Protein AF-A0A177YCL5-F1 (afdb_monomer_lite)

Organism: NCBI:txid398843

pLDDT: mean 88.02, std 11.3, range [42.16, 98.44]

InterPro domains:
  IPR027787 Alpha/beta-hydrolase, catalytic domain [PF10081] (215-358)
  IPR027787 Alpha/beta-hydrolase, catalytic domain [PF10081] (367-432)
  IPR027788 Alpha/beta-hydrolase, N-terminal domain [PF15420] (27-209)

Structure (mmCIF, N/CA/C/O backbone):
data_AF-A0A177YCL5-F1
#
_entry.id   AF-A0A177YCL5-F1
#
loop_
_atom_site.group_PDB
_atom_site.id
_atom_site.type_symbol
_atom_site.label_atom_id
_atom_site.label_alt_id
_atom_site.label_comp_id
_atom_site.label_asym_id
_atom_site.label_entity_id
_atom_site.label_seq_id
_atom_site.pdbx_PDB_ins_code
_atom_site.Cartn_x
_atom_site.Cartn_y
_atom_site.Cartn_z
_atom_site.occupancy
_atom_site.B_iso_or_equiv
_atom_site.auth_seq_id
_atom_site.auth_comp_id
_atom_site.auth_asym_id
_atom_site.auth_atom_id
_atom_site.pdbx_PDB_model_num
ATOM 1 N N . MET A 1 1 ? 39.072 10.936 -55.675 1.00 42.16 1 MET A N 1
ATOM 2 C CA . MET A 1 1 ? 38.029 11.399 -54.737 1.00 42.16 1 MET A CA 1
ATOM 3 C C . MET A 1 1 ? 37.423 10.169 -54.086 1.00 42.16 1 MET A C 1
ATOM 5 O O . MET A 1 1 ? 36.559 9.544 -54.683 1.00 42.16 1 MET A O 1
ATOM 9 N N . ASP A 1 2 ? 37.926 9.776 -52.916 1.00 45.34 2 ASP A N 1
ATOM 10 C CA . ASP A 1 2 ? 37.334 8.686 -52.137 1.00 45.34 2 ASP A CA 1
ATOM 11 C C . ASP A 1 2 ? 36.120 9.227 -51.382 1.00 45.34 2 ASP A C 1
ATOM 13 O O . ASP A 1 2 ? 36.246 10.020 -50.449 1.00 45.34 2 ASP A O 1
ATOM 17 N N . THR A 1 3 ? 34.920 8.828 -51.799 1.00 46.00 3 THR A N 1
ATOM 18 C CA . THR A 1 3 ? 33.701 9.062 -51.021 1.00 46.00 3 THR A CA 1
ATOM 19 C C . THR A 1 3 ? 33.828 8.345 -49.673 1.00 46.00 3 THR A C 1
ATOM 21 O O . THR A 1 3 ? 34.010 7.122 -49.670 1.00 46.00 3 THR A O 1
ATOM 24 N N . PRO A 1 4 ? 33.703 9.033 -48.522 1.00 52.59 4 PRO A N 1
ATOM 25 C CA . PRO A 1 4 ? 33.739 8.366 -47.229 1.00 52.59 4 PRO A CA 1
ATOM 26 C C . PRO A 1 4 ? 32.560 7.391 -47.146 1.00 52.59 4 PRO A C 1
ATOM 28 O O . PRO A 1 4 ? 31.396 7.795 -47.173 1.00 52.59 4 PRO A O 1
ATOM 31 N N . ARG A 1 5 ? 32.859 6.086 -47.073 1.00 53.47 5 ARG A N 1
ATOM 32 C CA . ARG A 1 5 ? 31.855 5.032 -46.864 1.00 53.47 5 ARG A CA 1
ATOM 33 C C . ARG A 1 5 ? 31.055 5.382 -45.609 1.00 53.47 5 ARG A C 1
ATOM 35 O O . ARG A 1 5 ? 31.609 5.379 -44.509 1.00 53.47 5 ARG A O 1
ATOM 42 N N . ARG A 1 6 ? 29.760 5.693 -45.773 1.00 57.22 6 ARG A N 1
ATOM 43 C CA . ARG A 1 6 ? 28.836 5.904 -44.648 1.00 57.22 6 ARG A CA 1
ATOM 44 C C . ARG A 1 6 ? 28.968 4.703 -43.703 1.00 57.22 6 ARG A C 1
ATOM 46 O O . ARG A 1 6 ? 28.882 3.567 -44.180 1.00 57.22 6 ARG A O 1
ATOM 53 N N . PRO A 1 7 ? 29.215 4.911 -42.398 1.00 55.09 7 PRO A N 1
ATOM 54 C CA . PRO A 1 7 ? 29.315 3.796 -41.472 1.00 55.09 7 PRO A CA 1
ATOM 55 C C . PRO A 1 7 ? 28.015 2.977 -41.533 1.00 55.09 7 PRO A C 1
ATOM 57 O O . PRO A 1 7 ? 26.939 3.559 -41.691 1.00 55.09 7 PRO A O 1
ATOM 60 N N . PRO A 1 8 ? 28.090 1.637 -41.451 1.00 52.69 8 PRO A N 1
ATOM 61 C CA . PRO A 1 8 ? 26.919 0.781 -41.590 1.00 52.69 8 PRO A CA 1
ATOM 62 C C . PRO A 1 8 ? 25.838 1.168 -40.573 1.00 52.69 8 PRO A C 1
ATOM 64 O O . PRO A 1 8 ? 26.146 1.364 -39.396 1.00 52.69 8 PRO A O 1
ATOM 67 N N . ALA A 1 9 ? 24.583 1.224 -41.031 1.00 72.31 9 ALA A N 1
ATOM 68 C CA . ALA A 1 9 ? 23.386 1.655 -40.295 1.00 72.31 9 ALA A CA 1
ATOM 69 C C . ALA A 1 9 ? 22.957 0.729 -39.131 1.00 72.31 9 ALA A C 1
ATOM 71 O O . ALA A 1 9 ? 21.813 0.769 -38.695 1.00 72.31 9 ALA A O 1
ATOM 72 N N . VAL A 1 10 ? 23.855 -0.128 -38.634 1.00 82.25 10 VAL A N 1
ATOM 73 C CA . VAL A 1 10 ? 23.561 -1.133 -37.603 1.00 82.25 10 VAL A CA 1
ATOM 74 C C . VAL A 1 10 ? 24.193 -0.705 -36.272 1.00 82.25 10 VAL A C 1
ATOM 76 O O . VAL A 1 10 ? 25.383 -0.345 -36.265 1.00 82.25 10 VAL A O 1
ATOM 79 N N . PRO A 1 11 ? 23.448 -0.766 -35.147 1.00 86.50 11 PRO A N 1
ATOM 80 C CA . PRO A 1 11 ? 23.967 -0.419 -33.829 1.00 86.50 11 PRO A CA 1
ATOM 81 C C . PRO A 1 11 ? 25.224 -1.212 -33.459 1.00 86.50 11 PRO A C 1
ATOM 83 O O . PRO A 1 11 ? 25.534 -2.269 -34.014 1.00 86.50 11 PRO A O 1
ATOM 86 N N . ARG A 1 12 ? 25.987 -0.703 -32.490 1.00 89.44 12 ARG A N 1
ATOM 87 C CA . ARG A 1 12 ? 27.138 -1.439 -31.951 1.00 89.44 12 ARG A CA 1
ATOM 88 C C . ARG A 1 12 ? 26.652 -2.700 -31.233 1.00 89.44 12 ARG A C 1
ATOM 90 O O . ARG A 1 12 ? 25.532 -2.732 -30.727 1.00 89.44 12 ARG A O 1
ATOM 97 N N . VAL A 1 13 ? 27.523 -3.707 -31.142 1.00 90.38 13 VAL A N 1
ATOM 98 C CA . VAL A 1 13 ? 27.234 -4.951 -30.406 1.00 90.38 13 VAL A CA 1
ATOM 99 C C . VAL A 1 13 ? 26.842 -4.633 -28.964 1.00 90.38 13 VAL A C 1
ATOM 101 O O . VAL A 1 13 ? 25.775 -5.038 -28.528 1.00 90.38 13 VAL A O 1
ATOM 104 N N . THR A 1 14 ? 27.639 -3.817 -28.266 1.00 91.38 14 THR A N 1
ATOM 105 C CA . THR A 1 14 ? 27.361 -3.402 -26.881 1.00 91.38 14 THR A CA 1
ATOM 106 C C . THR A 1 14 ? 26.016 -2.699 -26.731 1.00 91.38 14 THR A C 1
ATOM 108 O O . THR A 1 14 ? 25.287 -2.988 -25.793 1.00 91.38 14 THR A O 1
ATOM 111 N N . THR A 1 15 ? 25.658 -1.819 -27.671 1.00 93.38 15 THR A N 1
ATOM 112 C CA . THR A 1 15 ? 24.357 -1.136 -27.673 1.00 93.38 15 THR A CA 1
ATOM 113 C C . THR A 1 15 ? 23.213 -2.125 -27.855 1.00 93.38 15 THR A C 1
ATOM 115 O O . THR A 1 15 ? 22.248 -2.066 -27.107 1.00 93.38 15 THR A O 1
ATOM 118 N N . SER A 1 16 ? 23.338 -3.049 -28.812 1.00 95.19 16 SER A N 1
ATOM 119 C CA . SER A 1 16 ? 22.300 -4.050 -29.093 1.00 95.19 16 SER A CA 1
ATOM 120 C C . SER A 1 16 ? 22.089 -4.976 -27.896 1.00 95.19 16 SER A C 1
ATOM 122 O O . SER A 1 16 ? 20.954 -5.207 -27.498 1.00 95.19 16 SER A O 1
ATOM 124 N N . VAL A 1 17 ? 23.180 -5.454 -27.288 1.00 95.81 17 VAL A N 1
ATOM 125 C CA . VAL A 1 17 ? 23.144 -6.349 -26.123 1.00 95.81 17 VAL A CA 1
ATOM 126 C C . VAL A 1 17 ? 22.557 -5.646 -24.902 1.00 95.81 17 VAL A C 1
ATOM 128 O O . VAL A 1 17 ? 21.611 -6.156 -24.322 1.00 95.81 17 VAL A O 1
ATOM 131 N N . LEU A 1 18 ? 23.067 -4.466 -24.528 1.00 96.25 18 LEU A N 1
ATOM 132 C CA . LEU A 1 18 ? 22.583 -3.759 -23.338 1.00 96.25 18 LEU A CA 1
ATOM 133 C C . LEU A 1 18 ? 21.122 -3.331 -23.480 1.00 96.25 18 LEU A C 1
ATOM 135 O O . LEU A 1 18 ? 20.354 -3.496 -22.539 1.00 96.25 18 LEU A O 1
ATOM 139 N N . LEU A 1 19 ? 20.736 -2.797 -24.645 1.00 97.19 19 LEU A N 1
ATOM 140 C CA . LEU A 1 19 ? 19.363 -2.359 -24.877 1.00 97.19 19 LEU A CA 1
ATOM 141 C C . LEU A 1 19 ? 18.396 -3.543 -24.844 1.00 97.19 19 LEU A C 1
ATOM 143 O O . LEU A 1 19 ? 17.419 -3.491 -24.111 1.00 97.19 19 LEU A O 1
ATOM 147 N N . SER A 1 20 ? 18.687 -4.619 -25.585 1.00 97.69 20 SER A N 1
ATOM 148 C CA . SER A 1 20 ? 17.815 -5.800 -25.585 1.00 97.69 20 SER A CA 1
ATOM 149 C C . SER A 1 20 ? 17.732 -6.450 -24.205 1.00 97.69 20 SER A C 1
ATOM 151 O O . SER A 1 20 ? 16.629 -6.733 -23.758 1.00 97.69 20 SER A O 1
ATOM 153 N N . ALA A 1 21 ? 18.849 -6.608 -23.486 1.00 97.44 21 ALA A N 1
ATOM 154 C CA . ALA A 1 21 ? 18.841 -7.163 -22.133 1.00 97.44 21 ALA A CA 1
ATOM 155 C C . ALA A 1 21 ? 18.021 -6.306 -21.154 1.00 97.44 21 ALA A C 1
ATOM 157 O O . ALA A 1 21 ? 17.228 -6.846 -20.389 1.00 97.44 21 ALA A O 1
ATOM 158 N N . ALA A 1 22 ? 18.161 -4.979 -21.203 1.00 96.81 22 ALA A N 1
ATOM 159 C CA . ALA A 1 22 ? 17.397 -4.079 -20.344 1.00 96.81 22 ALA A CA 1
ATOM 160 C C . ALA A 1 22 ? 15.899 -4.072 -20.690 1.00 96.81 22 ALA A C 1
ATOM 162 O O . ALA A 1 22 ? 15.072 -4.092 -19.786 1.00 96.81 22 ALA A O 1
ATOM 163 N N . THR A 1 23 ? 15.538 -4.102 -21.976 1.00 97.81 23 THR A N 1
ATOM 164 C CA . THR A 1 23 ? 14.137 -4.228 -22.410 1.00 97.81 23 THR A CA 1
ATOM 165 C C . THR A 1 23 ? 13.537 -5.583 -22.026 1.00 97.81 23 THR A C 1
ATOM 167 O O . THR A 1 23 ? 12.386 -5.654 -21.613 1.00 97.81 23 THR A O 1
ATOM 170 N N . VAL A 1 24 ? 14.301 -6.674 -22.115 1.00 98.19 24 VAL A N 1
ATOM 171 C CA . VAL A 1 24 ? 13.853 -7.991 -21.634 1.00 98.19 24 VAL A CA 1
ATOM 172 C C . VAL A 1 24 ? 13.644 -7.959 -20.118 1.00 98.19 24 VAL A C 1
ATOM 174 O O . VAL A 1 24 ? 12.618 -8.427 -19.638 1.00 98.19 24 VAL A O 1
ATOM 177 N N . ALA A 1 25 ? 14.564 -7.350 -19.364 1.00 97.25 25 ALA A N 1
ATOM 178 C CA . ALA A 1 25 ? 14.437 -7.204 -17.916 1.00 97.25 25 ALA A CA 1
ATOM 179 C C . ALA A 1 25 ? 13.240 -6.328 -17.507 1.00 97.25 25 ALA A C 1
ATOM 181 O O . ALA A 1 25 ? 12.589 -6.627 -16.509 1.00 97.25 25 ALA A O 1
ATOM 182 N N . SER A 1 26 ? 12.904 -5.286 -18.278 1.00 97.19 26 SER A N 1
ATOM 183 C CA . SER A 1 26 ? 11.723 -4.454 -18.010 1.00 97.19 26 SER A CA 1
ATOM 184 C C . SER A 1 26 ? 10.405 -5.191 -18.257 1.00 97.19 26 SER A C 1
ATOM 186 O O . SER A 1 26 ? 9.395 -4.828 -17.662 1.00 97.19 26 SER A O 1
ATOM 188 N N . LEU A 1 27 ? 10.419 -6.215 -19.116 1.00 97.75 27 LEU A N 1
ATOM 189 C CA . LEU A 1 27 ? 9.290 -7.098 -19.437 1.00 97.75 27 LEU A CA 1
ATOM 190 C C . LEU A 1 27 ? 9.228 -8.347 -18.542 1.00 97.75 27 LEU A C 1
ATOM 192 O O . LEU A 1 27 ? 8.429 -9.248 -18.802 1.00 97.75 27 LEU A O 1
ATOM 196 N N . ALA A 1 28 ? 10.078 -8.427 -17.515 1.00 97.06 28 ALA A N 1
ATOM 197 C CA . ALA A 1 28 ? 10.031 -9.517 -16.554 1.00 97.06 28 ALA A CA 1
ATOM 198 C C . ALA A 1 28 ? 8.660 -9.576 -15.841 1.00 97.06 28 ALA A C 1
ATOM 200 O O . ALA A 1 28 ? 8.002 -8.541 -15.702 1.00 97.06 28 ALA A O 1
ATOM 201 N N . PRO A 1 29 ? 8.233 -10.770 -15.389 1.00 96.62 29 PRO A N 1
ATOM 202 C CA . PRO A 1 29 ? 6.997 -10.966 -14.633 1.00 96.62 29 PRO A CA 1
ATOM 203 C C . PRO A 1 29 ? 6.786 -9.938 -13.505 1.00 96.62 29 PRO A C 1
ATOM 205 O O . PRO A 1 29 ? 7.661 -9.769 -12.657 1.00 96.62 29 PRO A O 1
ATOM 208 N N . SER A 1 30 ? 5.629 -9.270 -13.503 1.00 95.25 30 SER A N 1
ATOM 209 C CA . SER A 1 30 ? 5.174 -8.353 -12.44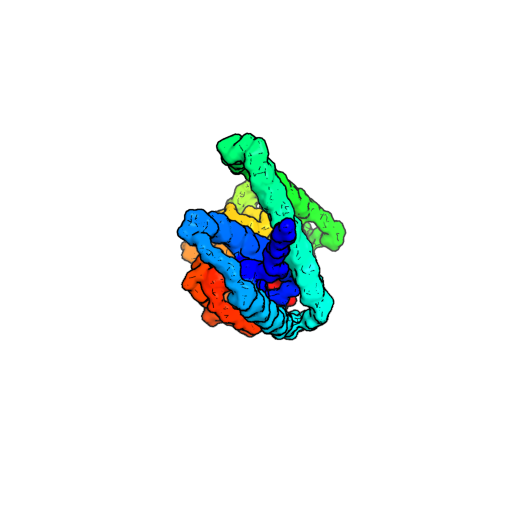3 1.00 95.25 30 SER A CA 1
ATOM 210 C C . SER A 1 30 ? 4.254 -9.065 -11.446 1.00 95.25 30 SER A C 1
ATOM 212 O O . SER A 1 30 ? 3.754 -10.151 -11.742 1.00 95.25 30 SER A O 1
ATOM 214 N N . LEU A 1 31 ? 4.000 -8.454 -10.289 1.00 96.25 31 LEU A N 1
ATOM 215 C CA . LEU A 1 31 ? 3.039 -8.955 -9.297 1.00 96.25 31 LEU A CA 1
ATOM 216 C C . LEU A 1 31 ? 1.598 -8.580 -9.649 1.00 96.25 31 LEU A C 1
ATOM 218 O O . LEU A 1 31 ? 0.673 -9.344 -9.390 1.00 96.25 31 LEU A O 1
ATOM 222 N N . LEU A 1 32 ? 1.418 -7.425 -10.294 1.00 94.75 32 LEU A N 1
ATOM 223 C CA . LEU A 1 32 ? 0.108 -6.883 -10.652 1.00 94.75 32 LEU A CA 1
ATOM 224 C C . LEU A 1 32 ? -0.026 -6.655 -12.167 1.00 94.75 32 LEU A C 1
ATOM 226 O O . LEU A 1 32 ? 0.982 -6.430 -12.857 1.00 94.75 32 LEU A O 1
ATOM 230 N N . PRO A 1 33 ? -1.258 -6.707 -12.716 1.00 94.81 33 PRO A N 1
ATOM 231 C CA . PRO A 1 33 ? -1.539 -6.243 -14.064 1.00 94.81 33 PRO A CA 1
ATOM 232 C C . PRO A 1 33 ? -1.116 -4.787 -14.229 1.00 94.81 33 PRO A C 1
ATOM 234 O O . PRO A 1 33 ? -1.498 -3.922 -13.443 1.00 94.81 33 PRO A O 1
ATOM 237 N N . ARG A 1 34 ? -0.359 -4.495 -15.284 1.00 91.38 34 ARG A N 1
ATOM 238 C CA . ARG A 1 34 ? 0.094 -3.134 -15.565 1.00 91.38 34 ARG A CA 1
ATOM 239 C C . ARG A 1 34 ? -0.755 -2.481 -16.633 1.00 91.38 34 ARG A C 1
ATOM 241 O O . ARG A 1 34 ? -1.191 -3.112 -17.600 1.00 91.38 34 ARG A O 1
ATOM 248 N N . ALA A 1 35 ? -0.962 -1.184 -16.453 1.00 90.62 35 ALA A N 1
ATOM 249 C CA . ALA A 1 35 ? -1.457 -0.313 -17.500 1.00 90.62 35 ALA A CA 1
ATOM 250 C C . ALA A 1 35 ? -0.341 -0.071 -18.543 1.00 90.62 35 ALA A C 1
ATOM 252 O O . ALA A 1 35 ? 0.849 -0.114 -18.192 1.00 90.62 35 ALA A O 1
ATOM 253 N N . PRO A 1 36 ? -0.689 0.149 -19.823 1.00 94.12 36 PRO A N 1
ATOM 254 C CA . PRO A 1 36 ? 0.299 0.322 -20.887 1.00 94.12 36 PRO A CA 1
ATOM 255 C C . PRO A 1 36 ? 1.229 1.518 -20.637 1.00 94.12 36 PRO A C 1
ATOM 257 O O . PRO A 1 36 ? 2.417 1.453 -20.953 1.00 94.12 36 PRO A O 1
ATOM 260 N N . GLU A 1 37 ? 0.740 2.577 -19.994 1.00 90.19 37 GLU A N 1
ATOM 261 C CA . GLU A 1 37 ? 1.506 3.778 -19.656 1.00 90.19 37 GLU A CA 1
ATOM 262 C C . GLU A 1 37 ? 2.596 3.473 -18.625 1.00 90.19 37 GLU A C 1
ATOM 264 O O . GLU A 1 37 ? 3.746 3.886 -18.786 1.00 90.19 37 GLU A O 1
ATOM 269 N N . VAL A 1 38 ? 2.259 2.696 -17.590 1.00 88.75 38 VAL A N 1
ATOM 270 C CA . VAL A 1 38 ? 3.212 2.284 -16.549 1.00 88.75 38 VAL A CA 1
ATOM 271 C C . VAL A 1 38 ? 4.317 1.437 -17.175 1.00 88.75 38 VAL A C 1
ATOM 273 O O . VAL A 1 38 ? 5.502 1.733 -17.014 1.00 88.75 38 VAL A O 1
ATOM 276 N N . GLN A 1 39 ? 3.949 0.426 -17.966 1.00 95.19 39 GLN A N 1
ATOM 277 C CA . GLN A 1 39 ? 4.928 -0.438 -18.624 1.00 95.19 39 GLN A CA 1
ATOM 278 C C . GLN A 1 39 ? 5.788 0.326 -19.650 1.00 95.19 39 GLN A C 1
ATOM 280 O O . GLN A 1 39 ? 6.985 0.041 -19.780 1.00 95.19 39 GLN A O 1
ATOM 285 N N . ALA A 1 40 ? 5.223 1.321 -20.346 1.00 94.38 40 ALA A N 1
ATOM 286 C CA . ALA A 1 40 ? 5.959 2.203 -21.249 1.00 94.38 40 ALA A CA 1
ATOM 287 C C . ALA A 1 40 ? 7.044 3.001 -20.513 1.00 94.38 40 ALA A C 1
ATOM 289 O O . ALA A 1 40 ? 8.190 3.038 -20.969 1.00 94.38 40 ALA A O 1
ATOM 290 N N . VAL A 1 41 ? 6.709 3.596 -19.362 1.00 89.12 41 VAL A N 1
ATOM 291 C CA . VAL A 1 41 ? 7.656 4.348 -18.523 1.00 89.12 41 VAL A CA 1
ATOM 292 C C . VAL A 1 41 ? 8.785 3.442 -18.034 1.00 89.12 41 VAL A C 1
ATOM 294 O O . VAL A 1 41 ? 9.956 3.779 -18.212 1.00 89.12 41 VAL A O 1
ATOM 297 N N . VAL A 1 42 ? 8.462 2.269 -17.483 1.00 91.81 42 VAL A N 1
ATOM 298 C CA . VAL A 1 42 ? 9.469 1.313 -16.986 1.00 91.81 42 VAL A CA 1
ATOM 299 C C . VAL A 1 42 ? 10.414 0.889 -18.106 1.00 91.81 42 VAL A C 1
ATOM 301 O O . VAL A 1 42 ? 11.635 0.993 -17.972 1.00 91.81 42 VAL A O 1
ATOM 304 N N . THR A 1 43 ? 9.860 0.485 -19.250 1.00 97.12 43 THR A N 1
ATOM 305 C CA . THR A 1 43 ? 10.653 0.083 -20.419 1.00 97.12 43 THR A CA 1
ATOM 306 C C . THR A 1 43 ? 11.538 1.232 -20.908 1.00 97.12 43 THR A C 1
ATOM 308 O O . THR A 1 43 ? 12.708 1.016 -21.231 1.00 97.12 43 THR A O 1
ATOM 311 N N . ALA A 1 44 ? 11.028 2.469 -20.898 1.00 93.94 44 ALA A N 1
ATOM 312 C CA . ALA A 1 44 ? 11.790 3.644 -21.300 1.00 93.94 44 ALA A CA 1
ATOM 313 C C . ALA A 1 44 ? 12.963 3.960 -20.366 1.00 93.94 44 ALA A C 1
ATOM 315 O O . ALA A 1 44 ? 14.032 4.336 -20.854 1.00 93.94 44 ALA A O 1
ATOM 316 N N . LEU A 1 45 ? 12.784 3.812 -19.049 1.00 90.94 45 LEU A N 1
ATOM 317 C CA . LEU A 1 45 ? 13.831 4.039 -18.048 1.00 90.94 45 LEU A CA 1
ATOM 318 C C . LEU A 1 45 ? 14.959 3.008 -18.178 1.00 90.94 45 LEU A C 1
ATOM 320 O O . LEU A 1 45 ? 16.138 3.378 -18.196 1.00 90.94 45 LEU A O 1
ATOM 324 N N . PHE A 1 46 ? 14.610 1.730 -18.353 1.00 94.31 46 PHE A N 1
ATOM 325 C CA . PHE A 1 46 ? 15.575 0.659 -18.615 1.00 94.31 46 PHE A CA 1
ATOM 326 C C . PHE A 1 46 ? 16.337 0.905 -19.924 1.00 94.31 46 PHE A C 1
ATOM 328 O O . PHE A 1 46 ? 17.571 0.880 -19.944 1.00 94.31 46 PHE A O 1
ATOM 335 N N . ALA A 1 47 ? 15.622 1.222 -21.008 1.00 95.56 47 ALA A N 1
ATOM 336 C CA . ALA A 1 47 ? 16.220 1.511 -22.308 1.00 95.56 47 ALA A CA 1
ATOM 337 C C . ALA A 1 47 ? 17.140 2.744 -22.272 1.00 95.56 47 ALA A C 1
ATOM 339 O O . ALA A 1 47 ? 18.269 2.689 -22.765 1.00 95.56 47 ALA A O 1
ATOM 340 N N . ALA A 1 48 ? 16.709 3.846 -21.651 1.00 91.00 48 ALA A N 1
ATOM 341 C CA . ALA A 1 48 ? 17.511 5.062 -21.525 1.00 91.00 48 ALA A CA 1
ATOM 342 C C . ALA A 1 48 ? 18.796 4.812 -20.718 1.00 91.00 48 ALA A C 1
ATOM 344 O O . ALA A 1 48 ? 19.879 5.241 -21.129 1.00 91.00 48 ALA A O 1
ATOM 345 N N . THR A 1 49 ? 18.700 4.055 -19.622 1.00 89.75 49 THR A N 1
ATOM 346 C CA . THR A 1 49 ? 19.851 3.671 -18.791 1.00 89.75 49 THR A CA 1
ATOM 347 C C . THR A 1 49 ? 20.825 2.779 -19.562 1.00 89.75 49 THR A C 1
ATOM 349 O O . THR A 1 49 ? 22.033 3.026 -19.552 1.00 89.75 49 THR A O 1
ATOM 352 N N . ALA A 1 50 ? 20.320 1.797 -20.312 1.00 94.00 50 ALA A N 1
ATOM 353 C CA . ALA A 1 50 ? 21.137 0.931 -21.160 1.00 94.00 50 ALA A CA 1
ATOM 354 C C . ALA A 1 50 ? 21.865 1.705 -22.270 1.00 94.00 50 ALA A C 1
ATOM 356 O O . ALA A 1 50 ? 23.045 1.459 -22.543 1.00 94.00 50 ALA A O 1
ATOM 357 N N . LEU A 1 51 ? 21.192 2.673 -22.897 1.00 93.12 51 LEU A N 1
ATOM 358 C CA . LEU A 1 51 ? 21.781 3.531 -23.926 1.00 93.12 51 LEU A CA 1
ATOM 359 C C . LEU A 1 51 ? 22.842 4.470 -23.341 1.00 93.12 51 LEU A C 1
ATOM 361 O O . LEU A 1 51 ? 23.909 4.638 -23.943 1.00 93.12 51 LEU A O 1
ATOM 365 N N . LEU A 1 52 ? 22.601 5.023 -22.149 1.00 89.00 52 LEU A N 1
ATOM 366 C CA . LEU A 1 52 ? 23.585 5.814 -21.413 1.00 89.00 52 LEU A CA 1
ATOM 367 C C . LEU A 1 52 ? 24.825 4.977 -21.075 1.00 89.00 52 LEU A C 1
ATOM 369 O O . LEU A 1 52 ? 25.945 5.379 -21.405 1.00 89.00 52 LEU A O 1
ATOM 373 N N . LEU A 1 53 ? 24.635 3.792 -20.493 1.00 90.25 53 LEU A N 1
ATOM 374 C CA . LEU A 1 53 ? 25.715 2.867 -20.157 1.00 90.25 53 LEU A CA 1
ATOM 375 C C . LEU A 1 53 ? 26.504 2.460 -21.406 1.00 90.25 53 LEU A C 1
ATOM 377 O O . LEU A 1 53 ? 27.735 2.513 -21.415 1.00 90.25 53 LEU A O 1
ATOM 381 N N . SER A 1 54 ? 25.809 2.146 -22.504 1.00 92.06 54 SER A N 1
ATOM 382 C CA . SER A 1 54 ? 26.444 1.843 -23.786 1.00 92.06 54 SER A CA 1
ATOM 383 C C . SER A 1 54 ? 27.287 3.012 -24.302 1.00 92.06 54 SER A C 1
ATOM 385 O O . SER A 1 54 ? 28.353 2.776 -24.880 1.00 92.06 54 SER A O 1
ATOM 387 N N . ALA A 1 55 ? 26.831 4.255 -24.135 1.00 88.19 55 ALA A N 1
ATOM 388 C CA . ALA A 1 55 ? 27.569 5.440 -24.556 1.00 88.19 55 ALA A CA 1
ATOM 389 C C . ALA A 1 55 ? 28.819 5.676 -23.691 1.00 88.19 55 ALA A C 1
ATOM 391 O O . ALA A 1 55 ? 29.880 6.001 -24.232 1.00 88.19 55 ALA A O 1
ATOM 392 N N . VAL A 1 56 ? 28.716 5.484 -22.372 1.00 86.50 56 VAL A N 1
ATOM 393 C CA . VAL A 1 56 ? 29.839 5.595 -21.425 1.00 86.50 56 VAL A CA 1
ATOM 394 C C . VAL A 1 56 ? 30.887 4.519 -21.700 1.00 86.50 56 VAL A C 1
ATOM 396 O O . VAL A 1 56 ? 32.053 4.847 -21.928 1.00 86.50 56 VAL A O 1
ATOM 399 N N . LEU A 1 57 ? 30.473 3.252 -21.784 1.00 87.44 57 LEU A N 1
ATOM 400 C CA . LEU A 1 57 ? 31.370 2.130 -22.056 1.00 87.44 57 LEU A CA 1
ATOM 401 C C . LEU A 1 57 ? 32.068 2.285 -23.407 1.00 87.44 57 LEU A C 1
ATOM 403 O O . LEU A 1 57 ? 33.257 1.995 -23.543 1.00 87.44 57 LEU A O 1
ATOM 407 N N . HIS A 1 58 ? 31.359 2.805 -24.411 1.00 85.56 58 HIS A N 1
ATOM 408 C CA . HIS A 1 58 ? 31.983 3.108 -25.689 1.00 85.56 58 HIS A CA 1
ATOM 409 C C . HIS A 1 58 ? 33.096 4.153 -25.557 1.00 85.56 58 HIS A C 1
ATOM 411 O O . HIS A 1 58 ? 34.183 3.926 -26.074 1.00 85.56 58 HIS A O 1
ATOM 417 N N . ARG A 1 59 ? 32.864 5.264 -24.842 1.00 83.94 59 ARG A N 1
ATOM 418 C CA . ARG A 1 59 ? 33.898 6.296 -24.635 1.00 83.94 59 ARG A CA 1
ATOM 419 C C . ARG A 1 59 ? 35.139 5.736 -23.939 1.00 83.94 59 ARG A C 1
ATOM 421 O O . ARG A 1 59 ? 36.247 6.110 -24.310 1.00 83.94 59 ARG A O 1
ATOM 428 N N . ILE A 1 60 ? 34.957 4.854 -22.955 1.00 82.75 60 ILE A N 1
ATOM 429 C CA . ILE A 1 60 ? 36.059 4.203 -22.229 1.00 82.75 60 ILE A CA 1
ATOM 430 C C . ILE A 1 60 ? 36.824 3.264 -23.165 1.00 82.75 60 ILE A C 1
ATOM 432 O O . ILE A 1 60 ? 38.034 3.389 -23.326 1.00 82.75 60 ILE A O 1
ATOM 436 N N . THR A 1 61 ? 36.117 2.360 -23.843 1.00 82.50 61 THR A N 1
ATOM 437 C CA . THR A 1 61 ? 36.740 1.350 -24.711 1.00 82.50 61 THR A CA 1
ATOM 438 C C . THR A 1 61 ? 37.470 1.965 -25.902 1.00 82.50 61 THR A C 1
ATOM 440 O O . THR A 1 61 ? 38.564 1.509 -26.215 1.00 82.50 61 THR A O 1
ATOM 443 N N . THR A 1 62 ? 36.961 3.046 -26.506 1.00 79.12 62 THR A N 1
ATOM 444 C CA . THR A 1 62 ? 37.676 3.758 -27.585 1.00 79.12 62 THR A CA 1
ATOM 445 C C . THR A 1 62 ? 38.972 4.424 -27.142 1.00 79.12 62 THR A C 1
ATOM 447 O O . THR A 1 62 ? 39.821 4.689 -27.982 1.00 79.12 62 THR A O 1
ATOM 450 N N . ARG A 1 63 ? 39.138 4.708 -25.844 1.00 75.75 63 ARG A N 1
ATOM 451 C CA . ARG A 1 63 ? 40.397 5.244 -25.303 1.00 75.75 63 ARG A CA 1
ATOM 452 C C . ARG A 1 63 ? 41.443 4.156 -25.065 1.00 75.75 63 ARG A C 1
ATOM 454 O O . ARG A 1 63 ? 42.619 4.476 -24.990 1.00 75.75 63 ARG A O 1
ATOM 461 N N . LEU A 1 64 ? 41.011 2.901 -24.928 1.00 74.69 64 LEU A N 1
ATOM 462 C CA . LEU A 1 64 ? 41.862 1.774 -24.541 1.00 74.69 64 LEU A CA 1
ATOM 463 C C . LEU A 1 64 ? 42.169 0.826 -25.708 1.00 74.69 64 LEU A C 1
ATOM 465 O O . LEU A 1 64 ? 43.236 0.230 -25.741 1.00 74.69 64 LEU A O 1
ATOM 469 N N . HIS A 1 65 ? 41.242 0.658 -26.656 1.00 68.38 65 HIS A N 1
ATOM 470 C CA . HIS A 1 65 ? 41.367 -0.309 -27.745 1.00 68.38 65 HIS A CA 1
ATOM 471 C C . HIS A 1 65 ? 40.745 0.215 -29.047 1.00 68.38 65 HIS A C 1
ATOM 473 O O . HIS A 1 65 ? 39.540 0.463 -29.130 1.00 68.38 65 HIS A O 1
ATOM 479 N N . CYS A 1 66 ? 41.542 0.272 -30.115 1.00 56.22 66 CYS A N 1
ATOM 480 C CA . CYS A 1 66 ? 41.079 0.561 -31.474 1.00 56.22 66 CYS A CA 1
ATOM 481 C C . CYS A 1 66 ? 40.786 -0.743 -32.232 1.00 56.22 66 CYS A C 1
ATOM 483 O O . CYS A 1 66 ? 41.538 -1.136 -33.120 1.00 56.22 66 CYS A O 1
ATOM 485 N N . ARG A 1 67 ? 39.701 -1.452 -31.892 1.00 60.97 67 ARG A N 1
ATOM 486 C CA . ARG A 1 67 ? 39.218 -2.560 -32.740 1.00 60.97 67 ARG A CA 1
ATOM 487 C C . ARG A 1 67 ? 38.326 -2.017 -33.858 1.00 60.97 67 ARG A C 1
ATOM 489 O O . ARG A 1 67 ? 37.391 -1.258 -33.602 1.00 60.97 67 ARG A O 1
ATOM 496 N N . GLY A 1 68 ? 38.619 -2.417 -35.097 1.00 64.31 68 GLY A N 1
ATOM 497 C CA . GLY A 1 68 ? 37.838 -2.050 -36.279 1.00 64.31 68 GLY A CA 1
ATOM 498 C C . GLY A 1 68 ? 36.380 -2.543 -36.217 1.00 64.31 68 GLY A C 1
ATOM 499 O O . GLY A 1 68 ? 36.055 -3.459 -35.456 1.00 64.31 68 GLY A O 1
ATOM 500 N N . PRO A 1 69 ? 35.463 -1.938 -36.992 1.00 66.69 69 PRO A N 1
ATOM 501 C CA . PRO A 1 69 ? 34.058 -2.329 -36.999 1.00 66.69 69 PRO A CA 1
ATOM 502 C C . PRO A 1 69 ? 33.879 -3.762 -37.527 1.00 66.69 69 PRO A C 1
ATOM 504 O O . PRO A 1 69 ? 34.271 -4.062 -38.647 1.00 66.69 69 PRO A O 1
ATOM 507 N N . GLN A 1 70 ? 33.226 -4.627 -36.743 1.00 81.38 70 GLN A N 1
ATOM 508 C CA . GLN A 1 70 ? 32.822 -5.977 -37.158 1.00 81.38 70 GLN A CA 1
ATOM 509 C C . GLN A 1 70 ? 31.342 -5.975 -37.596 1.00 81.38 70 GLN A C 1
ATOM 511 O O . GLN A 1 70 ? 30.453 -6.044 -36.741 1.00 81.38 70 GLN A O 1
ATOM 516 N N . PRO A 1 71 ? 31.030 -5.847 -38.901 1.00 83.94 71 PRO A N 1
ATOM 517 C CA . PRO A 1 71 ? 29.654 -5.680 -39.378 1.00 83.94 71 PRO A CA 1
ATOM 518 C C . PRO A 1 71 ? 28.785 -6.917 -39.129 1.00 83.94 71 PRO A C 1
ATOM 520 O O . PRO A 1 71 ? 27.624 -6.774 -38.749 1.00 83.94 71 PRO A O 1
ATOM 523 N N . THR A 1 72 ? 29.349 -8.119 -39.276 1.00 88.38 72 THR A N 1
ATOM 524 C CA . THR A 1 72 ? 28.645 -9.384 -39.023 1.00 88.38 72 THR A CA 1
ATOM 525 C C . THR A 1 72 ? 28.228 -9.496 -37.560 1.00 88.38 72 THR A C 1
ATOM 527 O O . THR A 1 72 ? 27.051 -9.695 -37.282 1.00 88.38 72 THR A O 1
ATOM 530 N N . ALA A 1 73 ? 29.148 -9.253 -36.619 1.00 88.94 73 ALA A N 1
ATOM 531 C CA . ALA A 1 73 ? 28.858 -9.312 -35.185 1.00 88.94 73 ALA A CA 1
ATOM 532 C C . ALA A 1 73 ? 27.753 -8.325 -34.767 1.00 88.94 73 ALA A C 1
ATOM 534 O O . ALA A 1 73 ? 26.888 -8.665 -33.966 1.00 88.94 73 ALA A O 1
ATOM 535 N N . ARG A 1 74 ? 27.732 -7.115 -35.347 1.00 91.38 74 ARG A N 1
ATOM 536 C CA . ARG A 1 74 ? 26.671 -6.122 -35.098 1.00 91.38 74 ARG A CA 1
ATOM 537 C C . ARG A 1 74 ? 25.302 -6.594 -35.579 1.00 91.38 74 ARG A C 1
ATOM 539 O O . ARG A 1 74 ? 24.332 -6.455 -34.844 1.00 91.38 74 ARG A O 1
ATOM 546 N N . ARG A 1 75 ? 25.224 -7.156 -36.790 1.00 92.69 75 ARG A N 1
ATOM 547 C CA . ARG A 1 75 ? 23.968 -7.694 -37.341 1.00 92.69 75 ARG A CA 1
ATOM 548 C C . ARG A 1 75 ? 23.462 -8.877 -36.528 1.00 92.69 75 ARG A C 1
ATOM 550 O O . ARG A 1 75 ? 22.276 -8.918 -36.226 1.00 92.69 75 ARG A O 1
ATOM 557 N N . VAL A 1 76 ? 24.354 -9.790 -36.143 1.00 93.94 76 VAL A N 1
ATOM 558 C CA . VAL A 1 76 ? 24.010 -10.936 -35.292 1.00 93.94 76 VAL A CA 1
ATOM 559 C C . VAL A 1 76 ? 23.477 -10.451 -33.945 1.00 93.94 76 VAL A C 1
ATOM 561 O O . VAL A 1 76 ? 22.367 -10.817 -33.583 1.00 93.94 76 VAL A O 1
ATOM 564 N N . ALA A 1 77 ? 24.192 -9.560 -33.251 1.00 94.38 77 ALA A N 1
ATOM 565 C CA . ALA A 1 77 ? 23.751 -9.031 -31.958 1.00 94.38 77 ALA A CA 1
ATOM 566 C C . ALA A 1 77 ? 22.402 -8.297 -32.039 1.00 94.38 77 ALA A C 1
ATOM 568 O O . ALA A 1 77 ? 21.552 -8.486 -31.175 1.00 94.38 77 ALA A O 1
ATOM 569 N N . ALA A 1 78 ? 22.183 -7.491 -33.083 1.00 94.69 78 ALA A N 1
ATOM 570 C CA . ALA A 1 78 ? 20.903 -6.822 -33.303 1.00 94.69 78 ALA A CA 1
ATOM 571 C C . ALA A 1 78 ? 19.773 -7.824 -33.594 1.00 94.69 78 ALA A C 1
ATOM 573 O O . ALA A 1 78 ? 18.694 -7.698 -33.028 1.00 94.69 78 ALA A O 1
ATOM 574 N N . SER A 1 79 ? 20.026 -8.840 -34.425 1.00 96.00 79 SER A N 1
ATOM 575 C CA . SER A 1 79 ? 19.024 -9.857 -34.779 1.00 96.00 79 SER A CA 1
ATOM 576 C C . SER A 1 79 ? 18.644 -10.712 -33.571 1.00 96.00 79 SER A C 1
ATOM 578 O O . SER A 1 79 ? 17.463 -10.899 -33.302 1.00 96.00 79 SER A O 1
ATOM 580 N N . VAL A 1 80 ? 19.636 -11.163 -32.796 1.00 97.19 80 VAL A N 1
ATOM 581 C CA . VAL A 1 80 ? 19.416 -11.894 -31.539 1.00 97.19 80 VAL A CA 1
ATOM 582 C C . VAL A 1 80 ? 18.642 -11.029 -30.546 1.00 97.19 80 VAL A C 1
ATOM 584 O O . VAL A 1 80 ? 17.678 -11.504 -29.956 1.00 97.19 80 VAL A O 1
ATOM 587 N N . GLY A 1 81 ? 19.007 -9.750 -30.406 1.00 97.44 81 GLY A N 1
ATOM 588 C CA . GLY A 1 81 ? 18.296 -8.813 -29.538 1.00 97.44 81 GLY A CA 1
ATOM 589 C C . GLY A 1 81 ? 16.830 -8.615 -29.936 1.00 97.44 81 GLY A C 1
ATOM 590 O O . GLY A 1 81 ? 15.966 -8.625 -29.067 1.00 97.44 81 GLY A O 1
ATOM 591 N N . ILE A 1 82 ? 16.532 -8.494 -31.235 1.00 96.69 82 ILE A N 1
ATOM 592 C CA . ILE A 1 82 ? 15.154 -8.383 -31.746 1.00 96.69 82 ILE A CA 1
ATOM 593 C C . ILE A 1 82 ? 14.348 -9.640 -31.412 1.00 96.69 82 ILE A C 1
ATOM 595 O O . ILE A 1 82 ? 13.238 -9.528 -30.901 1.00 96.69 82 ILE A O 1
ATOM 599 N N . VAL A 1 83 ? 14.908 -10.828 -31.663 1.00 98.12 83 VAL A N 1
ATOM 600 C CA . VAL A 1 83 ? 14.239 -12.104 -31.358 1.00 98.12 83 VAL A CA 1
ATOM 601 C C . VAL A 1 83 ? 13.994 -12.246 -29.853 1.00 98.12 83 VAL A C 1
ATOM 603 O O . VAL A 1 83 ? 12.897 -12.625 -29.452 1.00 98.12 83 VAL A O 1
ATOM 606 N N . ALA A 1 84 ? 14.973 -11.887 -29.019 1.00 98.12 84 ALA A N 1
ATOM 607 C CA . ALA A 1 84 ? 14.842 -11.931 -27.565 1.00 98.12 84 ALA A CA 1
ATOM 608 C C . ALA A 1 84 ? 13.745 -10.984 -27.052 1.00 98.12 84 ALA A C 1
ATOM 610 O O . ALA A 1 84 ? 12.912 -11.394 -26.249 1.00 98.12 84 ALA A O 1
ATOM 611 N N . VAL A 1 85 ? 13.700 -9.742 -27.549 1.00 98.12 85 VAL A N 1
ATOM 612 C CA . VAL A 1 85 ? 12.658 -8.772 -27.174 1.00 98.12 85 VAL A CA 1
ATOM 613 C C . VAL A 1 85 ? 11.283 -9.229 -27.658 1.00 98.12 85 VAL A C 1
ATOM 615 O O . VAL A 1 85 ? 10.331 -9.166 -26.889 1.00 98.12 85 VAL A O 1
ATOM 618 N N . ALA A 1 86 ? 11.163 -9.743 -28.885 1.00 97.44 86 ALA A N 1
ATOM 619 C CA . ALA A 1 86 ? 9.898 -10.274 -29.391 1.00 97.44 86 ALA A CA 1
ATOM 620 C C . ALA A 1 86 ? 9.390 -11.443 -28.528 1.00 97.44 86 ALA A C 1
ATOM 622 O O . ALA A 1 86 ? 8.225 -11.459 -28.136 1.00 97.44 86 ALA A O 1
ATOM 623 N N . GLY A 1 87 ? 10.275 -12.379 -28.167 1.00 98.19 87 GLY A N 1
ATOM 624 C CA . GLY A 1 87 ? 9.954 -13.468 -27.244 1.00 98.19 87 GLY A CA 1
ATOM 625 C C . GLY A 1 87 ? 9.540 -12.967 -25.857 1.00 98.19 87 GLY A C 1
ATOM 626 O O . GLY A 1 87 ? 8.560 -13.456 -25.302 1.00 98.19 87 GLY A O 1
ATOM 627 N N . ALA A 1 88 ? 10.227 -11.953 -25.323 1.00 97.94 88 ALA A N 1
ATOM 628 C CA . ALA A 1 88 ? 9.889 -11.346 -24.037 1.00 97.94 88 ALA A CA 1
ATOM 629 C C . ALA A 1 88 ? 8.533 -10.628 -24.060 1.00 97.94 88 ALA A C 1
ATOM 631 O O . ALA A 1 88 ? 7.780 -10.755 -23.104 1.00 97.94 88 ALA A O 1
ATOM 632 N N . VAL A 1 89 ? 8.178 -9.935 -25.149 1.00 97.69 89 VAL A N 1
ATOM 633 C CA . VAL A 1 89 ? 6.847 -9.321 -25.310 1.00 97.69 89 VAL A CA 1
ATOM 634 C C . VAL A 1 89 ? 5.758 -10.391 -25.308 1.00 97.69 89 VAL A C 1
ATOM 636 O O . VAL A 1 89 ? 4.752 -10.238 -24.623 1.00 97.69 89 VAL A O 1
ATOM 639 N N . VAL A 1 90 ? 5.968 -11.505 -26.017 1.00 97.56 90 VAL A N 1
ATOM 640 C CA . VAL A 1 90 ? 5.022 -12.630 -26.005 1.00 97.56 90 VAL A CA 1
ATOM 641 C C . VAL A 1 90 ? 4.904 -13.220 -24.599 1.00 97.56 90 VAL A C 1
ATOM 643 O O . VAL A 1 90 ? 3.790 -13.407 -24.115 1.00 97.56 90 VAL A O 1
ATOM 646 N N . ALA A 1 91 ? 6.021 -13.478 -23.916 1.00 97.81 91 ALA A N 1
ATOM 647 C CA . ALA A 1 91 ? 6.015 -14.001 -22.550 1.00 97.81 91 ALA A CA 1
ATOM 648 C C . ALA A 1 91 ? 5.320 -13.043 -21.567 1.00 97.81 91 ALA A C 1
ATOM 650 O O . ALA A 1 91 ? 4.507 -13.481 -20.753 1.00 97.81 91 ALA A O 1
ATOM 651 N N . ALA A 1 92 ? 5.577 -11.741 -21.686 1.00 97.69 92 ALA A N 1
ATOM 652 C CA . ALA A 1 92 ? 4.950 -10.711 -20.871 1.00 97.69 92 ALA A CA 1
ATOM 653 C C . ALA A 1 92 ? 3.443 -10.601 -21.148 1.00 97.69 92 ALA A C 1
ATOM 655 O O . ALA A 1 92 ? 2.670 -10.492 -20.204 1.00 97.69 92 ALA A O 1
ATOM 656 N N . ALA A 1 93 ? 2.999 -10.719 -22.404 1.00 97.62 93 ALA A N 1
ATOM 657 C CA . ALA A 1 93 ? 1.577 -10.768 -22.754 1.00 97.62 93 ALA A CA 1
ATOM 658 C C . ALA A 1 93 ? 0.865 -11.965 -22.112 1.00 97.62 93 ALA A C 1
ATOM 660 O O . ALA A 1 93 ? -0.201 -11.808 -21.517 1.00 97.62 93 ALA A O 1
ATOM 661 N N . HIS A 1 94 ? 1.483 -13.148 -22.161 1.00 97.62 94 HIS A N 1
ATOM 662 C CA . HIS A 1 94 ? 0.952 -14.330 -21.482 1.00 97.62 94 HIS A CA 1
ATOM 663 C C . HIS A 1 94 ? 0.923 -14.137 -19.961 1.00 97.62 94 HIS A C 1
ATOM 665 O O . HIS A 1 94 ? -0.066 -14.482 -19.320 1.00 97.62 94 HIS A O 1
ATOM 671 N N . TRP A 1 95 ? 1.977 -13.560 -19.377 1.00 98.00 95 TRP A N 1
ATOM 672 C CA . TRP A 1 95 ? 2.037 -13.270 -17.945 1.00 98.00 95 TRP A CA 1
ATOM 673 C C . TRP A 1 95 ? 0.936 -12.297 -17.502 1.00 98.00 95 TRP A C 1
ATOM 675 O O . TRP A 1 95 ? 0.169 -12.613 -16.596 1.00 98.00 95 TRP A O 1
ATOM 685 N N . GLN A 1 96 ? 0.808 -11.160 -18.192 1.00 97.06 96 GLN A N 1
ATOM 686 C CA . GLN A 1 96 ? -0.213 -10.143 -17.932 1.00 97.06 96 GLN A CA 1
ATOM 687 C C . GLN A 1 96 ? -1.625 -10.723 -18.020 1.00 97.06 96 GLN A C 1
ATOM 689 O O . GLN A 1 96 ? -2.460 -10.427 -17.170 1.00 97.06 96 GLN A O 1
ATOM 694 N N . ASN A 1 97 ? -1.896 -11.580 -19.006 1.00 97.75 97 ASN A N 1
ATOM 695 C CA . ASN A 1 97 ? -3.213 -12.193 -19.149 1.00 97.75 97 ASN A CA 1
ATOM 696 C C . ASN A 1 97 ? -3.510 -13.221 -18.052 1.00 97.75 97 ASN A C 1
ATOM 698 O O . ASN A 1 97 ? -4.650 -13.280 -17.613 1.00 97.75 97 ASN A O 1
ATOM 702 N N . ARG A 1 98 ? -2.515 -13.966 -17.546 1.00 97.88 98 ARG A N 1
ATOM 703 C CA . ARG A 1 98 ? -2.726 -14.862 -16.393 1.00 97.88 98 ARG A CA 1
ATOM 704 C C . ARG A 1 98 ? -3.010 -14.105 -15.095 1.00 97.88 98 ARG A C 1
ATOM 706 O O . ARG A 1 98 ? -3.841 -14.550 -14.316 1.00 97.88 98 ARG A O 1
ATOM 713 N N . LEU A 1 99 ? -2.345 -12.969 -14.867 1.00 96.81 99 LEU A N 1
ATOM 714 C CA . LEU A 1 99 ? -2.666 -12.099 -13.729 1.00 96.81 99 LEU A CA 1
ATOM 715 C C . LEU A 1 99 ? -4.077 -11.519 -13.854 1.00 96.81 99 LEU A C 1
ATOM 717 O O . LEU A 1 99 ? -4.833 -11.513 -12.891 1.00 96.81 99 LEU A O 1
ATOM 721 N N . ARG A 1 100 ? -4.438 -11.043 -15.051 1.00 96.25 100 ARG A N 1
ATOM 722 C CA . ARG A 1 100 ? -5.765 -10.478 -15.322 1.00 96.25 100 ARG A CA 1
ATOM 723 C C . ARG A 1 100 ? -6.869 -11.512 -15.147 1.00 96.25 100 ARG A C 1
ATOM 725 O O . ARG A 1 100 ? -7.867 -11.185 -14.525 1.00 96.25 100 ARG A O 1
ATOM 732 N N . ASP A 1 101 ? -6.659 -12.736 -15.619 1.00 97.38 101 ASP A N 1
ATOM 733 C CA . ASP A 1 101 ? -7.586 -13.855 -15.429 1.00 97.38 101 ASP A CA 1
ATOM 734 C C . ASP A 1 101 ? -7.791 -14.173 -13.939 1.00 97.38 101 ASP A C 1
ATOM 736 O O . ASP A 1 101 ? -8.925 -14.199 -13.468 1.00 97.38 101 ASP A O 1
ATOM 740 N N . ALA A 1 102 ? -6.700 -14.278 -13.167 1.00 96.69 102 ALA A N 1
ATOM 741 C CA . ALA A 1 102 ? -6.766 -14.488 -11.717 1.00 96.69 102 ALA A CA 1
ATOM 742 C C . ALA A 1 102 ? -7.518 -13.365 -10.978 1.00 96.69 102 ALA A C 1
ATOM 744 O O . ALA A 1 102 ? -8.186 -13.626 -9.987 1.00 96.69 102 ALA A O 1
ATOM 745 N N . MET A 1 103 ? -7.439 -12.130 -11.482 1.00 95.81 103 MET A N 1
ATOM 746 C CA . MET A 1 103 ? -8.064 -10.943 -10.887 1.00 95.81 103 MET A CA 1
ATOM 747 C C . MET A 1 103 ? -9.384 -10.541 -11.568 1.00 95.81 103 MET A C 1
ATOM 749 O O . MET A 1 103 ? -9.839 -9.410 -11.396 1.00 95.81 103 MET A O 1
ATOM 753 N N . GLY A 1 104 ? -9.986 -11.401 -12.398 1.00 94.50 104 GLY A N 1
ATOM 754 C CA . GLY A 1 104 ? -11.262 -11.114 -13.070 1.00 94.50 104 GLY A CA 1
ATOM 755 C C . GLY A 1 104 ? -11.251 -9.876 -13.983 1.00 94.50 104 GLY A C 1
ATOM 756 O O . GLY A 1 104 ? -12.285 -9.243 -14.192 1.00 94.50 104 GLY A O 1
ATOM 757 N N . GLN A 1 105 ? -10.088 -9.495 -14.514 1.00 91.94 105 GLN A N 1
ATOM 758 C CA . GLN A 1 105 ? -9.912 -8.351 -15.408 1.00 91.94 105 GLN A CA 1
ATOM 759 C C . GLN A 1 105 ? -9.923 -8.773 -16.884 1.00 91.94 105 GLN A C 1
ATOM 761 O O . GLN A 1 105 ? -9.475 -9.870 -17.227 1.00 91.94 105 GLN A O 1
ATOM 766 N N . PRO A 1 106 ? -10.341 -7.884 -17.806 1.00 94.06 106 PRO A N 1
ATOM 767 C CA . PRO A 1 106 ? -10.269 -8.172 -19.232 1.00 94.06 106 PRO A CA 1
ATOM 768 C C . PRO A 1 106 ? -8.811 -8.382 -19.684 1.00 94.06 106 PRO A C 1
ATOM 770 O O . PRO A 1 106 ? -7.915 -7.674 -19.199 1.00 94.06 106 PRO A O 1
ATOM 773 N N . PRO A 1 107 ? -8.557 -9.314 -20.626 1.00 96.00 107 PRO A N 1
ATOM 774 C CA . PRO A 1 107 ? -7.220 -9.588 -21.138 1.00 96.00 107 PRO A CA 1
ATOM 775 C C . PRO A 1 107 ? -6.661 -8.406 -21.938 1.00 96.00 107 PRO A C 1
ATOM 777 O O . PRO A 1 107 ? -7.394 -7.589 -22.498 1.00 96.00 107 PRO A O 1
ATOM 780 N N . THR A 1 108 ? -5.335 -8.336 -22.035 1.00 94.06 108 THR A N 1
ATOM 781 C CA . THR A 1 108 ? -4.656 -7.346 -22.877 1.00 94.06 108 THR A CA 1
ATOM 782 C C . THR A 1 108 ? -4.876 -7.643 -24.361 1.00 94.06 108 THR A C 1
ATOM 784 O O . THR A 1 108 ? -4.667 -8.762 -24.831 1.00 94.06 108 THR A O 1
ATOM 787 N N . GLY A 1 109 ? -5.287 -6.619 -25.113 1.00 93.25 109 GLY A N 1
ATOM 788 C CA . GLY A 1 109 ? -5.356 -6.656 -26.575 1.00 93.25 109 GLY A CA 1
ATOM 789 C C . GLY A 1 109 ? -4.049 -6.209 -27.239 1.00 93.25 109 GLY A C 1
ATOM 790 O O . GLY A 1 109 ? -3.128 -5.728 -26.582 1.00 93.25 109 GLY A O 1
ATOM 791 N N . ALA A 1 110 ? -3.978 -6.295 -28.570 1.00 93.75 110 ALA A N 1
ATOM 792 C CA . ALA A 1 110 ? -2.800 -5.855 -29.330 1.00 93.75 110 ALA A CA 1
ATOM 793 C C . ALA A 1 110 ? -2.468 -4.364 -29.119 1.00 93.75 110 ALA A C 1
ATOM 795 O O . ALA A 1 110 ? -1.296 -3.998 -29.049 1.00 93.75 110 ALA A O 1
ATOM 796 N N . MET A 1 111 ? -3.494 -3.518 -28.964 1.00 95.56 111 MET A N 1
ATOM 797 C CA . MET A 1 111 ? -3.324 -2.076 -28.754 1.00 95.56 111 MET A CA 1
ATOM 798 C C . MET A 1 111 ? -2.529 -1.743 -27.492 1.00 95.56 111 MET A C 1
ATOM 800 O O . MET A 1 111 ? -1.693 -0.847 -27.539 1.00 95.56 111 MET A O 1
ATOM 804 N N . HIS A 1 112 ? -2.683 -2.529 -26.422 1.00 95.88 112 HIS A N 1
ATOM 805 C CA . HIS A 1 112 ? -1.895 -2.374 -25.199 1.00 95.88 112 HIS A CA 1
ATOM 806 C C . HIS A 1 112 ? -0.387 -2.393 -25.499 1.00 95.88 112 HIS A C 1
ATOM 808 O O . HIS A 1 112 ? 0.360 -1.514 -25.082 1.00 95.88 112 HIS A O 1
ATOM 814 N N . TRP A 1 113 ? 0.072 -3.365 -26.288 1.00 96.81 113 TRP A N 1
ATOM 815 C CA . TRP A 1 113 ? 1.492 -3.516 -26.618 1.00 96.81 113 TRP A CA 1
ATOM 816 C C . TRP A 1 113 ? 1.985 -2.484 -27.639 1.00 96.81 113 TRP A C 1
ATOM 818 O O . TRP A 1 113 ? 3.155 -2.099 -27.606 1.00 96.81 113 TRP A O 1
ATOM 828 N N . VAL A 1 114 ? 1.099 -1.994 -28.512 1.00 97.19 114 VAL A N 1
ATOM 829 C CA . VAL A 1 114 ? 1.389 -0.856 -29.399 1.00 97.19 114 VAL A CA 1
ATOM 830 C C . VAL A 1 114 ? 1.611 0.417 -28.581 1.00 97.19 114 VAL A C 1
ATOM 832 O O . VAL A 1 114 ? 2.578 1.136 -28.827 1.00 97.19 114 VAL A O 1
ATOM 835 N N . GLU A 1 115 ? 0.773 0.676 -27.580 1.00 96.31 115 GLU A N 1
ATOM 836 C CA . GLU A 1 115 ? 0.918 1.816 -26.670 1.00 96.31 115 GLU A CA 1
ATOM 837 C C . GLU A 1 115 ? 2.199 1.715 -25.838 1.00 96.31 115 GLU A C 1
ATOM 839 O O . GLU A 1 115 ? 2.947 2.690 -25.759 1.00 96.31 115 GLU A O 1
ATOM 844 N N . VAL A 1 116 ? 2.525 0.526 -25.312 1.00 97.12 116 VAL A N 1
ATOM 845 C CA . VAL A 1 116 ? 3.803 0.278 -24.621 1.00 97.12 116 VAL A CA 1
ATOM 846 C C . VAL A 1 116 ? 4.992 0.601 -25.528 1.00 97.12 116 VAL A C 1
ATOM 848 O O . VAL A 1 116 ? 5.927 1.290 -25.111 1.00 97.12 116 VAL A O 1
ATOM 851 N N . LEU A 1 117 ? 4.969 0.140 -26.782 1.00 97.00 117 LEU A N 1
ATOM 852 C CA . LEU A 1 117 ? 6.036 0.401 -27.749 1.00 97.00 117 LEU A CA 1
ATOM 853 C C . LEU A 1 117 ? 6.159 1.899 -28.067 1.00 97.00 117 LEU A C 1
ATOM 855 O O . LEU A 1 117 ? 7.239 2.473 -27.935 1.00 97.00 117 LEU A O 1
ATOM 859 N N . CYS A 1 118 ? 5.064 2.546 -28.466 1.00 97.56 118 CYS A N 1
ATOM 860 C CA . CYS A 1 118 ? 5.059 3.961 -28.839 1.00 97.56 118 CYS A CA 1
ATOM 861 C C . CYS A 1 118 ? 5.429 4.865 -27.656 1.00 97.56 118 CYS A C 1
ATOM 863 O O . CYS A 1 118 ? 6.252 5.775 -27.801 1.00 97.56 118 CYS A O 1
ATOM 865 N N . GLY A 1 119 ? 4.858 4.593 -26.481 1.00 94.62 119 GLY A N 1
ATOM 866 C CA . GLY A 1 119 ? 5.139 5.312 -25.246 1.00 94.62 119 GLY A CA 1
ATOM 867 C C . GLY A 1 119 ? 6.598 5.158 -24.827 1.00 94.62 119 GLY A C 1
ATOM 868 O O . GLY A 1 119 ? 7.274 6.159 -24.593 1.00 94.62 119 GLY A O 1
ATOM 869 N N . SER A 1 120 ? 7.125 3.928 -24.818 1.00 96.25 120 SER A N 1
ATOM 870 C CA . SER A 1 120 ? 8.515 3.687 -24.412 1.00 96.25 120 SER A CA 1
ATOM 871 C C . SER A 1 120 ? 9.521 4.358 -25.348 1.00 96.25 120 SER A C 1
ATOM 873 O O . SER A 1 120 ? 10.439 5.029 -24.878 1.00 96.25 120 SER A O 1
ATOM 875 N N . VAL A 1 121 ? 9.315 4.273 -26.668 1.00 96.19 121 VAL A N 1
ATOM 876 C CA . VAL A 1 121 ? 10.159 4.955 -27.664 1.00 96.19 121 VAL A CA 1
ATOM 877 C C . VAL A 1 121 ? 10.122 6.471 -27.476 1.00 96.19 121 VAL A C 1
ATOM 879 O O . VAL A 1 121 ? 11.177 7.111 -27.468 1.00 96.19 121 VAL A O 1
ATOM 882 N N . SER A 1 122 ? 8.932 7.046 -27.289 1.00 94.44 122 SER A N 1
ATOM 883 C CA . SER A 1 122 ? 8.754 8.494 -27.127 1.00 94.44 122 SER A CA 1
ATOM 884 C C . SER A 1 122 ? 9.444 9.005 -25.861 1.00 94.44 122 SER A C 1
ATOM 886 O O . SER A 1 122 ? 10.246 9.939 -25.923 1.00 94.44 122 SER A O 1
ATOM 888 N N . ILE A 1 123 ? 9.211 8.344 -24.724 1.00 91.12 123 ILE A N 1
ATOM 889 C CA . ILE A 1 123 ? 9.807 8.715 -23.436 1.00 91.12 123 ILE A CA 1
ATOM 890 C C . ILE A 1 123 ? 11.328 8.519 -23.473 1.00 91.12 123 ILE A C 1
ATOM 892 O O . ILE A 1 123 ? 12.070 9.415 -23.070 1.00 91.12 123 ILE A O 1
ATOM 896 N N . SER A 1 124 ? 11.830 7.403 -24.017 1.00 91.62 124 SER A N 1
ATOM 897 C CA . SER A 1 124 ? 13.275 7.199 -24.188 1.00 91.62 124 SER A CA 1
ATOM 898 C C . SER A 1 124 ? 13.906 8.288 -25.053 1.00 91.62 124 SER A C 1
ATOM 900 O O . SER A 1 124 ? 14.966 8.806 -24.698 1.00 91.62 124 SER A O 1
ATOM 902 N N . ALA A 1 125 ? 13.269 8.676 -26.162 1.00 91.81 125 ALA A N 1
ATOM 903 C CA . ALA A 1 125 ? 13.760 9.753 -27.015 1.00 91.81 125 ALA A CA 1
ATOM 904 C C . ALA A 1 125 ? 13.823 11.087 -26.256 1.00 91.81 125 ALA A C 1
ATOM 906 O O . ALA A 1 125 ? 14.850 11.766 -26.313 1.00 91.81 125 ALA A O 1
ATOM 907 N N . MET A 1 126 ? 12.783 11.428 -25.490 1.00 91.44 126 MET A N 1
ATOM 908 C CA . MET A 1 126 ? 12.760 12.629 -24.648 1.00 91.44 126 MET A CA 1
ATOM 909 C C . MET A 1 126 ? 13.889 12.623 -23.611 1.00 91.44 126 MET A C 1
ATOM 911 O O . MET A 1 126 ? 14.636 13.599 -23.519 1.00 91.44 126 MET A O 1
ATOM 915 N N . LEU A 1 127 ? 14.073 11.517 -22.881 1.00 87.75 127 LEU A N 1
ATOM 916 C CA . LEU A 1 127 ? 15.134 11.371 -21.877 1.00 87.75 127 LEU A CA 1
ATOM 917 C C . LEU A 1 127 ? 16.532 11.500 -22.496 1.00 87.75 127 LEU A C 1
ATOM 919 O O . LEU A 1 127 ? 17.411 12.153 -21.932 1.00 87.75 127 LEU A O 1
ATOM 923 N N . ILE A 1 128 ? 16.742 10.926 -23.683 1.00 88.25 128 ILE A N 1
ATOM 924 C CA . ILE A 1 128 ? 18.009 11.036 -24.413 1.00 88.25 128 ILE A CA 1
ATOM 925 C C . ILE A 1 128 ? 18.249 12.473 -24.876 1.00 88.25 128 ILE A C 1
ATOM 927 O O . ILE A 1 128 ? 19.351 12.992 -24.694 1.00 88.25 128 ILE A O 1
ATOM 931 N N . VAL A 1 129 ? 17.248 13.130 -25.469 1.00 88.75 129 VAL A N 1
ATOM 932 C CA . VAL A 1 129 ? 17.362 14.523 -25.926 1.00 88.75 129 VAL A CA 1
ATOM 933 C C . VAL A 1 129 ? 17.684 15.440 -24.749 1.00 88.75 129 VAL A C 1
ATOM 935 O O . VAL A 1 129 ? 18.632 16.223 -24.844 1.00 88.75 129 VAL A O 1
ATOM 938 N N . ALA A 1 130 ? 16.975 15.282 -23.629 1.00 81.56 130 ALA A N 1
ATOM 939 C CA . ALA A 1 130 ? 17.238 16.013 -22.397 1.00 81.56 130 ALA A CA 1
ATOM 940 C C . ALA A 1 130 ? 18.666 15.755 -21.893 1.00 81.56 130 ALA A C 1
ATOM 942 O O . ALA A 1 130 ? 19.439 16.698 -21.737 1.00 81.56 130 ALA A O 1
ATOM 943 N N . GLY A 1 131 ? 19.073 14.491 -21.743 1.00 82.56 131 GLY A N 1
ATOM 944 C CA . GLY A 1 131 ? 20.400 14.132 -21.235 1.00 82.56 131 GLY A CA 1
ATOM 945 C C . GLY A 1 131 ? 21.551 14.626 -22.118 1.00 82.56 131 GLY A C 1
ATOM 946 O O . GLY A 1 131 ? 22.567 15.120 -21.620 1.00 82.56 131 GLY A O 1
ATOM 947 N N . VAL A 1 132 ? 21.405 14.552 -23.445 1.00 84.50 132 VAL A N 1
ATOM 948 C CA . VAL A 1 132 ? 22.401 15.093 -24.379 1.00 84.50 132 VAL A CA 1
ATOM 949 C C . VAL A 1 132 ? 22.402 16.626 -24.346 1.00 84.50 132 VAL A C 1
ATOM 951 O O . VAL A 1 132 ? 23.480 17.224 -24.386 1.00 84.50 132 VAL A O 1
ATOM 954 N N . GLY A 1 133 ? 21.231 17.263 -24.257 1.00 81.38 133 GLY A N 1
ATOM 955 C CA . GLY A 1 133 ? 21.086 18.710 -24.089 1.00 81.38 133 GLY A CA 1
ATOM 956 C C . GLY A 1 133 ? 21.813 19.209 -22.841 1.00 81.38 133 GLY A C 1
ATOM 957 O O . GLY A 1 133 ? 22.692 20.066 -22.947 1.00 81.38 133 GLY A O 1
ATOM 958 N N . SER A 1 134 ? 21.554 18.583 -21.691 1.00 78.06 134 SER A N 1
ATOM 959 C CA . SER A 1 134 ? 22.245 18.859 -20.431 1.00 78.06 134 SER A CA 1
ATOM 960 C C . SER A 1 134 ? 23.754 18.677 -20.578 1.00 78.06 134 SER A C 1
ATOM 962 O O . SER A 1 134 ? 24.511 19.592 -20.268 1.00 78.06 134 SER A O 1
ATOM 964 N N . ALA A 1 135 ? 24.221 17.555 -21.138 1.00 79.31 135 ALA A N 1
ATOM 965 C CA . ALA A 1 135 ? 25.652 17.302 -21.320 1.00 79.31 135 ALA A CA 1
ATOM 966 C C . ALA A 1 135 ? 26.346 18.337 -22.225 1.00 79.31 135 ALA A C 1
ATOM 968 O O . ALA A 1 135 ? 27.515 18.663 -22.004 1.00 79.31 135 ALA A O 1
ATOM 969 N N . ARG A 1 136 ? 25.655 18.859 -23.248 1.00 82.56 136 ARG A N 1
ATOM 970 C CA . ARG A 1 136 ? 26.164 19.957 -24.086 1.00 82.56 136 ARG A CA 1
ATOM 971 C C . ARG A 1 136 ? 26.220 21.270 -23.311 1.00 82.56 136 ARG A C 1
ATOM 973 O O . ARG A 1 136 ? 27.249 21.938 -23.373 1.00 82.56 136 ARG A O 1
ATOM 980 N N . GLY A 1 137 ? 25.180 21.586 -22.539 1.00 76.69 137 GLY A N 1
ATOM 981 C CA . GLY A 1 137 ? 25.161 22.742 -21.641 1.00 76.69 137 GLY A CA 1
ATOM 982 C C . GLY A 1 137 ? 26.318 22.713 -20.640 1.00 76.69 137 GLY A C 1
ATOM 983 O O . GLY A 1 137 ? 27.055 23.690 -20.525 1.00 76.69 137 GLY A O 1
ATOM 984 N N . VAL A 1 138 ? 26.576 21.558 -20.011 1.00 81.19 138 VAL A N 1
ATOM 985 C CA . VAL A 1 138 ? 27.706 21.392 -19.080 1.00 81.19 138 VAL A CA 1
ATOM 986 C C . VAL A 1 138 ? 29.050 21.673 -19.743 1.00 81.19 138 VAL A C 1
ATOM 988 O O . VAL A 1 138 ? 29.905 22.327 -19.150 1.00 81.19 138 VAL A O 1
ATOM 991 N N . ARG A 1 139 ? 29.252 21.216 -20.983 1.00 79.69 139 ARG A N 1
ATOM 992 C CA . ARG A 1 139 ? 30.496 21.493 -21.718 1.00 79.69 139 ARG A CA 1
ATOM 993 C C . ARG A 1 139 ? 30.640 22.960 -22.109 1.00 79.69 139 ARG A C 1
ATOM 995 O O . ARG A 1 139 ? 31.763 23.445 -22.119 1.00 79.69 139 ARG A O 1
ATOM 1002 N N . ALA A 1 140 ? 29.540 23.642 -22.425 1.00 79.00 140 ALA A N 1
ATOM 1003 C CA . ALA A 1 140 ? 29.557 25.056 -22.790 1.00 79.00 140 ALA A CA 1
ATOM 1004 C C . ALA A 1 140 ? 29.869 25.964 -21.588 1.00 79.00 140 ALA A C 1
ATOM 1006 O O . ALA A 1 140 ? 30.604 26.935 -21.723 1.00 79.00 140 ALA A O 1
ATOM 1007 N N . VAL A 1 141 ? 29.337 25.631 -20.408 1.00 79.94 141 VAL A N 1
ATOM 1008 C CA . VAL A 1 141 ? 29.499 26.438 -19.185 1.00 79.94 141 VAL A CA 1
ATOM 1009 C C . VAL A 1 141 ? 30.771 26.068 -18.405 1.00 79.94 141 VAL A C 1
ATOM 1011 O O . VAL A 1 141 ? 31.357 26.921 -17.736 1.00 79.94 141 VAL A O 1
ATOM 1014 N N . GLY A 1 142 ? 31.226 24.816 -18.518 1.00 84.00 142 GLY A N 1
ATOM 1015 C CA . GLY A 1 142 ? 32.381 24.258 -17.814 1.00 84.00 142 GLY A CA 1
ATOM 1016 C C . GLY A 1 142 ? 31.972 23.377 -16.627 1.00 84.00 142 GLY A C 1
ATOM 1017 O O . GLY A 1 142 ? 31.114 23.748 -15.825 1.00 84.00 142 GLY A O 1
ATOM 1018 N N . THR A 1 143 ? 32.614 22.210 -16.490 1.00 74.56 143 THR A N 1
ATOM 1019 C CA . THR A 1 143 ? 32.259 21.184 -15.489 1.00 74.56 143 THR A CA 1
ATOM 1020 C C . THR A 1 143 ? 32.324 21.706 -14.061 1.00 74.56 143 THR A C 1
ATOM 1022 O O . THR A 1 143 ? 31.391 21.473 -13.311 1.00 74.56 143 THR A O 1
ATOM 1025 N N . ALA A 1 144 ? 33.357 22.471 -13.696 1.00 74.12 144 ALA A N 1
ATOM 1026 C CA . ALA A 1 144 ? 33.498 23.023 -12.348 1.00 74.12 144 ALA A CA 1
ATOM 1027 C C . ALA A 1 144 ? 32.322 23.936 -11.959 1.00 74.12 144 ALA A C 1
ATOM 1029 O O . ALA A 1 144 ? 31.787 23.820 -10.862 1.00 74.12 144 ALA A O 1
ATOM 1030 N N . ARG A 1 145 ? 31.869 24.799 -12.878 1.00 75.12 145 ARG A N 1
ATOM 1031 C CA . ARG A 1 145 ? 30.743 25.714 -12.634 1.00 75.12 145 ARG A CA 1
ATOM 1032 C C . ARG A 1 145 ? 29.424 24.967 -12.518 1.00 75.12 145 ARG A C 1
ATOM 1034 O O . ARG A 1 145 ? 28.615 25.312 -11.667 1.00 75.12 145 ARG A O 1
ATOM 1041 N N . VAL A 1 146 ? 29.228 23.924 -13.322 1.00 73.19 146 VAL A N 1
ATOM 1042 C CA . VAL A 1 146 ? 28.046 23.066 -13.201 1.00 73.19 146 VAL A CA 1
ATOM 1043 C C . VAL A 1 146 ? 28.079 22.231 -11.932 1.00 73.19 146 VAL A C 1
ATOM 1045 O O . VAL A 1 146 ? 27.051 22.127 -11.286 1.00 73.19 146 VAL A O 1
ATOM 1048 N N . THR A 1 147 ? 29.222 21.669 -11.540 1.00 74.69 147 THR A N 1
ATOM 1049 C CA . THR A 1 147 ? 29.329 20.907 -10.290 1.00 74.69 147 THR A CA 1
ATOM 1050 C C . THR A 1 147 ? 29.069 21.805 -9.087 1.00 74.69 147 THR A C 1
ATOM 1052 O O . THR A 1 147 ? 28.302 21.418 -8.216 1.00 74.69 147 THR A O 1
ATOM 1055 N N . VAL A 1 148 ? 29.632 23.019 -9.057 1.00 77.94 148 VAL A N 1
ATOM 1056 C CA . VAL A 1 148 ? 29.352 24.001 -7.997 1.00 77.94 148 VAL A CA 1
ATOM 1057 C C . VAL A 1 148 ? 27.881 24.408 -8.012 1.00 77.94 148 VAL A C 1
ATOM 1059 O O . VAL A 1 148 ? 27.248 24.377 -6.968 1.00 77.94 148 VAL A O 1
ATOM 1062 N N . ALA A 1 149 ? 27.302 24.720 -9.174 1.00 75.75 149 ALA A N 1
ATOM 1063 C CA . ALA A 1 149 ? 25.884 25.061 -9.272 1.00 75.75 149 ALA A CA 1
ATOM 1064 C C . ALA A 1 149 ? 24.973 23.894 -8.861 1.00 75.75 149 ALA A C 1
ATOM 1066 O O . ALA A 1 149 ? 24.001 24.110 -8.153 1.00 75.75 149 ALA A O 1
ATOM 1067 N N . ALA A 1 150 ? 25.297 22.660 -9.249 1.00 77.50 150 ALA A N 1
ATOM 1068 C CA . ALA A 1 150 ? 24.557 21.464 -8.864 1.00 77.50 150 ALA A CA 1
ATOM 1069 C C . ALA A 1 150 ? 24.673 21.205 -7.362 1.00 77.50 150 ALA A C 1
ATOM 1071 O O . ALA A 1 150 ? 23.673 20.907 -6.728 1.00 77.50 150 ALA A O 1
ATOM 1072 N N . LEU A 1 151 ? 25.862 21.370 -6.779 1.00 78.94 151 LEU A N 1
ATOM 1073 C CA . LEU A 1 151 ? 26.078 21.209 -5.344 1.00 78.94 151 LEU A CA 1
ATOM 1074 C C . LEU A 1 151 ? 25.367 22.311 -4.553 1.00 78.94 151 LEU A C 1
ATOM 1076 O O . LEU A 1 151 ? 24.724 22.013 -3.558 1.00 78.94 151 LEU A O 1
ATOM 1080 N N . VAL A 1 152 ? 25.384 23.556 -5.037 1.00 80.50 152 VAL A N 1
ATOM 1081 C CA . VAL A 1 152 ? 24.585 24.655 -4.479 1.00 80.50 152 VAL A CA 1
ATOM 1082 C C . VAL A 1 152 ? 23.096 24.349 -4.602 1.00 80.50 152 VAL A C 1
ATOM 1084 O O . VAL A 1 152 ? 22.389 24.499 -3.622 1.00 80.50 152 VAL A O 1
ATOM 1087 N N . VAL A 1 153 ? 22.605 23.861 -5.741 1.00 79.25 153 VAL A N 1
ATOM 1088 C CA . VAL A 1 153 ? 21.196 23.466 -5.904 1.00 79.25 153 VAL A CA 1
ATOM 1089 C C . VAL A 1 153 ? 20.838 22.284 -5.009 1.00 79.25 153 VAL A C 1
ATOM 1091 O O . VAL A 1 153 ? 19.741 22.266 -4.473 1.00 79.25 153 VAL A O 1
ATOM 1094 N N . VAL A 1 154 ? 21.735 21.321 -4.801 1.00 80.81 154 VAL A N 1
ATOM 1095 C CA . VAL A 1 154 ? 21.511 20.194 -3.886 1.00 80.81 154 VAL A CA 1
ATOM 1096 C C . VAL A 1 154 ? 21.492 20.669 -2.440 1.00 80.81 154 VAL A C 1
ATOM 1098 O O . VAL A 1 154 ? 20.608 20.259 -1.707 1.00 80.81 154 VAL A O 1
ATOM 1101 N N . VAL A 1 155 ? 22.413 21.544 -2.029 1.00 80.81 155 VAL A N 1
ATOM 1102 C CA . VAL A 1 155 ? 22.492 22.070 -0.655 1.00 80.81 155 VAL A CA 1
ATOM 1103 C C . VAL A 1 155 ? 21.353 23.049 -0.373 1.00 80.81 155 VAL A C 1
ATOM 1105 O O . VAL A 1 155 ? 20.634 22.903 0.606 1.00 80.81 155 VAL A O 1
ATOM 1108 N N . VAL A 1 156 ? 21.125 24.031 -1.244 1.00 78.00 156 VAL A N 1
ATOM 1109 C CA . VAL A 1 156 ? 19.982 24.952 -1.143 1.00 78.00 156 VAL A CA 1
ATOM 1110 C C . VAL A 1 156 ? 18.677 24.172 -1.282 1.00 78.00 156 VAL A C 1
ATOM 1112 O O . VAL A 1 156 ? 17.709 24.431 -0.576 1.00 78.00 156 VAL A O 1
ATOM 1115 N N . GLY A 1 157 ? 18.653 23.169 -2.153 1.00 69.56 157 GLY A N 1
ATOM 1116 C CA . GLY A 1 157 ? 17.531 22.261 -2.310 1.00 69.56 157 GLY A CA 1
ATOM 1117 C C . GLY A 1 157 ? 17.256 21.475 -1.036 1.00 69.56 157 GLY A C 1
ATOM 1118 O O . GLY A 1 157 ? 16.127 21.469 -0.577 1.00 69.56 157 GLY A O 1
ATOM 1119 N N . SER A 1 158 ? 18.262 20.865 -0.416 1.00 70.62 158 SER A N 1
ATOM 1120 C CA . SER A 1 158 ? 18.087 20.066 0.799 1.00 70.62 158 SER A CA 1
ATOM 1121 C C . SER A 1 158 ? 17.749 20.912 2.026 1.00 70.62 158 SER A C 1
ATOM 1123 O O . SER A 1 158 ? 16.983 20.455 2.868 1.00 70.62 158 SER A O 1
ATOM 1125 N N . VAL A 1 159 ? 18.272 22.138 2.118 1.00 81.12 159 VAL A N 1
ATOM 1126 C CA . VAL A 1 159 ? 18.030 23.047 3.252 1.00 81.12 159 VAL A CA 1
ATOM 1127 C C . VAL A 1 159 ? 16.724 23.825 3.102 1.00 81.12 159 VAL A C 1
ATOM 1129 O O . VAL A 1 159 ? 16.045 24.064 4.094 1.00 81.12 159 VAL A O 1
ATOM 1132 N N . PHE A 1 160 ? 16.345 24.215 1.884 1.00 74.81 160 PHE A N 1
ATOM 1133 C CA . PHE A 1 160 ? 15.183 25.076 1.653 1.00 74.81 160 PHE A CA 1
ATOM 1134 C C . PHE A 1 160 ? 14.100 24.385 0.834 1.00 74.81 160 PHE A C 1
ATOM 1136 O O . PHE A 1 160 ? 12.963 24.307 1.286 1.00 74.81 160 PHE A O 1
ATOM 1143 N N . ALA A 1 161 ? 14.423 23.857 -0.350 1.00 65.69 161 ALA A N 1
ATOM 1144 C CA . ALA A 1 161 ? 13.402 23.316 -1.250 1.00 65.69 161 ALA A CA 1
ATOM 1145 C C . ALA A 1 161 ? 12.757 22.025 -0.727 1.00 65.69 161 ALA A C 1
ATOM 1147 O O . ALA A 1 161 ? 11.567 21.838 -0.929 1.00 65.69 161 ALA A O 1
ATOM 1148 N N . VAL A 1 162 ? 13.501 21.150 -0.048 1.00 67.94 162 VAL A N 1
ATOM 1149 C CA . VAL A 1 162 ? 13.005 19.890 0.515 1.00 67.94 162 VAL A CA 1
ATOM 1150 C C . VAL A 1 162 ? 12.124 20.163 1.734 1.00 67.94 162 VAL A C 1
ATOM 1152 O O . VAL A 1 162 ? 10.998 19.673 1.728 1.00 67.94 162 VAL A O 1
ATOM 1155 N N . PRO A 1 163 ? 12.528 20.970 2.738 1.00 72.12 163 PRO A N 1
ATOM 1156 C CA . PRO A 1 163 ? 11.626 21.363 3.819 1.00 72.12 163 PRO A CA 1
ATOM 1157 C C . PRO A 1 163 ? 10.413 22.144 3.318 1.00 72.12 163 PRO A C 1
ATOM 1159 O O . PRO A 1 163 ? 9.300 21.860 3.748 1.00 72.12 163 PRO A O 1
ATOM 1162 N N . TRP A 1 164 ? 10.593 23.062 2.360 1.00 73.12 164 TRP A N 1
ATOM 1163 C CA . TRP A 1 164 ? 9.481 23.787 1.743 1.00 73.12 164 TRP A CA 1
ATOM 1164 C C . TRP A 1 164 ? 8.537 22.852 0.988 1.00 73.12 164 TRP A C 1
ATOM 1166 O O . TRP A 1 164 ? 7.330 22.950 1.163 1.00 73.12 164 TRP A O 1
ATOM 1176 N N . ALA A 1 165 ? 9.056 21.920 0.185 1.00 59.31 165 ALA A N 1
ATOM 1177 C CA . ALA A 1 165 ? 8.243 20.954 -0.543 1.00 59.31 165 ALA A CA 1
ATOM 1178 C C . ALA A 1 165 ? 7.517 20.030 0.432 1.00 59.31 165 ALA A C 1
ATOM 1180 O O . ALA A 1 165 ? 6.321 19.836 0.274 1.00 59.31 165 ALA A O 1
ATOM 1181 N N . ARG A 1 166 ? 8.195 19.522 1.470 1.00 65.56 166 ARG A N 1
ATOM 1182 C CA . ARG A 1 166 ? 7.572 18.740 2.548 1.00 65.56 166 ARG A CA 1
ATOM 1183 C C . ARG A 1 166 ? 6.439 19.517 3.209 1.00 65.56 166 ARG A C 1
ATOM 1185 O O . ARG A 1 166 ? 5.349 18.979 3.310 1.00 65.56 166 ARG A O 1
ATOM 1192 N N . HIS A 1 167 ? 6.664 20.779 3.570 1.00 69.94 167 HIS A N 1
ATOM 1193 C CA . HIS A 1 167 ? 5.643 21.643 4.162 1.00 69.94 167 HIS A CA 1
ATOM 1194 C C . HIS A 1 167 ? 4.487 21.950 3.193 1.00 69.94 167 HIS A C 1
ATOM 1196 O O . HIS A 1 167 ? 3.320 21.933 3.573 1.00 69.94 167 HIS A O 1
ATOM 1202 N N . ALA A 1 168 ? 4.784 22.201 1.918 1.00 62.09 168 ALA A N 1
ATOM 1203 C CA . ALA A 1 168 ? 3.780 22.452 0.890 1.00 62.09 168 ALA A CA 1
ATOM 1204 C C . ALA A 1 168 ? 2.948 21.195 0.586 1.00 62.09 168 ALA A C 1
ATOM 1206 O O . ALA A 1 168 ? 1.733 21.291 0.420 1.00 62.09 168 ALA A O 1
ATOM 1207 N N . PHE A 1 169 ? 3.577 20.018 0.536 1.00 62.19 169 PHE A N 1
ATOM 1208 C CA . PHE A 1 169 ? 2.894 18.734 0.399 1.00 62.19 169 PHE A CA 1
ATOM 1209 C C . PHE A 1 169 ? 2.064 18.423 1.641 1.00 62.19 169 PHE A C 1
ATOM 1211 O O . PHE A 1 169 ? 0.886 18.114 1.487 1.00 62.19 169 PHE A O 1
ATOM 1218 N N . SER A 1 170 ? 2.622 18.582 2.845 1.00 67.25 170 SER A N 1
ATOM 1219 C CA . SER A 1 170 ? 1.889 18.330 4.084 1.00 67.25 170 SER A CA 1
ATOM 1220 C C . SER A 1 170 ? 0.660 19.227 4.171 1.00 67.25 170 SER A C 1
ATOM 1222 O O . SER A 1 170 ? -0.433 18.719 4.366 1.00 67.25 170 SER A O 1
ATOM 1224 N N . THR A 1 171 ? 0.800 20.522 3.864 1.00 70.00 171 THR A N 1
ATOM 1225 C CA . THR A 1 171 ? -0.320 21.476 3.825 1.00 70.00 171 THR A CA 1
ATOM 1226 C C . THR A 1 171 ? -1.401 21.041 2.840 1.00 70.00 171 THR A C 1
ATOM 1228 O O . THR A 1 171 ? -2.583 21.141 3.149 1.00 70.00 171 THR A O 1
ATOM 1231 N N . ARG A 1 172 ? -1.036 20.530 1.655 1.00 63.97 172 ARG A N 1
ATOM 1232 C CA . ARG A 1 172 ? -2.024 20.016 0.693 1.00 63.97 172 ARG A CA 1
ATOM 1233 C C . ARG A 1 172 ? -2.776 18.807 1.235 1.00 63.97 172 ARG A C 1
ATOM 1235 O O . ARG A 1 172 ? -3.983 18.739 1.028 1.00 63.97 172 ARG A O 1
ATOM 1242 N N . TYR A 1 173 ? -2.093 17.882 1.904 1.00 69.94 173 TYR A N 1
ATOM 1243 C CA . TYR A 1 173 ? -2.740 16.721 2.511 1.00 69.94 173 TYR A CA 1
ATOM 1244 C C . TYR A 1 173 ? -3.637 17.119 3.680 1.00 69.94 173 TYR A C 1
ATOM 1246 O O . TYR A 1 173 ? -4.799 16.731 3.672 1.00 69.94 173 TYR A O 1
ATOM 1254 N N . THR A 1 174 ? -3.172 17.994 4.574 1.00 73.75 174 THR A N 1
ATOM 1255 C CA . THR A 1 174 ? -3.975 18.536 5.679 1.00 73.75 174 THR A CA 1
ATOM 1256 C C . THR A 1 174 ? -5.205 19.281 5.171 1.00 73.75 174 THR A C 1
ATOM 1258 O O . THR A 1 174 ? -6.306 19.092 5.680 1.00 73.75 174 THR A O 1
ATOM 1261 N N . LEU A 1 175 ? -5.055 20.104 4.126 1.00 74.31 175 LEU A N 1
ATOM 1262 C CA . LEU A 1 175 ? -6.187 20.788 3.501 1.00 74.31 175 LEU A CA 1
ATOM 1263 C C . LEU A 1 175 ? -7.160 19.790 2.889 1.00 74.31 175 LEU A C 1
ATOM 1265 O O . LEU A 1 175 ? -8.360 19.917 3.090 1.00 74.31 175 LEU A O 1
ATOM 1269 N N . ALA A 1 176 ? -6.652 18.798 2.160 1.00 64.62 176 ALA A N 1
ATOM 1270 C CA . ALA A 1 176 ? -7.486 17.774 1.562 1.00 64.62 176 ALA A CA 1
ATOM 1271 C C . ALA A 1 176 ? -8.223 16.964 2.647 1.00 64.62 176 ALA A C 1
ATOM 1273 O O . ALA A 1 176 ? -9.395 16.661 2.465 1.00 64.62 176 ALA A O 1
ATOM 1274 N N . ASP A 1 177 ? -7.567 16.629 3.757 1.00 77.19 177 ASP A N 1
ATOM 1275 C CA . ASP A 1 177 ? -8.165 15.928 4.896 1.00 77.19 177 ASP A CA 1
ATOM 1276 C C . ASP A 1 177 ? -9.221 16.784 5.622 1.00 77.19 177 ASP A C 1
ATOM 1278 O O . ASP A 1 177 ? -10.251 16.288 6.078 1.00 77.19 177 ASP A O 1
ATOM 1282 N N . ALA A 1 178 ? -9.037 18.104 5.650 1.00 73.56 178 ALA A N 1
ATOM 1283 C CA . ALA A 1 178 ? -10.031 19.037 6.166 1.00 73.56 178 ALA A CA 1
ATOM 1284 C C . ALA A 1 178 ? -11.254 19.211 5.245 1.00 73.56 178 ALA A C 1
ATOM 1286 O O . ALA A 1 178 ? -12.292 19.666 5.724 1.00 73.56 178 ALA A O 1
ATOM 1287 N N . VAL A 1 179 ? -11.174 18.848 3.955 1.00 78.81 179 VAL A N 1
ATOM 1288 C CA . VAL A 1 179 ? -12.326 18.935 3.040 1.00 78.81 179 VAL A CA 1
ATOM 1289 C C . VAL A 1 179 ? -13.428 17.987 3.508 1.00 78.81 179 VAL A C 1
ATOM 1291 O O . VAL A 1 179 ? -13.238 16.772 3.622 1.00 78.81 179 VAL A O 1
ATOM 1294 N N . VAL A 1 180 ? -14.600 18.560 3.768 1.00 73.50 180 VAL A N 1
ATOM 1295 C CA . VAL A 1 180 ? -15.819 17.820 4.092 1.00 73.50 180 VAL A CA 1
ATOM 1296 C C . VAL A 1 180 ? -16.500 17.420 2.789 1.00 73.50 180 VAL A C 1
ATOM 1298 O O . VAL A 1 180 ? -16.775 18.265 1.940 1.00 73.50 180 VAL A O 1
ATOM 1301 N N . ASP A 1 181 ? -16.743 16.124 2.635 1.00 75.56 181 ASP A N 1
ATOM 1302 C CA . ASP A 1 181 ? -17.557 15.581 1.554 1.00 75.56 181 ASP A CA 1
ATOM 1303 C C . ASP A 1 181 ? -19.035 15.821 1.889 1.00 75.56 181 ASP A C 1
ATOM 1305 O O . ASP A 1 181 ? -19.508 15.370 2.932 1.00 75.56 181 ASP A O 1
ATOM 1309 N N . THR A 1 182 ? -19.743 16.585 1.055 1.00 74.81 182 THR A N 1
ATOM 1310 C CA . THR A 1 182 ? -21.140 16.974 1.307 1.00 74.81 182 THR A CA 1
ATOM 1311 C C . THR A 1 182 ? -22.124 15.825 1.138 1.00 74.81 182 THR A C 1
ATOM 1313 O O . THR A 1 182 ? -23.252 15.938 1.609 1.00 74.81 182 THR A O 1
ATOM 1316 N N . ASP A 1 183 ? -21.704 14.737 0.490 1.00 80.56 183 ASP A N 1
ATOM 1317 C CA . ASP A 1 183 ? -22.528 13.541 0.329 1.00 80.56 183 ASP A CA 1
ATOM 1318 C C . ASP A 1 183 ? -22.516 12.675 1.605 1.00 80.56 183 ASP A C 1
ATOM 1320 O O . ASP A 1 183 ? -23.392 11.831 1.798 1.00 80.56 183 ASP A O 1
ATOM 1324 N N . LEU A 1 184 ? -21.562 12.909 2.519 1.00 80.75 184 LEU A N 1
ATOM 1325 C CA . LEU A 1 184 ? -21.527 12.261 3.828 1.00 80.75 184 LEU A CA 1
ATOM 1326 C C . LEU A 1 184 ? -22.433 12.998 4.814 1.00 80.75 184 LEU A C 1
ATOM 1328 O O . LEU A 1 184 ? -22.245 14.181 5.105 1.00 80.75 184 LEU A O 1
ATOM 1332 N N . THR A 1 185 ? -23.377 12.266 5.398 1.00 79.56 185 THR A N 1
ATOM 1333 C CA . THR A 1 185 ? -24.229 12.789 6.468 1.00 79.56 185 THR A CA 1
ATOM 1334 C C . THR A 1 185 ? -23.614 12.448 7.820 1.00 79.56 185 THR A C 1
ATOM 1336 O O . THR A 1 185 ? -23.278 11.295 8.083 1.00 79.56 185 THR A O 1
ATOM 1339 N N . ALA A 1 186 ? -23.463 13.453 8.685 1.00 79.44 186 ALA A N 1
ATOM 1340 C CA . ALA A 1 186 ? -23.006 13.225 10.049 1.00 79.44 186 ALA A CA 1
ATOM 1341 C C . ALA A 1 186 ? -24.031 12.356 10.806 1.00 79.44 186 ALA A C 1
ATOM 1343 O O . ALA A 1 186 ? -25.226 12.671 10.760 1.00 79.44 186 ALA A O 1
ATOM 1344 N N . PRO A 1 187 ? -23.599 11.309 11.533 1.00 79.50 187 PRO A N 1
ATOM 1345 C CA . PRO A 1 187 ? -24.501 10.534 12.374 1.00 79.50 187 PRO A CA 1
ATOM 1346 C C . PRO A 1 187 ? -25.209 11.454 13.372 1.00 79.50 187 PRO A C 1
ATOM 1348 O O . PRO A 1 187 ? -24.569 12.313 13.986 1.00 79.50 187 PRO A O 1
ATOM 1351 N N . ASN A 1 188 ? -26.518 11.276 13.567 1.00 67.31 188 ASN A N 1
ATOM 1352 C CA . ASN A 1 188 ? -27.308 12.083 14.504 1.00 67.31 188 ASN A CA 1
ATOM 1353 C C . ASN A 1 188 ? -27.033 11.667 15.961 1.00 67.31 188 ASN A C 1
ATOM 1355 O O . ASN A 1 188 ? -27.886 11.108 16.648 1.00 67.31 188 ASN A O 1
ATOM 1359 N N . THR A 1 189 ? -25.802 11.894 16.417 1.00 67.44 189 THR A N 1
ATOM 1360 C CA . THR A 1 189 ? -25.315 11.524 17.746 1.00 67.44 189 THR A CA 1
ATOM 1361 C C . THR A 1 189 ? -24.712 12.744 18.437 1.00 67.44 189 THR A C 1
ATOM 1363 O O . THR A 1 189 ? -24.065 13.581 17.810 1.00 67.44 189 THR A O 1
ATOM 1366 N N . ALA A 1 190 ? -24.917 12.862 19.750 1.00 77.00 190 ALA A N 1
ATOM 1367 C CA . ALA A 1 190 ? -24.311 13.913 20.565 1.00 77.00 190 ALA A CA 1
ATOM 1368 C C . ALA A 1 190 ? -22.827 13.597 20.850 1.00 77.00 190 ALA A C 1
ATOM 1370 O O . ALA A 1 190 ? -22.466 13.308 21.989 1.00 77.00 190 ALA A O 1
ATOM 1371 N N . SER A 1 191 ? -21.987 13.578 19.809 1.00 86.25 191 SER A N 1
ATOM 1372 C CA . SER A 1 191 ? -20.536 13.369 19.925 1.00 86.25 191 SER A CA 1
ATOM 1373 C C . SER A 1 191 ? -19.837 14.591 20.524 1.00 86.25 191 SER A C 1
ATOM 1375 O O . SER A 1 191 ? -20.215 15.732 20.248 1.00 86.25 191 SER A O 1
ATOM 1377 N N . GLN A 1 192 ? -18.799 14.356 21.333 1.00 84.81 192 GLN A N 1
ATOM 1378 C CA . GLN A 1 192 ? -17.909 15.430 21.796 1.00 84.81 192 GLN A CA 1
ATOM 1379 C C . GLN A 1 192 ? -16.930 15.871 20.701 1.00 84.81 192 GLN A C 1
ATOM 1381 O O . GLN A 1 192 ? -16.387 16.976 20.751 1.00 84.81 192 GLN A O 1
ATOM 1386 N N . ILE A 1 193 ? -16.714 15.016 19.700 1.00 90.94 193 ILE A N 1
ATOM 1387 C CA . ILE A 1 193 ? -15.812 15.274 18.590 1.00 90.94 193 ILE A CA 1
ATOM 1388 C C . ILE A 1 193 ? -16.601 15.966 17.489 1.00 90.94 193 ILE A C 1
ATOM 1390 O O . ILE A 1 193 ? -17.604 15.462 16.983 1.00 90.94 193 ILE A O 1
ATOM 1394 N N . ARG A 1 194 ? -16.143 17.154 17.098 1.00 90.94 194 ARG A N 1
ATOM 1395 C CA . ARG A 1 194 ? -16.774 17.895 16.008 1.00 90.94 194 ARG A CA 1
ATOM 1396 C C . ARG A 1 194 ? -16.572 17.142 14.698 1.00 90.94 194 ARG A C 1
ATOM 1398 O O . ARG A 1 194 ? -15.463 16.709 14.398 1.00 90.94 194 ARG A O 1
ATOM 1405 N N . TRP A 1 195 ? -17.616 17.093 13.873 1.00 90.38 195 TRP A N 1
ATOM 1406 C CA . TRP A 1 195 ? -17.586 16.485 12.535 1.00 90.38 195 TRP A CA 1
ATOM 1407 C C . TRP A 1 195 ? -16.393 16.945 11.681 1.00 90.38 195 TRP A C 1
ATOM 1409 O O . TRP A 1 195 ? -15.735 16.154 10.999 1.00 90.38 195 TRP A O 1
ATOM 1419 N N . ASP A 1 196 ? -16.071 18.235 11.766 1.00 88.75 196 ASP A N 1
ATOM 1420 C CA . ASP A 1 196 ? -14.960 18.820 11.027 1.00 88.75 196 ASP A CA 1
ATOM 1421 C C . ASP A 1 196 ? -13.603 18.299 11.508 1.00 88.75 196 ASP A C 1
ATOM 1423 O O . ASP A 1 196 ? -12.694 18.191 10.690 1.00 88.75 196 ASP A O 1
ATOM 1427 N N . ASP A 1 197 ? -13.453 17.956 12.790 1.00 91.06 197 ASP A N 1
ATOM 1428 C CA . ASP A 1 197 ? -12.177 17.572 13.411 1.00 91.06 197 ASP A CA 1
ATOM 1429 C C . ASP A 1 197 ? -11.799 16.104 13.186 1.00 91.06 197 ASP A C 1
ATOM 1431 O O . ASP A 1 197 ? -10.637 15.751 13.378 1.00 91.06 197 ASP A O 1
ATOM 1435 N N . LEU A 1 198 ? -12.735 15.276 12.709 1.00 90.81 198 LEU A N 1
ATOM 1436 C CA . LEU A 1 198 ? -12.514 13.860 12.380 1.00 90.81 198 LEU A CA 1
ATOM 1437 C C . LEU A 1 198 ? -11.570 13.629 11.189 1.00 90.81 198 LEU A C 1
ATOM 1439 O O . LEU A 1 198 ? -11.115 12.509 10.983 1.00 90.81 198 LEU A O 1
ATOM 1443 N N . GLY A 1 199 ? -11.306 14.659 10.382 1.00 90.50 199 GLY A N 1
ATOM 1444 C CA . GLY A 1 199 ? -10.622 14.482 9.100 1.00 90.50 199 GLY A CA 1
ATOM 1445 C C . GLY A 1 199 ? -11.492 13.748 8.074 1.00 90.50 199 GLY A C 1
ATOM 1446 O O . GLY A 1 199 ? -12.638 13.374 8.335 1.00 90.50 199 GLY A O 1
ATOM 1447 N N . ARG A 1 200 ? -10.983 13.582 6.856 1.00 90.19 200 ARG A N 1
ATOM 1448 C CA . ARG A 1 200 ? -11.760 13.027 5.740 1.00 90.19 200 ARG A CA 1
ATOM 1449 C C . ARG A 1 200 ? -12.034 11.546 5.942 1.00 90.19 200 ARG A C 1
ATOM 1451 O O . ARG A 1 200 ? -13.166 11.109 5.750 1.00 90.19 200 ARG A O 1
ATOM 1458 N N . GLU A 1 201 ? -11.008 10.793 6.317 1.00 90.75 201 GLU A N 1
ATOM 1459 C CA . GLU A 1 201 ? -11.135 9.347 6.497 1.00 90.75 201 GLU A CA 1
ATOM 1460 C C . GLU A 1 201 ? -11.922 9.007 7.766 1.00 90.75 201 GLU A C 1
ATOM 1462 O O . GLU A 1 201 ? -12.767 8.118 7.728 1.00 90.75 201 GLU A O 1
ATOM 1467 N N . GLY A 1 202 ? -11.767 9.786 8.843 1.00 92.12 202 GLY A N 1
ATOM 1468 C CA . GLY A 1 202 ? -12.586 9.627 10.044 1.00 92.12 202 GLY A CA 1
ATOM 1469 C C . GLY A 1 202 ? -14.073 9.858 9.786 1.00 92.12 202 GLY A C 1
ATOM 1470 O O . GLY A 1 202 ? -14.895 9.052 10.215 1.00 92.12 202 GLY A O 1
ATOM 1471 N N . ARG A 1 203 ? -14.434 10.899 9.015 1.00 92.75 203 ARG A N 1
ATOM 1472 C CA . ARG A 1 203 ? -15.829 11.141 8.595 1.00 92.75 203 ARG A CA 1
ATOM 1473 C C . ARG A 1 203 ? -16.407 9.978 7.792 1.00 92.75 203 ARG A C 1
ATOM 1475 O O . ARG A 1 203 ? -17.538 9.580 8.048 1.00 92.75 203 ARG A O 1
ATOM 1482 N N . ARG A 1 204 ? -15.644 9.429 6.840 1.00 90.50 204 ARG A N 1
ATOM 1483 C CA . ARG A 1 204 ? -16.067 8.259 6.048 1.00 90.50 204 ARG A CA 1
ATOM 1484 C C . ARG A 1 204 ? -16.299 7.040 6.933 1.00 90.50 204 ARG A C 1
ATOM 1486 O O . ARG A 1 204 ? -17.350 6.419 6.831 1.00 90.50 204 ARG A O 1
ATOM 1493 N N . PHE A 1 205 ? -15.353 6.761 7.825 1.00 92.88 205 PHE A N 1
ATOM 1494 C CA . PHE A 1 205 ? -15.397 5.620 8.733 1.00 92.88 205 PHE A CA 1
ATOM 1495 C C . PHE A 1 205 ? -16.637 5.636 9.638 1.00 92.88 205 PHE A C 1
ATOM 1497 O O . PHE A 1 205 ? -17.333 4.626 9.735 1.00 92.88 205 PHE A O 1
ATOM 1504 N N . VAL A 1 206 ? -16.948 6.777 10.267 1.00 92.31 206 VAL A N 1
ATOM 1505 C CA . VAL A 1 206 ? -18.114 6.873 11.165 1.00 92.31 206 VAL A CA 1
ATOM 1506 C C . VAL A 1 206 ? -19.444 6.985 10.410 1.00 92.31 206 VAL A C 1
ATOM 1508 O O . VAL A 1 206 ? -20.453 6.498 10.908 1.00 92.31 206 VAL A O 1
ATOM 1511 N N . ALA A 1 207 ? -19.470 7.602 9.220 1.00 89.25 207 ALA A N 1
ATOM 1512 C CA . ALA A 1 207 ? -20.687 7.692 8.407 1.00 89.25 207 ALA A CA 1
ATOM 1513 C C . ALA A 1 207 ? -21.129 6.320 7.888 1.00 89.25 207 ALA A C 1
ATOM 1515 O O . ALA A 1 207 ? -22.321 6.035 7.871 1.00 89.25 207 ALA A O 1
ATOM 1516 N N . ALA A 1 208 ? -20.177 5.471 7.490 1.00 85.19 208 ALA A N 1
ATOM 1517 C CA . ALA A 1 208 ? -20.469 4.146 6.948 1.00 85.19 208 ALA A CA 1
ATOM 1518 C C . ALA A 1 208 ? -21.148 3.204 7.963 1.00 85.19 208 ALA A C 1
ATOM 1520 O O . ALA A 1 208 ? -21.929 2.351 7.561 1.00 85.19 208 ALA A O 1
ATOM 1521 N N . GLY A 1 209 ? -20.907 3.388 9.267 1.00 77.06 209 GLY A N 1
ATOM 1522 C CA . GLY A 1 209 ? -21.522 2.584 10.334 1.00 77.06 209 GLY A CA 1
ATOM 1523 C C . GLY A 1 209 ? -22.793 3.179 10.952 1.00 77.06 209 GLY A C 1
ATOM 1524 O O . GLY A 1 209 ? -23.277 2.650 11.946 1.00 77.06 209 GLY A O 1
ATOM 1525 N N . ALA A 1 210 ? -23.326 4.289 10.427 1.00 75.00 210 ALA A N 1
ATOM 1526 C CA . ALA A 1 210 ? -24.386 5.052 11.099 1.00 75.00 210 ALA A CA 1
ATOM 1527 C C . ALA A 1 210 ? -25.743 4.325 11.198 1.00 75.00 210 ALA A C 1
ATOM 1529 O O . ALA A 1 210 ? -26.553 4.672 12.059 1.00 75.00 210 ALA A O 1
ATOM 1530 N N . ASP A 1 211 ? -25.980 3.334 10.336 1.00 73.44 211 ASP A N 1
ATOM 1531 C CA . ASP A 1 211 ? -27.249 2.602 10.242 1.00 73.44 211 ASP A CA 1
ATOM 1532 C C . ASP A 1 211 ? -27.240 1.257 11.003 1.00 73.44 211 ASP A C 1
ATOM 1534 O O . ASP A 1 211 ? -28.277 0.597 11.101 1.00 73.44 211 ASP A O 1
ATOM 1538 N N . GLY A 1 212 ? -26.083 0.838 11.534 1.00 77.62 212 GLY A N 1
ATOM 1539 C CA . GLY A 1 212 ? -25.879 -0.457 12.191 1.00 77.62 212 GLY A CA 1
ATOM 1540 C C . GLY A 1 212 ? -25.981 -0.413 13.717 1.00 77.62 212 GLY A C 1
ATOM 1541 O O . GLY A 1 212 ? -25.972 0.651 14.336 1.00 77.62 212 GLY A O 1
ATOM 1542 N N . SER A 1 213 ? -26.065 -1.593 14.346 1.00 88.69 213 SER A N 1
ATOM 1543 C CA . SER A 1 213 ? -25.981 -1.692 15.813 1.00 88.69 213 SER A CA 1
ATOM 1544 C C . SER A 1 213 ? -24.536 -1.772 16.321 1.00 88.69 213 SER A C 1
ATOM 1546 O O . SER A 1 213 ? -24.295 -1.567 17.516 1.00 88.69 213 SER A O 1
ATOM 1548 N N . ALA A 1 214 ? -23.583 -2.024 15.419 1.00 94.81 214 ALA A N 1
ATOM 1549 C CA . ALA A 1 214 ? -22.156 -1.931 15.673 1.00 94.81 214 ALA A CA 1
ATOM 1550 C C . ALA A 1 214 ? -21.740 -0.480 15.927 1.00 94.81 214 ALA A C 1
ATOM 1552 O O . ALA A 1 214 ? -22.310 0.466 15.384 1.00 94.81 214 ALA A O 1
ATOM 1553 N N . ILE A 1 215 ? -20.731 -0.296 16.774 1.00 95.44 215 ILE A N 1
ATOM 1554 C CA . ILE A 1 215 ? -20.258 1.038 17.145 1.00 95.44 215 ILE A CA 1
ATOM 1555 C C . ILE A 1 215 ? -18.953 1.325 16.412 1.00 95.44 215 ILE A C 1
ATOM 1557 O O . ILE A 1 215 ? -17.994 0.569 16.530 1.00 95.44 215 ILE A O 1
ATOM 1561 N N . ARG A 1 216 ? -18.887 2.460 15.713 1.00 95.19 216 ARG A N 1
ATOM 1562 C CA . ARG A 1 216 ? -17.658 2.982 15.106 1.00 95.19 216 ARG A CA 1
ATOM 1563 C C . ARG A 1 216 ? -17.319 4.337 15.718 1.00 95.19 216 ARG A C 1
ATOM 1565 O O . ARG A 1 216 ? -18.077 5.292 15.557 1.00 95.19 216 ARG A O 1
ATOM 1572 N N . THR A 1 217 ? -16.183 4.444 16.404 1.00 95.81 217 THR A N 1
ATOM 1573 C CA . THR A 1 217 ? -15.671 5.723 16.924 1.00 95.81 217 THR A CA 1
ATOM 1574 C C . THR A 1 217 ? -14.311 6.055 16.330 1.00 95.81 217 THR A C 1
ATOM 1576 O O . THR A 1 217 ? -13.482 5.183 16.069 1.00 95.81 217 THR A O 1
ATOM 1579 N N . TYR A 1 218 ? -14.080 7.342 16.085 1.00 96.50 218 TYR A N 1
ATOM 1580 C CA . TYR A 1 218 ? -12.859 7.821 15.452 1.00 96.50 218 TYR A CA 1
ATOM 1581 C C . TYR A 1 218 ? -12.409 9.126 16.095 1.00 96.50 218 TYR A C 1
ATOM 1583 O O . TYR A 1 218 ? -13.223 10.023 16.306 1.00 96.50 218 TYR A O 1
ATOM 1591 N N . VAL A 1 219 ? -11.112 9.253 16.363 1.00 96.94 219 VAL A N 1
ATOM 1592 C CA . VAL A 1 219 ? -10.505 10.505 16.828 1.00 96.94 219 VAL A CA 1
ATOM 1593 C C . VAL A 1 219 ? -9.524 11.013 15.787 1.00 96.94 219 VAL A C 1
ATOM 1595 O O . VAL A 1 219 ? -8.540 10.346 15.464 1.00 96.94 219 VAL A O 1
ATOM 1598 N N . GLY A 1 220 ? -9.799 12.206 15.263 1.00 94.44 220 GLY A N 1
ATOM 1599 C CA . GLY A 1 220 ? -8.955 12.856 14.270 1.00 94.44 220 GLY A CA 1
ATOM 1600 C C . GLY A 1 220 ? -7.790 13.619 14.899 1.00 94.44 220 GLY A C 1
ATOM 1601 O O . GLY A 1 220 ? -7.759 13.913 16.097 1.00 94.44 220 GLY A O 1
ATOM 1602 N N . LEU A 1 221 ? -6.828 14.006 14.063 1.00 91.50 221 LEU A N 1
ATOM 1603 C CA . LEU A 1 221 ? -5.630 14.737 14.498 1.00 91.50 221 LEU A CA 1
ATOM 1604 C C . LEU A 1 221 ? -5.925 16.056 15.221 1.00 91.50 221 LEU A C 1
ATOM 1606 O O . LEU A 1 221 ? -5.147 16.477 16.075 1.00 91.50 221 LEU A O 1
ATOM 1610 N N . ARG A 1 222 ? -7.032 16.718 14.869 1.00 90.88 222 ARG A N 1
ATOM 1611 C CA . ARG A 1 222 ? -7.412 18.038 15.396 1.00 90.88 222 ARG A CA 1
ATOM 1612 C C . ARG A 1 222 ? -8.275 17.980 16.651 1.00 90.88 222 ARG A C 1
ATOM 1614 O O . ARG A 1 222 ? -8.556 19.026 17.225 1.00 90.88 222 ARG A O 1
ATOM 1621 N N . SER A 1 223 ? -8.676 16.788 17.088 1.00 93.38 223 SER A N 1
ATOM 1622 C CA . SER A 1 223 ? -9.592 16.628 18.219 1.00 93.38 223 SER A CA 1
ATOM 1623 C C . SER A 1 223 ? -8.953 16.966 19.574 1.00 93.38 223 SER A C 1
ATOM 1625 O O . SER A 1 223 ? -9.661 17.378 20.485 1.00 93.38 223 SER A O 1
ATOM 1627 N N . ALA A 1 224 ? -7.627 16.832 19.707 1.00 94.50 224 ALA A N 1
ATOM 1628 C CA . ALA A 1 224 ? -6.855 17.309 20.859 1.00 94.50 224 ALA A CA 1
ATOM 1629 C C . ALA A 1 224 ? -5.376 17.522 20.485 1.00 94.50 224 ALA A C 1
ATOM 1631 O O . ALA A 1 224 ? -4.924 17.063 19.431 1.00 94.50 224 ALA A O 1
ATOM 1632 N N . ALA A 1 225 ? -4.617 18.226 21.333 1.00 92.31 225 ALA A N 1
ATOM 1633 C CA . ALA A 1 225 ? -3.264 18.673 21.004 1.00 92.31 225 ALA A CA 1
ATOM 1634 C C . ALA A 1 225 ? -2.245 17.527 21.065 1.00 92.31 225 ALA A C 1
ATOM 1636 O O . ALA A 1 225 ? -1.441 17.359 20.141 1.00 92.31 225 ALA A O 1
ATOM 1637 N N . THR A 1 226 ? -2.291 16.717 22.122 1.00 95.38 226 THR A N 1
ATOM 1638 C CA . THR A 1 226 ? -1.332 15.624 22.334 1.00 95.38 226 THR A CA 1
ATOM 1639 C C . THR A 1 226 ? -1.911 14.258 21.971 1.00 95.38 226 THR A C 1
ATOM 1641 O O . THR A 1 226 ? -3.123 14.072 21.884 1.00 95.38 226 THR A O 1
ATOM 1644 N N . VAL A 1 227 ? -1.026 13.287 21.729 1.00 95.62 227 VAL A N 1
ATOM 1645 C CA . VAL A 1 227 ? -1.419 11.897 21.452 1.00 95.62 227 VAL A CA 1
ATOM 1646 C C . VAL A 1 227 ? -2.178 11.300 22.642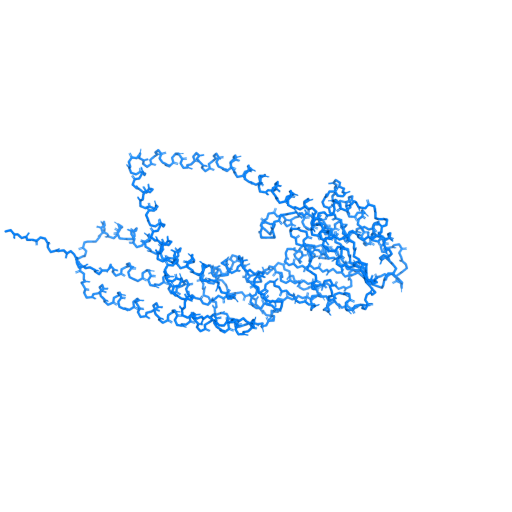 1.00 95.62 227 VAL A C 1
ATOM 1648 O O . VAL A 1 227 ? -3.227 10.698 22.436 1.00 95.62 227 VAL A O 1
ATOM 1651 N N . ASP A 1 228 ? -1.700 11.529 23.869 1.00 97.00 228 ASP A N 1
ATOM 1652 C CA . ASP A 1 228 ? -2.327 11.016 25.093 1.00 97.00 228 ASP A CA 1
ATOM 1653 C C . ASP A 1 228 ? -3.726 11.607 25.315 1.00 97.00 228 ASP A C 1
ATOM 1655 O O . ASP A 1 228 ? -4.670 10.877 25.610 1.00 97.00 228 ASP A O 1
ATOM 1659 N N . GLU A 1 229 ? -3.899 12.916 25.099 1.00 97.06 229 GLU A N 1
ATOM 1660 C CA . GLU A 1 229 ? -5.219 13.557 25.167 1.00 97.06 229 GLU A CA 1
ATOM 1661 C C . GLU A 1 229 ? -6.182 12.983 24.124 1.00 97.06 229 GLU A C 1
ATOM 1663 O O . GLU A 1 229 ? -7.348 12.739 24.430 1.00 97.06 229 GLU A O 1
ATOM 1668 N N . ARG A 1 230 ? -5.706 12.730 22.895 1.00 97.56 230 ARG A N 1
ATOM 1669 C CA . ARG A 1 230 ? -6.533 12.107 21.852 1.00 97.56 230 ARG A CA 1
ATOM 1670 C C . ARG A 1 230 ? -6.885 10.656 22.186 1.00 97.56 230 ARG A C 1
ATOM 1672 O O . ARG A 1 230 ? -8.004 10.238 21.906 1.00 97.56 230 ARG A O 1
ATOM 1679 N N . ALA A 1 231 ? -5.973 9.897 22.792 1.00 98.12 231 ALA A N 1
ATOM 1680 C CA . ALA A 1 231 ? -6.235 8.530 23.238 1.00 98.12 231 ALA A CA 1
ATOM 1681 C C . ALA A 1 231 ? -7.289 8.480 24.356 1.00 98.12 231 ALA A C 1
ATOM 1683 O O . ALA A 1 231 ? -8.209 7.666 24.294 1.00 98.12 231 ALA A O 1
ATOM 1684 N N . LEU A 1 232 ? -7.210 9.384 25.338 1.00 97.69 232 LEU A N 1
ATOM 1685 C CA . LEU A 1 232 ? -8.232 9.515 26.382 1.00 97.69 232 LEU A CA 1
ATOM 1686 C C . LEU A 1 232 ? -9.587 9.925 25.793 1.00 97.69 232 LEU A C 1
ATOM 1688 O O . LEU A 1 232 ? -10.600 9.299 26.097 1.00 97.69 232 LEU A O 1
ATOM 1692 N N . LEU A 1 233 ? -9.597 10.895 24.873 1.00 97.56 233 LEU A N 1
ATOM 1693 C CA . LEU A 1 233 ? -10.807 11.300 24.158 1.00 97.56 233 LEU A CA 1
ATOM 1694 C C . LEU A 1 233 ? -11.428 10.139 23.361 1.00 97.56 233 LEU A C 1
ATOM 1696 O O . LEU A 1 233 ? -12.649 10.028 23.299 1.00 97.56 233 LEU A O 1
ATOM 1700 N N . ALA A 1 234 ? -10.610 9.252 22.783 1.00 97.88 234 ALA A N 1
ATOM 1701 C CA . ALA A 1 234 ? -11.090 8.065 22.075 1.00 97.88 234 ALA A CA 1
ATOM 1702 C C . ALA A 1 234 ? -11.816 7.093 23.012 1.00 97.88 234 ALA A C 1
ATOM 1704 O O . ALA A 1 234 ? -12.869 6.566 22.658 1.00 97.88 234 ALA A O 1
ATOM 1705 N N . VAL A 1 235 ? -11.274 6.883 24.214 1.00 98.06 235 VAL A N 1
A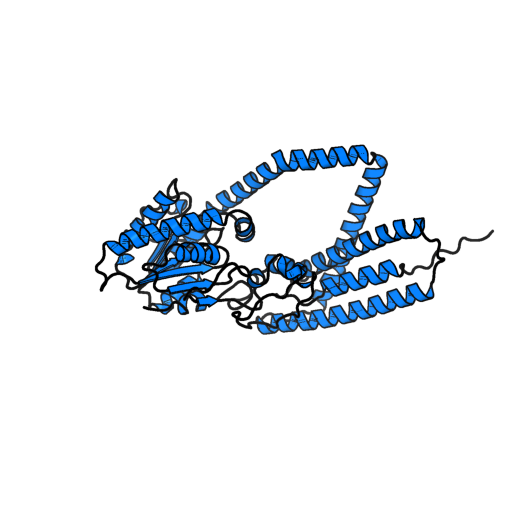TOM 1706 C CA . VAL A 1 235 ? -11.887 6.046 25.254 1.00 98.06 235 VAL A CA 1
ATOM 1707 C C . VAL A 1 235 ? -13.189 6.661 25.766 1.00 98.06 235 VAL A C 1
ATOM 1709 O O . VAL A 1 235 ? -14.179 5.943 25.925 1.00 98.06 235 VAL A O 1
ATOM 1712 N N . ASP A 1 236 ? -13.215 7.974 25.989 1.00 97.19 236 ASP A N 1
ATOM 1713 C CA . ASP A 1 236 ? -14.415 8.685 26.436 1.00 97.19 236 ASP A CA 1
ATOM 1714 C C . ASP A 1 236 ? -15.522 8.640 25.377 1.00 97.19 236 ASP A C 1
ATOM 1716 O O . ASP A 1 236 ? -16.675 8.343 25.695 1.00 97.19 236 ASP A O 1
ATOM 1720 N N . GLU A 1 237 ? -15.176 8.858 24.106 1.00 96.38 237 GLU A N 1
ATOM 1721 C CA . GLU A 1 237 ? -16.120 8.778 22.991 1.00 96.38 237 GLU A CA 1
ATOM 1722 C C . GLU A 1 237 ? -16.632 7.347 22.779 1.00 96.38 237 GLU A C 1
ATOM 1724 O O . GLU A 1 237 ? -17.832 7.145 22.580 1.00 96.38 237 GLU A O 1
ATOM 1729 N N . LEU A 1 238 ? -15.755 6.342 22.897 1.00 96.75 238 LEU A N 1
ATOM 1730 C CA . LEU A 1 238 ? -16.135 4.928 22.877 1.00 96.75 238 LEU A CA 1
ATOM 1731 C C . LEU A 1 238 ? -17.117 4.602 24.009 1.00 96.75 238 LEU A C 1
ATOM 1733 O O . LEU A 1 238 ? -18.138 3.956 23.778 1.00 96.75 238 LEU A O 1
ATOM 1737 N N . GLY A 1 239 ? -16.858 5.090 25.225 1.00 95.88 239 GLY A N 1
ATOM 1738 C CA . GLY A 1 239 ? -17.757 4.913 26.363 1.00 95.88 239 GLY A CA 1
ATOM 1739 C C . GLY A 1 239 ? -19.099 5.616 26.184 1.00 95.88 239 GLY A C 1
ATOM 1740 O O . GLY A 1 239 ? -20.139 5.015 26.450 1.00 95.88 239 GLY A O 1
ATOM 1741 N N . ARG A 1 240 ? -19.096 6.851 25.673 1.00 95.00 240 ARG A N 1
ATOM 1742 C CA . ARG A 1 240 ? -20.310 7.619 25.360 1.00 95.00 240 ARG A CA 1
ATOM 1743 C C . ARG A 1 240 ? -21.185 6.908 24.328 1.00 95.00 240 ARG A C 1
ATOM 1745 O O . ARG A 1 240 ? -22.407 6.925 24.455 1.00 95.00 240 ARG A O 1
ATOM 1752 N N . ALA A 1 241 ? -20.569 6.302 23.317 1.00 93.31 241 ALA A N 1
ATOM 1753 C CA . ALA A 1 241 ? -21.269 5.539 22.289 1.00 93.31 241 ALA A CA 1
ATOM 1754 C C . ALA A 1 241 ? -21.801 4.182 22.792 1.00 93.31 241 ALA A C 1
ATOM 1756 O O . ALA A 1 241 ? -22.564 3.539 22.081 1.00 93.31 241 ALA A O 1
ATOM 1757 N N . GLY A 1 242 ? -21.437 3.757 24.009 1.00 94.19 242 GLY A N 1
ATOM 1758 C CA . GLY A 1 242 ? -21.835 2.469 24.583 1.00 94.19 242 GLY A CA 1
ATOM 1759 C C . GLY A 1 242 ? -20.884 1.317 24.252 1.00 94.19 242 GLY A C 1
ATOM 1760 O O . GLY A 1 242 ? -21.240 0.163 24.462 1.00 94.19 242 GLY A O 1
ATOM 1761 N N . GLY A 1 243 ? -19.674 1.602 23.763 1.00 95.50 243 GLY A N 1
ATOM 1762 C CA . GLY A 1 243 ? -18.745 0.585 23.266 1.00 95.50 243 GLY A CA 1
ATOM 1763 C C . GLY A 1 243 ? -18.279 -0.421 24.316 1.00 95.50 243 GLY A C 1
ATOM 1764 O O . GLY A 1 243 ? -18.102 -1.587 24.000 1.00 95.50 243 GLY A O 1
ATOM 1765 N N . PHE A 1 244 ? -18.165 -0.015 25.584 1.00 96.88 244 PHE A N 1
ATOM 1766 C CA . PHE A 1 244 ? -17.839 -0.941 26.681 1.00 96.88 244 PHE A CA 1
ATOM 1767 C C . PHE A 1 244 ? -19.013 -1.830 27.124 1.00 96.88 244 PHE A C 1
ATOM 1769 O O . PHE A 1 244 ? -18.842 -2.639 28.029 1.00 96.88 244 PHE A O 1
ATOM 1776 N N . GLY A 1 245 ? -20.199 -1.652 26.534 1.00 95.56 245 GLY A N 1
ATOM 1777 C CA . GLY A 1 245 ? -21.338 -2.553 26.708 1.00 95.56 245 GLY A CA 1
ATOM 1778 C C . GLY A 1 245 ? -21.423 -3.654 25.648 1.00 95.56 245 GLY A C 1
ATOM 1779 O O . GLY A 1 245 ? -22.344 -4.459 25.727 1.00 95.56 245 GLY A O 1
ATOM 1780 N N . LYS A 1 246 ? -20.516 -3.659 24.662 1.00 96.69 246 LYS A N 1
ATOM 1781 C CA . LYS A 1 246 ? -20.389 -4.706 23.639 1.00 96.69 246 LYS A CA 1
ATOM 1782 C C . LYS A 1 246 ? -19.539 -5.861 24.155 1.00 96.69 246 LYS A C 1
ATOM 1784 O O . LYS A 1 246 ? -18.666 -5.631 24.990 1.00 96.69 246 LYS A O 1
ATOM 1789 N N . GLU A 1 247 ? -19.748 -7.067 23.638 1.00 97.00 247 GLU A N 1
ATOM 1790 C CA . GLU A 1 247 ? -18.896 -8.218 23.976 1.00 97.00 247 GLU A CA 1
ATOM 1791 C C . GLU A 1 247 ? -17.472 -8.053 23.416 1.00 97.00 247 GLU A C 1
ATOM 1793 O O . GLU A 1 247 ? -16.504 -8.433 24.074 1.00 97.00 247 GLU A O 1
ATOM 1798 N N . HIS A 1 248 ? -17.323 -7.371 22.274 1.00 98.06 248 HIS A N 1
ATOM 1799 C CA . HIS A 1 248 ? -16.031 -7.176 21.613 1.00 98.06 248 HIS A CA 1
ATOM 1800 C C . HIS A 1 248 ? -15.669 -5.698 21.411 1.00 98.06 248 HIS A C 1
ATOM 1802 O O . HIS A 1 248 ? -16.483 -4.869 20.997 1.00 98.06 248 HIS A O 1
ATOM 1808 N N . ILE A 1 249 ? -14.397 -5.364 21.633 1.00 98.38 249 ILE A N 1
ATOM 1809 C CA . ILE A 1 249 ? -13.792 -4.079 21.269 1.00 98.38 249 ILE A CA 1
ATOM 1810 C C . ILE A 1 249 ? -12.633 -4.334 20.312 1.00 98.38 249 ILE A C 1
ATOM 1812 O O . ILE A 1 249 ? -11.723 -5.104 20.616 1.00 98.38 249 ILE A O 1
ATOM 1816 N N . VAL A 1 250 ? -12.614 -3.629 19.183 1.00 98.44 250 VAL A N 1
ATOM 1817 C CA . VAL A 1 250 ? -11.504 -3.674 18.227 1.00 98.44 250 VAL A CA 1
ATOM 1818 C C . VAL A 1 250 ? -10.816 -2.319 18.153 1.00 98.44 250 VAL A C 1
ATOM 1820 O O . VAL A 1 250 ? -11.423 -1.315 17.786 1.00 98.44 250 VAL A O 1
ATOM 1823 N N . ILE A 1 251 ? -9.518 -2.289 18.452 1.00 98.38 251 ILE A N 1
ATOM 1824 C CA . ILE A 1 251 ? -8.666 -1.153 18.095 1.00 98.38 251 ILE A CA 1
ATOM 1825 C C . ILE A 1 251 ? -8.243 -1.338 16.638 1.00 98.38 251 ILE A C 1
ATOM 1827 O O . ILE A 1 251 ? -7.416 -2.199 16.333 1.00 98.38 251 ILE A O 1
ATOM 1831 N N . ALA A 1 252 ? -8.813 -0.533 15.742 1.00 98.00 252 ALA A N 1
ATOM 1832 C CA . ALA A 1 252 ? -8.432 -0.493 14.338 1.00 98.00 252 ALA A CA 1
ATOM 1833 C C . ALA A 1 252 ? -7.342 0.562 14.136 1.00 98.00 252 ALA A C 1
ATOM 1835 O O . ALA A 1 252 ? -7.590 1.767 14.216 1.00 98.00 252 ALA A O 1
ATOM 1836 N N . VAL A 1 253 ? -6.120 0.106 13.877 1.00 96.19 253 VAL A N 1
ATOM 1837 C CA . VAL A 1 253 ? -4.967 0.972 13.639 1.00 96.19 253 VAL A CA 1
ATOM 1838 C C . VAL A 1 253 ? -5.021 1.471 12.193 1.00 96.19 253 VAL A C 1
ATOM 1840 O O . VAL A 1 253 ? -4.858 0.667 11.267 1.00 96.19 253 VAL A O 1
ATOM 1843 N N . PRO A 1 254 ? -5.262 2.776 11.962 1.00 93.12 254 PRO A N 1
ATOM 1844 C CA . PRO A 1 254 ? -5.366 3.297 10.609 1.00 93.12 254 PRO A CA 1
ATOM 1845 C C . PRO A 1 254 ? -4.013 3.263 9.890 1.00 93.12 254 PRO A C 1
ATOM 1847 O O . PRO A 1 254 ? -2.950 3.155 10.495 1.00 93.12 254 PRO A O 1
ATOM 1850 N N . THR A 1 255 ? -4.049 3.404 8.569 1.00 86.94 255 THR A N 1
ATOM 1851 C CA . THR A 1 255 ? -2.854 3.698 7.764 1.00 86.94 255 THR A CA 1
ATOM 1852 C C . THR A 1 255 ? -2.446 5.172 7.897 1.00 86.94 255 THR A C 1
ATOM 1854 O O . THR A 1 255 ? -3.158 5.978 8.496 1.00 86.94 255 THR A O 1
ATOM 1857 N N . GLY A 1 256 ? -1.319 5.558 7.287 1.00 80.19 256 GLY A N 1
ATOM 1858 C CA . GLY A 1 256 ? -0.769 6.918 7.380 1.00 80.19 256 GLY A CA 1
ATOM 1859 C C . GLY A 1 256 ? -1.715 8.051 6.991 1.00 80.19 256 GLY A C 1
ATOM 1860 O O . GLY A 1 256 ? -1.576 9.151 7.508 1.00 80.19 256 GLY A O 1
ATOM 1861 N N . SER A 1 257 ? -2.701 7.800 6.128 1.00 79.25 257 SER A N 1
ATOM 1862 C CA . SER A 1 257 ? -3.691 8.813 5.746 1.00 79.25 257 SER A CA 1
ATOM 1863 C C . SER A 1 257 ? -4.852 8.934 6.736 1.00 79.25 257 SER A C 1
ATOM 1865 O O . SER A 1 257 ? -5.764 9.719 6.500 1.00 79.25 257 SER A O 1
ATOM 1867 N N . GLY A 1 258 ? -4.871 8.120 7.794 1.00 88.00 258 GLY A N 1
ATOM 1868 C CA . GLY A 1 258 ? -6.017 7.944 8.682 1.00 88.00 258 GLY A CA 1
ATOM 1869 C C . GLY A 1 258 ? -7.039 6.915 8.191 1.00 88.00 258 GLY A C 1
ATOM 1870 O O . GLY A 1 258 ? -8.071 6.742 8.834 1.00 88.00 258 GLY A O 1
ATOM 1871 N N . TRP A 1 259 ? -6.773 6.233 7.072 1.00 90.38 259 TRP A N 1
ATOM 1872 C CA . TRP A 1 259 ? -7.714 5.296 6.453 1.00 90.38 259 TRP A CA 1
ATOM 1873 C C . TRP A 1 259 ? -7.746 3.948 7.181 1.00 90.38 259 TRP A C 1
ATOM 1875 O O . TRP A 1 259 ? -6.690 3.364 7.443 1.00 90.38 259 TRP A O 1
ATOM 1885 N N . VAL A 1 260 ? -8.959 3.462 7.448 1.00 93.31 260 VAL A N 1
ATOM 1886 C CA . VAL A 1 260 ? -9.275 2.101 7.902 1.00 93.31 260 VAL A CA 1
ATOM 1887 C C . VAL A 1 260 ? -10.086 1.433 6.790 1.00 93.31 260 VAL A C 1
ATOM 1889 O O . VAL A 1 260 ? -11.014 2.044 6.261 1.00 93.31 260 VAL A O 1
ATOM 1892 N N . ASP A 1 261 ? -9.724 0.209 6.407 1.00 91.94 261 ASP A N 1
ATOM 1893 C CA . ASP A 1 261 ? -10.389 -0.502 5.310 1.00 91.94 261 ASP A CA 1
ATOM 1894 C C . ASP A 1 261 ? -11.828 -0.886 5.678 1.00 91.94 261 ASP A C 1
ATOM 1896 O O . ASP A 1 261 ? -12.060 -1.635 6.625 1.00 91.94 261 ASP A O 1
ATOM 1900 N N . GLU A 1 262 ? -12.791 -0.399 4.894 1.00 91.69 262 GLU A N 1
ATOM 1901 C CA . GLU A 1 262 ? -14.219 -0.672 5.072 1.00 91.69 262 GLU A CA 1
ATOM 1902 C C . GLU A 1 262 ? -14.537 -2.170 5.007 1.00 91.69 262 GLU A C 1
ATOM 1904 O O . GLU A 1 262 ? -15.403 -2.642 5.741 1.00 91.69 262 GLU A O 1
ATOM 1909 N N . ASN A 1 263 ? -13.814 -2.940 4.183 1.00 92.88 263 ASN A N 1
ATOM 1910 C CA . ASN A 1 263 ? -13.997 -4.388 4.131 1.00 92.88 263 ASN A CA 1
ATOM 1911 C C . ASN A 1 263 ? -13.594 -5.037 5.456 1.00 92.88 263 ASN A C 1
ATOM 1913 O O . ASN A 1 263 ? -14.259 -5.966 5.904 1.00 92.88 263 ASN A O 1
ATOM 1917 N N . ALA A 1 264 ? -12.529 -4.549 6.097 1.00 95.94 264 ALA A N 1
ATOM 1918 C CA . ALA A 1 264 ? -12.120 -5.066 7.393 1.00 95.94 264 ALA A CA 1
ATOM 1919 C C . ALA A 1 264 ? -13.181 -4.786 8.451 1.00 95.94 264 ALA A C 1
ATOM 1921 O O . ALA A 1 264 ? -13.582 -5.709 9.147 1.00 95.94 264 ALA A O 1
ATOM 1922 N N . VAL A 1 265 ? -13.688 -3.553 8.519 1.00 96.31 265 VAL A N 1
ATOM 1923 C CA . VAL A 1 265 ? -14.723 -3.179 9.493 1.00 96.31 265 VAL A CA 1
ATOM 1924 C C . VAL A 1 265 ? -16.018 -3.945 9.243 1.00 96.31 265 VAL A C 1
ATOM 1926 O O . VAL A 1 265 ? -16.543 -4.544 10.170 1.00 96.31 265 VAL A O 1
ATOM 1929 N N . SER A 1 266 ? -16.468 -4.035 7.989 1.00 94.88 266 SER A N 1
ATOM 1930 C CA . SER A 1 266 ? -17.643 -4.837 7.623 1.00 94.88 266 SER A CA 1
ATOM 1931 C C . SER A 1 266 ? -17.467 -6.309 8.014 1.00 94.88 266 SER A C 1
ATOM 1933 O O . SER A 1 266 ? -18.385 -6.929 8.536 1.00 94.88 266 SER A O 1
ATOM 1935 N N . GLY A 1 267 ? -16.270 -6.871 7.815 1.00 96.38 267 GLY A N 1
ATOM 1936 C CA . GLY A 1 267 ? -15.955 -8.232 8.246 1.00 96.38 267 GLY A CA 1
ATOM 1937 C C . GLY A 1 267 ? -15.914 -8.399 9.768 1.00 96.38 267 GLY A C 1
ATOM 1938 O O . GLY A 1 267 ? -16.246 -9.470 10.262 1.00 96.38 267 GLY A O 1
ATOM 1939 N N . ILE A 1 268 ? -15.508 -7.367 10.518 1.00 97.38 268 ILE A N 1
ATOM 1940 C CA . ILE A 1 268 ? -15.510 -7.356 11.992 1.00 97.38 268 ILE A CA 1
ATOM 1941 C C . ILE A 1 268 ? -16.956 -7.361 12.497 1.00 97.38 268 ILE A C 1
ATOM 1943 O O . ILE A 1 268 ? -17.306 -8.133 13.384 1.00 97.38 268 ILE A O 1
ATOM 1947 N N . GLU A 1 269 ? -17.798 -6.516 11.910 1.00 96.75 269 GLU A N 1
ATOM 1948 C CA . GLU A 1 269 ? -19.222 -6.413 12.233 1.00 96.75 269 GLU A CA 1
ATOM 1949 C C . GLU A 1 269 ? -19.955 -7.719 11.908 1.00 96.75 269 GLU A C 1
ATOM 1951 O O . GLU A 1 269 ? -20.672 -8.249 12.755 1.00 96.75 269 GLU A O 1
ATOM 1956 N N . GLU A 1 270 ? -19.677 -8.313 10.743 1.00 95.94 270 GLU A N 1
ATOM 1957 C CA . GLU A 1 270 ? -20.179 -9.637 10.364 1.00 95.94 270 GLU A CA 1
ATOM 1958 C C . GLU A 1 270 ? -19.726 -10.718 11.355 1.00 95.94 270 GLU A C 1
ATOM 1960 O O . GLU A 1 270 ? -20.538 -11.528 11.809 1.00 95.94 270 GLU A O 1
ATOM 1965 N N . ARG A 1 271 ? -18.438 -10.720 11.724 1.00 96.81 271 ARG A N 1
ATOM 1966 C CA . ARG A 1 271 ? -17.843 -11.724 12.615 1.00 96.81 271 ARG A CA 1
ATOM 1967 C C . ARG A 1 271 ? -18.533 -11.796 13.969 1.00 96.81 271 ARG A C 1
ATOM 1969 O O . ARG A 1 271 ? -18.653 -12.893 14.515 1.00 96.81 271 ARG A O 1
ATOM 1976 N N . PHE A 1 272 ? -18.946 -10.647 14.490 1.00 96.94 272 PHE A N 1
ATOM 1977 C CA . PHE A 1 272 ? -19.518 -10.507 15.826 1.00 96.94 272 PHE A CA 1
ATOM 1978 C C . PHE A 1 272 ? -21.015 -10.194 15.808 1.00 96.94 272 PHE A C 1
ATOM 1980 O O . PHE A 1 272 ? -21.570 -9.831 16.839 1.00 96.94 272 PHE A O 1
ATOM 1987 N N . ALA A 1 273 ? -21.680 -10.334 14.655 1.00 95.75 273 ALA A N 1
ATOM 1988 C CA . ALA A 1 273 ? -23.102 -10.033 14.486 1.00 95.75 273 ALA A CA 1
ATOM 1989 C C . ALA A 1 273 ? -23.492 -8.655 15.068 1.00 95.75 273 ALA A C 1
ATOM 1991 O O . ALA A 1 273 ? -24.475 -8.531 15.798 1.00 95.75 273 ALA A O 1
ATOM 1992 N N . ASP A 1 274 ? -22.684 -7.637 14.759 1.00 95.31 274 ASP A N 1
ATOM 1993 C CA . ASP A 1 274 ? -22.743 -6.265 15.280 1.00 95.31 274 ASP A CA 1
ATOM 1994 C C . ASP A 1 274 ? -22.530 -6.088 16.804 1.00 95.31 274 ASP A C 1
ATOM 1996 O O . ASP A 1 274 ? -22.606 -4.959 17.316 1.00 95.31 274 ASP A O 1
ATOM 2000 N N . ASP A 1 275 ? -22.218 -7.142 17.566 1.00 96.88 275 ASP A N 1
ATOM 2001 C CA . ASP A 1 275 ? -21.861 -7.035 18.989 1.00 96.88 275 ASP A CA 1
ATOM 2002 C C . ASP A 1 275 ? -20.395 -6.623 19.198 1.00 96.88 275 ASP A C 1
ATOM 2004 O O . ASP A 1 275 ? -19.602 -7.249 19.901 1.00 96.88 275 ASP A O 1
ATOM 2008 N N . VAL A 1 276 ? -20.019 -5.534 18.531 1.00 97.75 276 VAL A N 1
ATOM 2009 C CA . VAL A 1 276 ? -18.656 -5.024 18.514 1.00 97.75 276 VAL A CA 1
ATOM 2010 C C . VAL A 1 276 ? -18.624 -3.502 18.497 1.00 97.75 276 VAL A C 1
ATOM 2012 O O . VAL A 1 276 ? -19.484 -2.830 17.915 1.00 97.75 276 VAL A O 1
ATOM 2015 N N . ALA A 1 277 ? -17.600 -2.949 19.139 1.00 97.81 277 ALA A N 1
ATOM 2016 C CA . ALA A 1 277 ? -17.234 -1.550 19.022 1.00 97.81 277 ALA A CA 1
ATOM 2017 C C . ALA A 1 277 ? -15.818 -1.403 18.453 1.00 97.81 277 ALA A C 1
ATOM 2019 O O . ALA A 1 277 ? -14.841 -1.845 19.055 1.00 97.81 277 ALA A O 1
ATOM 2020 N N . THR A 1 278 ? -15.697 -0.747 17.302 1.00 98.12 278 THR A N 1
ATOM 2021 C CA . THR A 1 278 ? -14.419 -0.458 16.649 1.00 98.12 278 THR A CA 1
ATOM 2022 C C . THR A 1 278 ? -14.009 0.987 16.916 1.00 98.12 278 THR A C 1
ATOM 2024 O O . THR A 1 278 ? -14.746 1.920 16.589 1.00 98.12 278 THR A O 1
ATOM 2027 N N . VAL A 1 279 ? -12.817 1.179 17.481 1.00 98.00 279 VAL A N 1
ATOM 2028 C CA . VAL A 1 279 ? -12.223 2.492 17.763 1.00 98.00 279 VAL A CA 1
ATOM 2029 C C . VAL A 1 279 ? -10.951 2.693 16.945 1.00 98.00 279 VAL A C 1
ATOM 2031 O O . VAL A 1 279 ? -10.098 1.807 16.878 1.00 98.00 279 VAL A O 1
ATOM 2034 N N . ALA A 1 280 ? -10.804 3.872 16.344 1.00 97.69 280 ALA A N 1
ATOM 2035 C CA . ALA A 1 280 ? -9.610 4.263 15.601 1.00 97.69 280 ALA A CA 1
ATOM 2036 C C . ALA A 1 280 ? -9.094 5.643 16.037 1.00 97.69 280 ALA A C 1
ATOM 2038 O O . ALA A 1 280 ? -9.863 6.556 16.346 1.00 97.69 280 ALA A O 1
ATOM 2039 N N . LEU A 1 281 ? -7.769 5.800 16.039 1.00 97.12 281 LEU A N 1
ATOM 2040 C CA . LEU A 1 281 ? -7.087 7.050 16.371 1.00 97.12 281 LEU A CA 1
ATOM 2041 C C . LEU A 1 281 ? -6.131 7.436 15.244 1.00 97.12 281 LEU A C 1
ATOM 2043 O O . LEU A 1 281 ? -5.173 6.722 14.948 1.00 97.12 281 LEU A O 1
ATOM 2047 N N . GLN A 1 282 ? -6.373 8.593 14.634 1.00 94.06 282 GLN A N 1
ATOM 2048 C CA . GLN A 1 282 ? -5.520 9.127 13.582 1.00 94.06 282 GLN A CA 1
ATOM 2049 C C . GLN A 1 282 ? -4.191 9.637 14.154 1.00 94.06 282 GLN A C 1
ATOM 2051 O O . GLN A 1 282 ? -4.165 10.416 15.110 1.00 94.06 282 GLN A O 1
ATOM 2056 N N . TYR A 1 283 ? -3.082 9.257 13.519 1.00 89.81 283 TYR A N 1
ATOM 2057 C CA . TYR A 1 283 ? -1.734 9.731 13.861 1.00 89.81 283 TYR A CA 1
ATOM 2058 C C . TYR A 1 283 ? -1.074 10.541 12.737 1.00 89.81 283 TYR A C 1
ATOM 2060 O O . TYR A 1 283 ? -0.098 11.251 12.980 1.00 89.81 283 TYR A O 1
ATOM 2068 N N . SER A 1 284 ? -1.600 10.464 11.510 1.00 84.94 284 SER A N 1
ATOM 2069 C CA . SER A 1 284 ? -1.114 11.224 10.360 1.00 84.94 284 SER A CA 1
ATOM 2070 C C . SER A 1 284 ? -2.220 11.424 9.309 1.00 84.94 284 SER A C 1
ATOM 2072 O O . SER A 1 284 ? -3.251 10.751 9.319 1.00 84.94 284 SER A O 1
ATOM 2074 N N . ASP A 1 285 ? -2.013 12.408 8.437 1.00 76.25 285 ASP A N 1
ATOM 2075 C CA . ASP A 1 285 ? -2.830 12.743 7.266 1.00 76.25 285 ASP A CA 1
ATOM 2076 C C . ASP A 1 285 ? -2.055 12.538 5.945 1.00 76.25 285 ASP A C 1
ATOM 2078 O O . ASP A 1 285 ? -2.525 12.905 4.866 1.00 76.25 285 ASP A O 1
ATOM 2082 N N . GLN A 1 286 ? -0.847 11.967 6.013 1.00 71.81 286 GLN A N 1
ATOM 2083 C CA . GLN A 1 286 ? 0.073 11.813 4.885 1.00 71.81 286 GLN A CA 1
ATOM 2084 C C . GLN A 1 286 ? -0.170 10.488 4.131 1.00 71.81 286 GLN A C 1
ATOM 2086 O O . GLN A 1 286 ? -0.623 9.509 4.715 1.00 71.81 286 GLN A O 1
ATOM 2091 N N . PRO A 1 287 ? 0.145 10.389 2.827 1.00 60.78 287 PRO A N 1
ATOM 2092 C CA . PRO A 1 287 ? -0.056 9.150 2.076 1.00 60.78 287 PRO A CA 1
ATOM 2093 C C . PRO A 1 287 ? 0.797 7.995 2.631 1.00 60.78 287 PRO A C 1
ATOM 2095 O O . PRO A 1 287 ? 1.961 8.183 2.992 1.00 60.78 287 PRO A O 1
ATOM 2098 N N . SER A 1 288 ? 0.228 6.786 2.625 1.00 55.47 288 SER A N 1
ATOM 2099 C CA . SER A 1 288 ? 0.751 5.590 3.309 1.00 55.47 288 SER A CA 1
ATOM 2100 C C . SER A 1 288 ? 2.195 5.201 2.948 1.00 55.47 288 SER A C 1
ATOM 2102 O O . SER A 1 288 ? 2.958 4.798 3.826 1.00 55.47 288 SER A O 1
ATOM 2104 N N . TRP A 1 289 ? 2.623 5.379 1.692 1.00 52.94 289 TRP A N 1
ATOM 2105 C CA . TRP A 1 289 ? 4.005 5.098 1.266 1.00 52.94 289 TRP A CA 1
ATOM 2106 C C . TRP A 1 289 ? 5.023 6.107 1.822 1.00 52.94 289 TRP A C 1
ATOM 2108 O O . TRP A 1 289 ? 6.176 5.757 2.066 1.00 52.94 289 TRP A O 1
ATOM 2118 N N . ALA A 1 290 ? 4.612 7.363 2.026 1.00 52.19 290 ALA A N 1
ATOM 2119 C CA . ALA A 1 290 ? 5.476 8.396 2.586 1.00 52.19 290 ALA A CA 1
ATOM 2120 C C . ALA A 1 290 ? 5.596 8.224 4.104 1.00 52.19 290 ALA A C 1
ATOM 2122 O O . ALA A 1 290 ? 6.677 8.389 4.656 1.00 52.19 290 ALA A O 1
ATOM 2123 N N . THR A 1 291 ? 4.517 7.835 4.785 1.00 54.47 291 THR A N 1
ATOM 2124 C CA . THR A 1 291 ? 4.556 7.552 6.227 1.00 54.47 291 THR A CA 1
ATOM 2125 C C . THR A 1 291 ? 5.337 6.294 6.564 1.00 54.47 291 THR A C 1
ATOM 2127 O O . THR A 1 291 ? 6.013 6.286 7.583 1.00 54.47 291 THR A O 1
ATOM 2130 N N . PHE A 1 292 ? 5.304 5.262 5.715 1.00 53.31 292 PHE A N 1
ATOM 2131 C CA . PHE A 1 292 ? 6.094 4.046 5.931 1.00 53.31 292 PHE A CA 1
ATOM 2132 C C . PHE A 1 292 ? 7.599 4.341 6.044 1.00 53.31 292 PHE A C 1
ATOM 2134 O O . PHE A 1 292 ? 8.280 3.749 6.864 1.00 53.31 292 PHE A O 1
ATOM 2141 N N . LEU A 1 293 ? 8.117 5.317 5.289 1.00 52.78 293 LEU A N 1
ATOM 2142 C CA . LEU A 1 293 ? 9.536 5.688 5.346 1.00 52.78 293 LEU A CA 1
ATOM 2143 C C . LEU A 1 293 ? 9.877 6.731 6.424 1.00 52.78 293 LEU A C 1
ATOM 2145 O O . LEU A 1 293 ? 11.060 6.946 6.690 1.00 52.78 293 LEU A O 1
ATOM 2149 N N . PHE A 1 294 ? 8.888 7.440 6.985 1.00 55.59 294 PHE A N 1
ATOM 2150 C CA . PHE A 1 294 ? 9.144 8.669 7.756 1.00 55.59 294 PHE A CA 1
ATOM 2151 C C . PHE A 1 294 ? 8.293 8.872 9.022 1.00 55.59 294 PHE A C 1
ATOM 2153 O O . PHE A 1 294 ? 8.501 9.874 9.703 1.00 55.59 294 PHE A O 1
ATOM 2160 N N . ALA A 1 295 ? 7.326 8.005 9.335 1.00 60.38 295 ALA A N 1
ATOM 2161 C CA . ALA A 1 295 ? 6.355 8.234 10.414 1.00 60.38 295 ALA A CA 1
ATOM 2162 C C . ALA A 1 295 ? 5.953 6.965 11.191 1.00 60.38 295 ALA A C 1
ATOM 2164 O O . ALA A 1 295 ? 4.885 6.938 11.802 1.00 60.38 295 ALA A O 1
ATOM 2165 N N . GLU A 1 296 ? 6.785 5.924 11.170 1.00 77.44 296 GLU A N 1
ATOM 2166 C CA . GLU A 1 296 ? 6.542 4.688 11.923 1.00 77.44 296 GLU A CA 1
ATOM 2167 C C . GLU A 1 296 ? 6.434 4.945 13.435 1.00 77.44 296 GLU A C 1
ATOM 2169 O O . GLU A 1 296 ? 5.449 4.539 14.050 1.00 77.44 296 GLU A O 1
ATOM 2174 N N . ASP A 1 297 ? 7.356 5.730 14.005 1.00 84.75 297 ASP A N 1
ATOM 2175 C CA . ASP A 1 297 ? 7.357 6.075 15.435 1.00 84.75 297 ASP A CA 1
ATOM 2176 C C . ASP A 1 297 ? 6.034 6.718 15.881 1.00 84.75 297 ASP A C 1
ATOM 2178 O O . ASP A 1 297 ? 5.443 6.320 16.881 1.00 84.75 297 ASP A O 1
ATOM 2182 N N . ALA A 1 298 ? 5.503 7.662 15.096 1.00 86.69 298 ALA A N 1
ATOM 2183 C CA . ALA A 1 298 ? 4.247 8.341 15.418 1.00 86.69 298 ALA A CA 1
ATOM 2184 C C . ALA A 1 298 ? 3.038 7.388 15.405 1.00 86.69 298 ALA A C 1
ATOM 2186 O O . ALA A 1 298 ? 2.124 7.536 16.220 1.00 86.69 298 ALA A O 1
ATOM 2187 N N . ALA A 1 299 ? 3.027 6.410 14.491 1.00 89.00 299 ALA A N 1
ATOM 2188 C CA . ALA A 1 299 ? 1.989 5.384 14.426 1.00 89.00 299 ALA A CA 1
ATOM 2189 C C . ALA A 1 299 ? 2.045 4.472 15.659 1.00 89.00 299 ALA A C 1
ATOM 2191 O O . ALA A 1 299 ? 1.021 4.188 16.288 1.00 89.00 299 ALA A O 1
ATOM 2192 N N . VAL A 1 300 ? 3.255 4.047 16.023 1.00 92.00 300 VAL A N 1
ATOM 2193 C CA . VAL A 1 300 ? 3.534 3.202 17.183 1.00 92.00 300 VAL A CA 1
ATOM 2194 C C . VAL A 1 300 ? 3.157 3.911 18.489 1.00 92.00 300 VAL A C 1
ATOM 2196 O O . VAL A 1 300 ? 2.508 3.303 19.344 1.00 92.00 300 VAL A O 1
ATOM 2199 N N . ASP A 1 301 ? 3.502 5.191 18.639 1.00 93.69 301 ASP A N 1
ATOM 2200 C CA . ASP A 1 301 ? 3.184 5.998 19.822 1.00 93.69 301 ASP A CA 1
ATOM 2201 C C . ASP A 1 301 ? 1.672 6.183 19.990 1.00 93.69 301 ASP A C 1
ATOM 2203 O O . ASP A 1 301 ? 1.134 5.920 21.067 1.00 93.69 301 ASP A O 1
ATOM 2207 N N . ALA A 1 302 ? 0.959 6.549 18.918 1.00 95.00 302 ALA A N 1
ATOM 2208 C CA . ALA A 1 302 ? -0.497 6.696 18.950 1.00 95.00 302 ALA A CA 1
ATOM 2209 C C . ALA A 1 302 ? -1.218 5.384 19.267 1.00 95.00 302 ALA A C 1
ATOM 2211 O O . ALA A 1 302 ? -2.132 5.357 20.092 1.00 95.00 302 ALA A O 1
ATOM 2212 N N . THR A 1 303 ? -0.772 4.285 18.659 1.00 96.00 303 THR A N 1
ATOM 2213 C CA . THR A 1 303 ? -1.345 2.959 18.908 1.00 96.00 303 THR A CA 1
ATOM 2214 C C . THR A 1 303 ? -1.091 2.506 20.343 1.00 96.00 303 THR A C 1
ATOM 2216 O O . THR A 1 303 ? -1.999 2.003 21.000 1.00 96.00 303 THR A O 1
ATOM 2219 N N . THR A 1 304 ? 0.121 2.734 20.859 1.00 96.88 304 THR A N 1
ATOM 2220 C CA . THR A 1 304 ? 0.484 2.406 22.245 1.00 96.88 304 THR A CA 1
ATOM 2221 C C . THR A 1 304 ? -0.347 3.220 23.240 1.00 96.88 304 THR A C 1
ATOM 2223 O O . THR A 1 304 ? -0.870 2.655 24.199 1.00 96.88 304 THR A O 1
ATOM 2226 N N . ALA A 1 305 ? -0.514 4.526 23.006 1.00 97.94 305 ALA A N 1
ATOM 2227 C CA . ALA A 1 305 ? -1.318 5.395 23.863 1.00 97.94 305 ALA A CA 1
ATOM 2228 C C . ALA A 1 305 ? -2.791 4.961 23.901 1.00 97.94 305 ALA A C 1
ATOM 2230 O O . ALA A 1 305 ? -3.359 4.819 24.985 1.00 97.94 305 ALA A O 1
ATOM 2231 N N . LEU A 1 306 ? -3.396 4.676 22.739 1.00 98.38 306 LEU A N 1
ATOM 2232 C CA . LEU A 1 306 ? -4.778 4.197 22.665 1.00 98.38 306 LEU A CA 1
ATOM 2233 C C . LEU A 1 306 ? -4.949 2.833 23.343 1.00 98.38 306 LEU A C 1
ATOM 2235 O O . LEU A 1 306 ? -5.868 2.659 24.143 1.00 98.38 306 LEU A O 1
ATOM 2239 N N . LEU A 1 307 ? -4.052 1.882 23.065 1.00 97.62 307 LEU A N 1
ATOM 2240 C CA . LEU A 1 307 ? -4.091 0.551 23.671 1.00 97.62 307 LEU A CA 1
ATOM 2241 C C . LEU A 1 307 ? -3.998 0.630 25.200 1.00 97.62 307 LEU A C 1
ATOM 2243 O O . LEU A 1 307 ? -4.781 -0.015 25.898 1.00 97.62 307 LEU A O 1
ATOM 2247 N N . ASN A 1 308 ? -3.092 1.458 25.725 1.00 97.81 308 ASN A N 1
ATOM 2248 C CA . ASN A 1 308 ? -2.952 1.670 27.164 1.00 97.81 308 ASN A CA 1
ATOM 2249 C C . ASN A 1 308 ? -4.203 2.314 27.773 1.00 97.81 308 ASN A C 1
ATOM 2251 O O . ASN A 1 308 ? -4.694 1.824 28.787 1.00 97.81 308 ASN A O 1
ATOM 2255 N N . ALA A 1 309 ? -4.762 3.348 27.138 1.00 98.19 309 ALA A N 1
ATOM 2256 C CA . ALA A 1 309 ? -5.960 4.026 27.630 1.00 98.19 309 ALA A CA 1
ATOM 2257 C C . ALA A 1 309 ? -7.183 3.086 27.670 1.00 98.19 309 ALA A C 1
ATOM 2259 O O . ALA A 1 309 ? -7.910 3.046 28.667 1.00 98.19 309 ALA A O 1
ATOM 2260 N N . VAL A 1 310 ? -7.392 2.279 26.621 1.00 98.00 310 VAL A N 1
ATOM 2261 C CA . VAL A 1 310 ? -8.468 1.271 26.584 1.00 98.00 310 VAL A CA 1
ATOM 2262 C C . VAL A 1 310 ? -8.240 0.208 27.658 1.00 98.00 310 VAL A C 1
ATOM 2264 O O . VAL A 1 310 ? -9.166 -0.131 28.394 1.00 98.00 310 VAL A O 1
ATOM 2267 N N . ARG A 1 311 ? -7.006 -0.284 27.812 1.00 96.56 311 ARG A N 1
ATOM 2268 C CA . ARG A 1 311 ? -6.654 -1.267 28.844 1.00 96.56 311 ARG A CA 1
ATOM 2269 C C . ARG A 1 311 ? -6.921 -0.740 30.250 1.00 96.56 311 ARG A C 1
ATOM 2271 O O . ARG A 1 311 ? -7.514 -1.446 31.065 1.00 96.56 311 ARG A O 1
ATOM 2278 N N . ASP A 1 312 ? -6.512 0.490 30.538 1.00 96.75 312 ASP A N 1
ATOM 2279 C CA . ASP A 1 312 ? -6.754 1.129 31.830 1.00 96.75 312 ASP A CA 1
ATOM 2280 C C . ASP A 1 312 ? -8.247 1.253 32.124 1.00 96.75 312 ASP A C 1
ATOM 2282 O O . ASP A 1 312 ? -8.681 1.017 33.254 1.00 96.75 312 ASP A O 1
ATOM 2286 N N . ARG A 1 313 ? -9.061 1.505 31.095 1.00 96.75 313 ARG A N 1
ATOM 2287 C CA . ARG A 1 313 ? -10.515 1.486 31.228 1.00 96.75 313 ARG A CA 1
ATOM 2288 C C . ARG A 1 313 ? -11.059 0.081 31.491 1.00 96.75 313 ARG A C 1
ATOM 2290 O O . ARG A 1 313 ? -11.874 -0.080 32.402 1.00 96.75 313 ARG A O 1
ATOM 2297 N N . LEU A 1 314 ? -10.586 -0.936 30.772 1.00 96.19 314 LEU A N 1
ATOM 2298 C CA . LEU A 1 314 ? -10.996 -2.337 30.952 1.00 96.19 314 LEU A CA 1
ATOM 2299 C C . LEU A 1 314 ? -10.629 -2.896 32.333 1.00 96.19 314 LEU A C 1
ATOM 2301 O O . LEU A 1 314 ? -11.363 -3.723 32.867 1.00 96.19 314 LEU A O 1
ATOM 2305 N N . ARG A 1 315 ? -9.554 -2.406 32.965 1.00 95.94 315 ARG A N 1
ATOM 2306 C CA . ARG A 1 315 ? -9.189 -2.763 34.352 1.00 95.94 315 ARG A CA 1
ATOM 2307 C C . ARG A 1 315 ? -10.263 -2.401 35.380 1.00 95.94 315 ARG A C 1
ATOM 2309 O O . ARG A 1 315 ? -10.256 -2.964 36.470 1.00 95.94 315 ARG A O 1
ATOM 2316 N N . THR A 1 316 ? -11.163 -1.471 35.057 1.00 95.62 316 THR A N 1
ATOM 2317 C CA . THR A 1 316 ? -12.267 -1.073 35.947 1.00 95.62 316 THR A CA 1
ATOM 2318 C C . THR A 1 316 ? -13.491 -1.990 35.862 1.00 95.62 316 THR A C 1
ATOM 2320 O O . THR A 1 316 ? -14.390 -1.859 36.691 1.0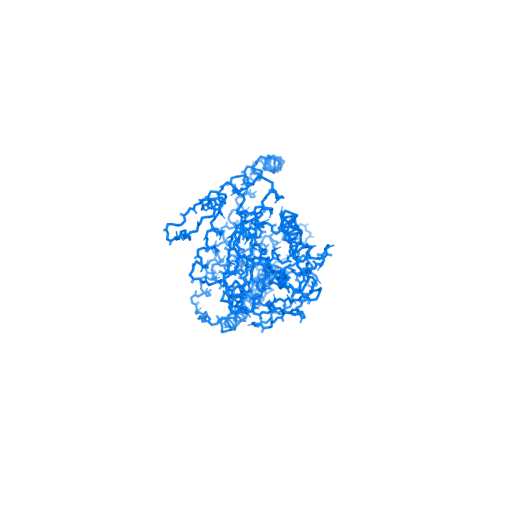0 95.62 316 THR A O 1
ATOM 2323 N N . TYR A 1 317 ? -13.529 -2.910 34.892 1.00 94.50 317 TYR A N 1
ATOM 2324 C CA . TYR A 1 317 ? -14.612 -3.877 34.705 1.00 94.50 317 TYR A CA 1
ATOM 2325 C C . TYR A 1 317 ? -14.279 -5.216 35.371 1.00 94.50 317 TYR A C 1
ATOM 2327 O O . TYR A 1 317 ? -13.112 -5.585 35.527 1.00 94.50 317 TYR A O 1
ATOM 2335 N N . ASP A 1 318 ? -15.320 -5.953 35.758 1.00 93.62 318 ASP A N 1
ATOM 2336 C CA . ASP A 1 318 ? -15.169 -7.295 36.313 1.00 93.62 318 ASP A CA 1
ATOM 2337 C C . ASP A 1 318 ? -14.586 -8.254 35.251 1.00 93.62 318 ASP A C 1
ATOM 2339 O O . ASP A 1 318 ? -15.070 -8.267 34.116 1.00 93.62 318 ASP A O 1
ATOM 2343 N N . PRO A 1 319 ? -13.557 -9.066 35.572 1.00 89.44 319 PRO A N 1
ATOM 2344 C CA . PRO A 1 319 ? -12.907 -9.935 34.593 1.00 89.44 319 PRO A CA 1
ATOM 2345 C C . PRO A 1 319 ? -13.826 -10.912 33.852 1.00 89.44 319 PRO A C 1
ATOM 2347 O O . PRO A 1 319 ? -13.448 -11.331 32.765 1.00 89.44 319 PRO A O 1
ATOM 2350 N N . LEU A 1 320 ? -14.984 -11.275 34.418 1.00 88.06 320 LEU A N 1
ATOM 2351 C CA . LEU A 1 320 ? -15.939 -12.205 33.802 1.00 88.06 320 LEU A CA 1
ATOM 2352 C C . LEU A 1 320 ? -16.945 -11.527 32.861 1.00 88.06 320 LEU A C 1
ATOM 2354 O O . LEU A 1 320 ? -17.686 -12.225 32.179 1.00 88.06 320 LEU A O 1
ATOM 2358 N N . SER A 1 321 ? -17.016 -10.195 32.856 1.00 88.69 321 SER A N 1
ATOM 2359 C CA . SER A 1 321 ? -17.992 -9.429 32.063 1.00 88.69 321 SER A CA 1
ATOM 2360 C C . SER A 1 321 ? -17.370 -8.296 31.250 1.00 88.69 321 SER A C 1
ATOM 2362 O O . SER A 1 321 ? -18.083 -7.534 30.601 1.00 88.69 321 SER A O 1
ATOM 2364 N N . ARG A 1 322 ? -16.043 -8.149 31.297 1.00 94.06 322 ARG A N 1
ATOM 2365 C CA . ARG A 1 322 ? -15.333 -7.156 30.492 1.00 94.06 322 ARG A CA 1
ATOM 2366 C C . ARG A 1 322 ? -15.324 -7.578 29.011 1.00 94.06 322 ARG A C 1
ATOM 2368 O O . ARG A 1 322 ? -15.146 -8.766 28.751 1.00 94.06 322 ARG A O 1
ATOM 2375 N N . PRO A 1 323 ? -15.410 -6.622 28.072 1.00 96.69 323 PRO A N 1
ATOM 2376 C CA . PRO A 1 323 ? -15.288 -6.910 26.648 1.00 96.69 323 PRO A CA 1
ATOM 2377 C C . PRO A 1 323 ? -13.939 -7.537 26.282 1.00 96.69 323 PRO A C 1
ATOM 2379 O O . PRO A 1 323 ? -12.900 -7.189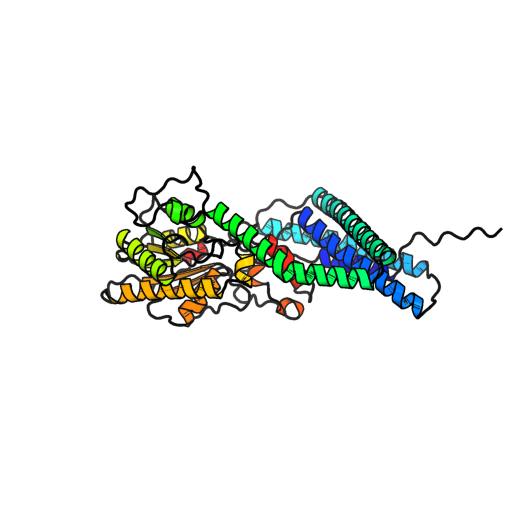 26.863 1.00 96.69 323 PRO A O 1
ATOM 2382 N N . GLU A 1 324 ? -13.945 -8.396 25.269 1.00 96.62 324 GLU A N 1
ATOM 2383 C CA . GLU A 1 324 ? -12.737 -8.904 24.636 1.00 96.62 324 GLU A CA 1
ATOM 2384 C C . GLU A 1 324 ? -12.065 -7.803 23.816 1.00 96.62 324 GLU A C 1
ATOM 2386 O O . GLU A 1 324 ? -12.708 -7.118 23.021 1.00 96.62 324 GLU A O 1
ATOM 2391 N N . LEU A 1 325 ? -10.757 -7.614 23.998 1.00 97.38 325 LEU A N 1
ATOM 2392 C CA . LEU A 1 325 ? -10.007 -6.603 23.260 1.00 97.38 325 LEU A CA 1
ATOM 2393 C C . LEU A 1 325 ? -9.223 -7.244 22.117 1.00 97.38 325 LEU A C 1
ATOM 2395 O O . LEU A 1 325 ? -8.314 -8.041 22.349 1.00 97.38 325 LEU A O 1
ATOM 2399 N N . HIS A 1 326 ? -9.501 -6.825 20.890 1.00 97.50 326 HIS A N 1
ATOM 2400 C CA . HIS A 1 326 ? -8.768 -7.238 19.698 1.00 97.50 326 HIS A CA 1
ATOM 2401 C C . HIS A 1 326 ? -8.047 -6.038 19.073 1.00 97.50 326 HIS A C 1
ATOM 2403 O O . HIS A 1 326 ? -8.456 -4.885 19.234 1.00 97.50 326 HIS A O 1
ATOM 2409 N N . VAL A 1 327 ? -6.964 -6.302 18.343 1.00 97.12 327 VAL A N 1
ATOM 2410 C CA . VAL A 1 327 ? -6.226 -5.262 17.611 1.00 97.12 327 VAL A CA 1
ATOM 2411 C C . VAL A 1 327 ? -6.107 -5.650 16.147 1.00 97.12 327 VAL A C 1
ATOM 2413 O O . VAL A 1 327 ? -5.669 -6.749 15.812 1.00 97.12 327 VAL A O 1
ATOM 2416 N N . TYR A 1 328 ? -6.487 -4.732 15.272 1.00 97.06 328 TYR A N 1
ATOM 2417 C CA . TYR A 1 328 ? -6.428 -4.904 13.831 1.00 97.06 328 TYR A CA 1
ATOM 2418 C C . TYR A 1 328 ? -5.570 -3.804 13.211 1.00 97.06 328 TYR A C 1
ATOM 2420 O O . TYR A 1 328 ? -5.644 -2.647 13.620 1.00 97.06 328 TYR A O 1
ATOM 2428 N N . GLY A 1 329 ? -4.781 -4.143 12.195 1.00 94.88 329 GLY A N 1
ATOM 2429 C CA . GLY A 1 329 ? -4.040 -3.156 11.422 1.00 94.88 329 GLY A CA 1
ATOM 2430 C C . GLY A 1 329 ? -3.688 -3.654 10.028 1.00 94.88 329 GLY A C 1
ATOM 2431 O O . GLY A 1 329 ? -3.358 -4.826 9.842 1.00 94.88 329 GLY A O 1
ATOM 2432 N N . GLN A 1 330 ? -3.705 -2.741 9.056 1.00 91.94 330 GLN A N 1
ATOM 2433 C CA . GLN A 1 330 ? -3.265 -2.999 7.685 1.00 91.94 330 GLN A CA 1
ATOM 2434 C C . GLN A 1 330 ? -2.016 -2.180 7.353 1.00 91.94 330 GLN A C 1
ATOM 2436 O O . GLN A 1 330 ? -1.912 -1.019 7.757 1.00 91.94 330 GLN A O 1
ATOM 2441 N N . SER A 1 331 ? -1.082 -2.734 6.574 1.00 89.69 331 SER A N 1
ATOM 2442 C CA . SER A 1 331 ? 0.116 -2.016 6.112 1.00 89.69 331 SER A CA 1
ATOM 2443 C C . SER A 1 331 ? 0.927 -1.467 7.294 1.00 89.69 331 SER A C 1
ATOM 2445 O O . SER A 1 331 ? 1.208 -2.198 8.241 1.00 89.69 331 SER A O 1
ATOM 2447 N N . LEU A 1 332 ? 1.248 -0.172 7.310 1.00 86.56 332 LEU A N 1
ATOM 2448 C CA . LEU A 1 332 ? 1.875 0.497 8.454 1.00 86.56 332 LEU A CA 1
ATOM 2449 C C . LEU A 1 332 ? 1.086 0.338 9.771 1.00 86.56 332 LEU A C 1
ATOM 2451 O O . LEU A 1 332 ? 1.697 0.249 10.832 1.00 86.56 332 LEU A O 1
ATOM 2455 N N . GLY A 1 333 ? -0.246 0.232 9.720 1.00 89.94 333 GLY A N 1
ATOM 2456 C CA . GLY A 1 333 ? -1.059 -0.036 10.908 1.00 89.94 333 GLY A CA 1
ATOM 2457 C C . GLY A 1 333 ? -0.800 -1.423 11.504 1.00 89.94 333 GLY A C 1
ATOM 2458 O O . GLY A 1 333 ? -0.871 -1.592 12.718 1.00 89.94 333 GLY A O 1
ATOM 2459 N N . SER A 1 334 ? -0.422 -2.406 10.677 1.00 92.00 334 SER A N 1
ATOM 2460 C CA . SER A 1 334 ? -0.023 -3.733 11.162 1.00 92.00 334 SER A CA 1
ATOM 2461 C C . SER A 1 334 ? 1.322 -3.706 11.893 1.00 92.00 334 SER A C 1
ATOM 2463 O O . SER A 1 334 ? 1.465 -4.350 12.928 1.00 92.00 334 SER A O 1
ATOM 2465 N N . VAL A 1 335 ? 2.272 -2.896 11.413 1.00 90.44 335 VAL A N 1
ATOM 2466 C CA . VAL A 1 335 ? 3.575 -2.681 12.064 1.00 90.44 335 VAL A CA 1
ATOM 2467 C C . VAL A 1 335 ? 3.373 -1.995 13.412 1.00 90.44 335 VAL A C 1
ATOM 2469 O O . VAL A 1 335 ? 3.812 -2.503 14.442 1.00 90.44 335 VAL A O 1
ATOM 2472 N N . ALA A 1 336 ? 2.626 -0.888 13.426 1.00 91.25 336 ALA A N 1
ATOM 2473 C CA . ALA A 1 336 ? 2.356 -0.127 14.641 1.00 91.25 336 ALA A CA 1
ATOM 2474 C C . ALA A 1 336 ? 1.559 -0.927 15.685 1.00 91.25 336 ALA A C 1
ATOM 2476 O O . ALA A 1 336 ? 1.911 -0.926 16.867 1.00 91.25 336 ALA A O 1
ATOM 2477 N N . GLY A 1 337 ? 0.525 -1.649 15.245 1.00 92.94 337 GLY A N 1
ATOM 2478 C CA . GLY A 1 337 ? -0.258 -2.554 16.083 1.00 92.94 337 GLY A CA 1
ATOM 2479 C C . GLY A 1 337 ? 0.582 -3.683 16.667 1.00 92.94 337 GLY A C 1
ATOM 2480 O O . GLY A 1 337 ? 0.572 -3.887 17.881 1.00 92.94 337 GLY A O 1
ATOM 2481 N N . SER A 1 338 ? 1.358 -4.371 15.827 1.00 93.25 338 SER A N 1
ATOM 2482 C CA . SER A 1 338 ? 2.264 -5.442 16.251 1.00 93.25 338 SER A CA 1
ATOM 2483 C C . SER A 1 338 ? 3.276 -4.943 17.281 1.00 93.25 338 SER A C 1
ATOM 2485 O O . SER A 1 338 ? 3.422 -5.546 18.344 1.00 93.25 338 SER A O 1
ATOM 2487 N N . ALA A 1 339 ? 3.919 -3.800 17.029 1.00 92.06 339 ALA A N 1
ATOM 2488 C CA . ALA A 1 339 ? 4.889 -3.209 17.945 1.00 92.06 339 ALA A CA 1
ATOM 2489 C C . ALA A 1 339 ? 4.263 -2.824 19.298 1.00 92.06 339 ALA A C 1
ATOM 2491 O O . ALA A 1 339 ? 4.854 -3.089 20.347 1.00 92.06 339 ALA A O 1
ATOM 2492 N N . ALA A 1 340 ? 3.063 -2.233 19.299 1.00 92.50 340 ALA A N 1
ATOM 2493 C CA . ALA A 1 340 ? 2.354 -1.871 20.526 1.00 92.50 340 ALA A CA 1
ATOM 2494 C C . ALA A 1 340 ? 1.946 -3.109 21.346 1.00 92.50 340 ALA A C 1
ATOM 2496 O O . ALA A 1 340 ? 2.174 -3.146 22.556 1.00 92.50 340 ALA A O 1
ATOM 2497 N N . VAL A 1 341 ? 1.409 -4.145 20.693 1.00 93.62 341 VAL A N 1
ATOM 2498 C CA . VAL A 1 341 ? 1.014 -5.405 21.346 1.00 93.62 341 VAL A CA 1
ATOM 2499 C C . VAL A 1 341 ? 2.232 -6.189 21.840 1.00 93.62 341 VAL A C 1
ATOM 2501 O O . VAL A 1 341 ? 2.179 -6.792 22.907 1.00 93.62 341 VAL A O 1
ATOM 2504 N N . HIS A 1 342 ? 3.354 -6.159 21.117 1.00 91.88 342 HIS A N 1
ATOM 2505 C CA . HIS A 1 342 ? 4.584 -6.828 21.544 1.00 91.88 342 HIS A CA 1
ATOM 2506 C C . HIS A 1 342 ? 5.165 -6.227 22.834 1.00 91.88 342 HIS A C 1
ATOM 2508 O O . HIS A 1 342 ? 5.752 -6.949 23.638 1.00 91.88 342 HIS A O 1
ATOM 2514 N N . ARG A 1 343 ? 4.988 -4.916 23.056 1.00 91.12 343 ARG A N 1
ATOM 2515 C CA . ARG A 1 343 ? 5.412 -4.248 24.299 1.00 91.12 343 ARG A CA 1
ATOM 2516 C C . ARG A 1 343 ? 4.603 -4.709 25.508 1.00 91.12 343 ARG A C 1
ATOM 2518 O O . ARG A 1 343 ? 5.174 -4.893 26.579 1.00 91.12 343 ARG A O 1
ATOM 2525 N N . ASP A 1 344 ? 3.295 -4.871 25.338 1.00 90.38 344 ASP A N 1
ATOM 2526 C CA . ASP A 1 344 ? 2.393 -5.397 26.360 1.00 90.38 344 ASP A CA 1
ATOM 2527 C C . ASP A 1 344 ? 1.156 -6.009 25.689 1.00 90.38 344 ASP A C 1
ATOM 2529 O O . ASP A 1 344 ? 0.291 -5.293 25.179 1.00 90.38 344 ASP A O 1
ATOM 2533 N N . SER A 1 345 ? 1.066 -7.338 25.717 1.00 91.06 345 SER A N 1
ATOM 2534 C CA . SER A 1 345 ? -0.052 -8.108 25.165 1.00 91.06 345 SER A CA 1
ATOM 2535 C C . SER A 1 345 ? -1.166 -8.356 26.182 1.00 91.06 345 SER A C 1
ATOM 2537 O O . SER A 1 345 ? -2.161 -9.006 25.866 1.00 91.06 345 SER A O 1
ATOM 2539 N N . SER A 1 346 ? -1.048 -7.833 27.409 1.00 90.56 346 SER A N 1
ATOM 2540 C CA . SER A 1 346 ? -2.083 -8.009 28.423 1.00 90.56 346 SER A CA 1
ATOM 2541 C C . SER A 1 346 ? -3.426 -7.460 27.939 1.00 90.56 346 SER A C 1
ATOM 2543 O O . SER A 1 346 ? -3.498 -6.395 27.317 1.00 90.56 346 SER A O 1
ATOM 2545 N N . PHE A 1 347 ? -4.492 -8.196 28.264 1.00 90.31 347 PHE A N 1
ATOM 2546 C CA . PHE A 1 347 ? -5.879 -7.953 27.846 1.00 90.31 347 PHE A CA 1
ATOM 2547 C C . PHE A 1 347 ? -6.168 -8.141 26.351 1.00 90.31 347 PHE A C 1
ATOM 2549 O O . PHE A 1 347 ? -7.340 -8.229 26.009 1.00 90.31 347 PHE A O 1
ATOM 2556 N N . VAL A 1 348 ? -5.160 -8.243 25.478 1.00 94.31 348 VAL A N 1
ATOM 2557 C CA . VAL A 1 348 ? -5.382 -8.472 24.046 1.00 94.31 348 VAL A CA 1
ATOM 2558 C C . VAL A 1 348 ? -5.727 -9.943 23.827 1.00 94.31 348 VAL A C 1
ATOM 2560 O O . VAL A 1 348 ? -4.889 -10.814 24.043 1.00 94.31 348 VAL A O 1
ATOM 2563 N N . CYS A 1 349 ? -6.958 -10.208 23.398 1.00 94.31 349 CYS A N 1
ATOM 2564 C CA . CYS A 1 349 ? -7.434 -11.540 23.047 1.00 94.31 349 CYS A CA 1
ATOM 2565 C C . CYS A 1 349 ? -6.824 -12.010 21.719 1.00 94.31 349 CYS A C 1
ATOM 2567 O O . CYS A 1 349 ? -6.183 -13.058 21.653 1.00 94.31 349 CYS A O 1
ATOM 2569 N N . SER A 1 350 ? -6.972 -11.220 20.651 1.00 94.69 350 SER A N 1
ATOM 2570 C CA . SER A 1 350 ? -6.476 -11.610 19.329 1.00 94.69 350 SER A CA 1
ATOM 2571 C C . SER A 1 350 ? -6.002 -10.422 18.508 1.00 94.69 350 SER A C 1
ATOM 2573 O O . SER A 1 350 ? -6.487 -9.302 18.683 1.00 94.69 350 SER A O 1
ATOM 2575 N N . THR A 1 351 ? -5.131 -10.685 17.539 1.00 95.69 351 THR A N 1
ATOM 2576 C CA . THR A 1 351 ? -4.686 -9.676 16.580 1.00 95.69 351 THR A CA 1
ATOM 2577 C C . THR A 1 351 ? -4.820 -10.145 15.139 1.00 95.69 351 THR A C 1
ATOM 2579 O O . THR A 1 351 ? -4.707 -11.342 14.859 1.00 95.69 351 THR A O 1
ATOM 2582 N N . VAL A 1 352 ? -5.062 -9.202 14.223 1.00 95.75 352 VAL A N 1
ATOM 2583 C CA . VAL A 1 352 ? -5.076 -9.457 12.776 1.00 95.75 352 VAL A CA 1
ATOM 2584 C C . VAL A 1 352 ? -4.269 -8.394 12.037 1.00 95.75 352 VAL A C 1
ATOM 2586 O O . VAL A 1 352 ? -4.534 -7.197 12.148 1.00 95.75 352 VAL A O 1
ATOM 2589 N N . TRP A 1 353 ? -3.299 -8.852 11.250 1.00 94.94 353 TRP A N 1
ATOM 2590 C CA . TRP A 1 353 ? -2.336 -8.031 10.525 1.00 94.94 353 TRP A CA 1
ATOM 2591 C C . TRP A 1 353 ? -2.462 -8.268 9.022 1.00 94.94 353 TRP A C 1
ATOM 2593 O O . TRP A 1 353 ? -2.062 -9.318 8.520 1.00 94.94 353 TRP A O 1
ATOM 2603 N N . ALA A 1 354 ? -3.018 -7.300 8.296 1.00 93.94 354 ALA A N 1
ATOM 2604 C CA . ALA A 1 354 ? -3.229 -7.402 6.854 1.00 93.94 354 ALA A CA 1
ATOM 2605 C C . ALA A 1 354 ? -2.132 -6.678 6.061 1.00 93.94 354 ALA A C 1
ATOM 2607 O O . ALA A 1 354 ? -1.828 -5.510 6.300 1.00 93.94 354 ALA A O 1
ATOM 2608 N N . GLY A 1 355 ? -1.530 -7.375 5.100 1.00 91.81 355 GLY A N 1
ATOM 2609 C CA . GLY A 1 355 ? -0.461 -6.856 4.244 1.00 91.81 355 GLY A CA 1
ATOM 2610 C C . GLY A 1 355 ? 0.687 -6.198 5.001 1.00 91.81 355 GLY A C 1
ATOM 2611 O O . GLY A 1 355 ? 1.024 -5.055 4.672 1.00 91.81 355 GLY A O 1
ATOM 2612 N N . PRO A 1 356 ? 1.266 -6.853 6.027 1.00 90.94 356 PRO A N 1
ATOM 2613 C CA . PRO A 1 356 ? 2.433 -6.302 6.689 1.00 90.94 356 PRO A CA 1
ATOM 2614 C C . PRO A 1 356 ? 3.593 -6.165 5.693 1.00 90.94 356 PRO A C 1
ATOM 2616 O O . PRO A 1 356 ? 3.794 -7.058 4.862 1.00 90.94 356 PRO A O 1
ATOM 2619 N N . PRO A 1 357 ? 4.372 -5.072 5.765 1.00 87.88 357 PRO A N 1
ATOM 2620 C CA . PRO A 1 357 ? 5.640 -4.980 5.057 1.00 87.88 357 PRO A CA 1
ATOM 2621 C C . PRO A 1 357 ? 6.551 -6.168 5.397 1.00 87.88 357 PRO A C 1
ATOM 2623 O O . PRO A 1 357 ? 6.536 -6.680 6.521 1.00 87.88 357 PRO A O 1
ATOM 2626 N N . SER A 1 358 ? 7.328 -6.612 4.408 1.00 83.88 358 SER A N 1
ATOM 2627 C CA . SER A 1 358 ? 8.194 -7.794 4.505 1.00 83.88 358 SER A CA 1
ATOM 2628 C C . SER A 1 358 ? 9.053 -7.793 5.774 1.00 83.88 358 SER A C 1
ATOM 2630 O O . SER A 1 358 ? 9.934 -6.952 5.916 1.00 83.88 358 SER A O 1
ATOM 2632 N N . GLY A 1 359 ? 8.868 -8.790 6.643 1.00 78.50 359 GLY A N 1
ATOM 2633 C CA . GLY A 1 359 ? 9.724 -9.020 7.815 1.00 78.50 359 GLY A CA 1
ATOM 2634 C C . GLY A 1 359 ? 9.444 -8.138 9.039 1.00 78.50 359 GLY A C 1
ATOM 2635 O O . GLY A 1 359 ? 10.083 -8.346 10.066 1.00 78.50 359 GLY A O 1
ATOM 2636 N N . GLU A 1 360 ? 8.482 -7.213 8.970 1.00 80.62 360 GLU A N 1
ATOM 2637 C CA . GLU A 1 360 ? 8.224 -6.246 10.054 1.00 80.62 360 GLU A CA 1
ATOM 2638 C C . GLU A 1 360 ? 7.267 -6.765 11.139 1.00 80.62 360 GLU A C 1
ATOM 2640 O O . GLU A 1 360 ? 7.249 -6.278 12.270 1.00 80.62 360 GLU A O 1
ATOM 2645 N N . VAL A 1 361 ? 6.441 -7.763 10.816 1.00 82.00 361 VAL A N 1
ATOM 2646 C CA . VAL A 1 361 ? 5.408 -8.275 11.724 1.00 82.00 361 VAL A CA 1
ATOM 2647 C C . VAL A 1 361 ? 5.577 -9.772 11.919 1.00 82.00 361 VAL A C 1
ATOM 2649 O O . VAL A 1 361 ? 5.577 -10.542 10.962 1.00 82.00 361 VAL A O 1
ATOM 2652 N N . THR A 1 362 ? 5.664 -10.198 13.181 1.00 67.69 362 THR A N 1
ATOM 2653 C CA . THR A 1 362 ? 5.545 -11.613 13.547 1.00 67.69 362 THR A CA 1
ATOM 2654 C C . THR A 1 362 ? 4.135 -11.879 14.050 1.00 67.69 362 THR A C 1
ATOM 2656 O O . THR A 1 362 ? 3.548 -11.047 14.741 1.00 67.69 362 THR A O 1
ATOM 2659 N N . ALA A 1 363 ? 3.575 -13.042 13.707 1.00 63.47 363 ALA A N 1
ATOM 2660 C CA . ALA A 1 363 ? 2.200 -13.369 14.072 1.00 63.47 363 ALA A CA 1
ATOM 2661 C C . ALA A 1 363 ? 1.975 -13.306 15.592 1.00 63.47 363 ALA A C 1
ATOM 2663 O O . ALA A 1 363 ? 0.916 -12.869 16.019 1.00 63.47 363 ALA A O 1
ATOM 2664 N N . GLY A 1 364 ? 2.956 -13.696 16.420 1.00 59.00 364 GLY A N 1
ATOM 2665 C CA . GLY A 1 364 ? 2.900 -13.513 17.880 1.00 59.00 364 GLY A CA 1
ATOM 2666 C C . GLY A 1 364 ? 1.657 -14.106 18.569 1.00 59.00 364 GLY A C 1
ATOM 2667 O O . GLY A 1 364 ? 1.327 -13.681 19.670 1.00 59.00 364 GLY A O 1
ATOM 2668 N N . GLY A 1 365 ? 0.960 -15.052 17.919 1.00 67.81 365 GLY A N 1
ATOM 2669 C CA . GLY A 1 365 ? -0.339 -15.611 18.334 1.00 67.81 365 GLY A CA 1
ATOM 2670 C C . GLY A 1 365 ? -1.555 -15.130 17.518 1.00 67.81 365 GLY A C 1
ATOM 2671 O O . GLY A 1 365 ? -2.584 -15.803 17.511 1.00 67.81 365 GLY A O 1
ATOM 2672 N N . GLY A 1 366 ? -1.432 -14.020 16.790 1.00 82.50 366 GLY A N 1
ATOM 2673 C CA . GLY A 1 366 ? -2.437 -13.458 15.886 1.00 82.50 366 GLY A CA 1
ATOM 2674 C C . GLY A 1 366 ? -2.448 -14.046 14.475 1.00 82.50 366 GLY A C 1
ATOM 2675 O O . GLY A 1 366 ? -1.715 -14.982 14.150 1.00 82.50 366 GLY A O 1
ATOM 2676 N N . VAL A 1 367 ? -3.308 -13.487 13.625 1.00 91.81 367 VAL A N 1
ATOM 2677 C CA . VAL A 1 367 ? -3.465 -13.867 12.216 1.00 91.81 367 VAL A CA 1
ATOM 2678 C C . VAL A 1 367 ? -2.737 -12.863 11.331 1.00 91.81 367 VAL A C 1
ATOM 2680 O O . VAL A 1 367 ? -2.970 -11.662 11.427 1.00 91.81 367 VAL A O 1
ATOM 2683 N N . VAL A 1 368 ? -1.887 -13.353 10.431 1.00 93.00 368 VAL A N 1
ATOM 2684 C CA . VAL A 1 368 ? -1.289 -12.543 9.365 1.00 93.00 368 VAL A CA 1
ATOM 2685 C C . VAL A 1 368 ? -1.981 -12.885 8.052 1.00 93.00 368 VAL A C 1
ATOM 2687 O O . VAL A 1 368 ? -2.050 -14.050 7.670 1.00 93.00 368 VAL A O 1
ATOM 2690 N N . LEU A 1 369 ? -2.499 -11.869 7.365 1.00 94.12 369 LEU A N 1
ATOM 2691 C CA . LEU A 1 369 ? -3.103 -11.995 6.044 1.00 94.12 369 LEU A CA 1
ATOM 2692 C C . LEU A 1 369 ? -2.175 -11.357 5.014 1.00 94.12 369 LEU A C 1
ATOM 2694 O O . LEU A 1 369 ? -1.974 -10.145 4.999 1.00 94.12 369 LEU A O 1
ATOM 2698 N N . ALA A 1 370 ? -1.623 -12.166 4.118 1.00 93.94 370 ALA A N 1
ATOM 2699 C CA . ALA A 1 370 ? -0.702 -11.719 3.079 1.00 93.94 370 ALA A CA 1
ATOM 2700 C C . ALA A 1 370 ? -1.120 -12.278 1.716 1.00 93.94 370 ALA A C 1
ATOM 2702 O O . ALA A 1 370 ? -1.318 -13.483 1.600 1.00 93.94 370 ALA A O 1
ATOM 2703 N N . ASN A 1 371 ? -1.242 -11.433 0.687 1.00 95.44 371 ASN A N 1
ATOM 2704 C CA . ASN A 1 371 ? -1.460 -11.892 -0.688 1.00 95.44 371 ASN A CA 1
ATOM 2705 C C . ASN A 1 371 ? -0.108 -12.091 -1.370 1.00 95.44 371 ASN A C 1
ATOM 2707 O O . ASN A 1 371 ? 0.755 -11.219 -1.312 1.00 95.44 371 ASN A O 1
ATOM 2711 N N . SER A 1 372 ? 0.069 -13.201 -2.080 1.00 95.94 372 SER A N 1
ATOM 2712 C CA . SER A 1 372 ? 1.261 -13.446 -2.895 1.00 95.94 372 SER A CA 1
ATOM 2713 C C . SER A 1 372 ? 1.475 -12.401 -3.998 1.00 95.94 372 SER A C 1
ATOM 2715 O O . SER A 1 372 ? 2.607 -12.215 -4.438 1.00 95.94 372 SER A O 1
ATOM 2717 N N . SER A 1 373 ? 0.417 -11.712 -4.437 1.00 95.88 373 SER A N 1
ATOM 2718 C CA . SER A 1 373 ? 0.488 -10.603 -5.395 1.00 95.88 373 SER A CA 1
ATOM 2719 C C . SER A 1 373 ? 0.668 -9.222 -4.752 1.00 95.88 373 SER A C 1
ATOM 2721 O O . SER A 1 373 ? 0.781 -8.236 -5.482 1.00 95.88 373 SER A O 1
ATOM 2723 N N . ASP A 1 374 ? 0.699 -9.115 -3.417 1.00 94.81 374 ASP A N 1
ATOM 2724 C CA . ASP A 1 374 ? 0.880 -7.837 -2.724 1.00 94.81 374 ASP A CA 1
ATOM 2725 C C . ASP A 1 374 ? 2.344 -7.371 -2.798 1.00 94.81 374 ASP A C 1
ATOM 2727 O O . ASP A 1 374 ? 3.207 -7.957 -2.140 1.00 94.81 374 ASP A O 1
ATOM 2731 N N . PRO A 1 375 ? 2.666 -6.292 -3.535 1.00 92.69 375 PRO A N 1
ATOM 2732 C CA . PRO A 1 375 ? 4.030 -5.782 -3.580 1.00 92.69 375 PRO A CA 1
ATOM 2733 C C . PRO A 1 375 ? 4.548 -5.297 -2.217 1.00 92.69 375 PRO A C 1
ATOM 2735 O O . PRO A 1 375 ? 5.761 -5.281 -2.034 1.00 92.69 375 PRO A O 1
ATOM 2738 N N . VAL A 1 376 ? 3.686 -4.935 -1.258 1.00 89.75 376 VAL A N 1
ATOM 2739 C CA . VAL A 1 376 ? 4.094 -4.501 0.093 1.00 89.75 376 VAL A CA 1
ATOM 2740 C C . VAL A 1 376 ? 4.709 -5.656 0.883 1.00 89.75 376 VAL A C 1
ATOM 2742 O O . VAL A 1 376 ? 5.748 -5.482 1.516 1.00 89.75 376 VAL A O 1
ATOM 2745 N N . VAL A 1 377 ? 4.128 -6.853 0.765 1.00 91.38 377 VAL A N 1
ATOM 2746 C CA . VAL A 1 377 ? 4.631 -8.082 1.403 1.00 91.38 377 VAL A CA 1
ATOM 2747 C C . VAL A 1 377 ? 5.974 -8.518 0.804 1.00 91.38 377 VAL A C 1
ATOM 2749 O O . VAL A 1 377 ? 6.765 -9.177 1.466 1.00 91.38 377 VAL A O 1
ATOM 2752 N N . TRP A 1 378 ? 6.263 -8.136 -0.444 1.00 92.44 378 TRP A N 1
ATOM 2753 C CA . TRP A 1 378 ? 7.527 -8.458 -1.116 1.00 92.44 378 TRP A CA 1
ATOM 2754 C C . TRP A 1 378 ? 8.632 -7.435 -0.875 1.00 92.44 378 TRP A C 1
ATOM 2756 O O . TRP A 1 378 ? 9.812 -7.771 -0.979 1.00 92.44 378 TRP A O 1
ATOM 2766 N N . TRP A 1 379 ? 8.272 -6.162 -0.715 1.00 89.12 379 TRP A N 1
ATOM 2767 C CA . TRP A 1 379 ? 9.231 -5.080 -0.875 1.00 89.12 379 TRP A CA 1
ATOM 2768 C C . TRP A 1 379 ? 10.141 -4.952 0.345 1.00 89.12 379 TRP A C 1
ATOM 2770 O O . TRP A 1 379 ? 9.717 -4.556 1.425 1.00 89.12 379 TRP A O 1
ATOM 2780 N N . SER A 1 380 ? 11.422 -5.231 0.129 1.00 88.12 380 SER A N 1
ATOM 2781 C CA . SER A 1 380 ? 12.512 -4.954 1.059 1.00 88.12 380 SER A CA 1
ATOM 2782 C C . SER A 1 380 ? 13.786 -4.638 0.272 1.00 88.12 380 SER A C 1
ATOM 2784 O O . SER A 1 380 ? 13.901 -4.957 -0.919 1.00 88.12 380 SER A O 1
ATOM 2786 N N . ALA A 1 381 ? 14.772 -4.012 0.919 1.00 89.69 381 ALA A N 1
ATOM 2787 C CA . ALA A 1 381 ? 16.096 -3.840 0.317 1.00 89.69 381 ALA A CA 1
ATOM 2788 C C . ALA A 1 381 ? 16.781 -5.196 0.049 1.00 89.69 381 ALA A C 1
ATOM 2790 O O . ALA A 1 381 ? 17.546 -5.328 -0.913 1.00 89.69 381 ALA A O 1
ATOM 2791 N N . ASP A 1 382 ? 16.452 -6.216 0.843 1.00 91.00 382 ASP A N 1
ATOM 2792 C CA . ASP A 1 382 ? 17.019 -7.557 0.721 1.00 91.00 382 ASP A CA 1
ATOM 2793 C C . ASP A 1 382 ? 16.600 -8.248 -0.572 1.00 91.00 382 ASP A C 1
ATOM 2795 O O . ASP A 1 382 ? 17.392 -8.998 -1.136 1.00 91.00 382 ASP A O 1
ATOM 2799 N N . LEU A 1 383 ? 15.456 -7.874 -1.160 1.00 93.50 383 LEU A N 1
ATOM 2800 C CA . LEU A 1 383 ? 14.976 -8.394 -2.446 1.00 93.50 383 LEU A CA 1
ATOM 2801 C C . LEU A 1 383 ? 15.984 -8.223 -3.606 1.00 93.50 383 LEU A C 1
ATOM 2803 O O . LEU A 1 383 ? 15.889 -8.894 -4.640 1.00 93.50 383 LEU A O 1
ATOM 2807 N N . ILE A 1 384 ? 16.971 -7.330 -3.451 1.00 94.88 384 ILE A N 1
ATOM 2808 C CA . ILE A 1 384 ? 18.106 -7.175 -4.370 1.00 94.88 384 ILE A CA 1
ATOM 2809 C C . ILE A 1 384 ? 18.936 -8.467 -4.469 1.00 94.88 384 ILE A C 1
ATOM 2811 O O . ILE A 1 384 ? 19.416 -8.784 -5.561 1.00 94.88 384 ILE A O 1
ATOM 2815 N N . HIS A 1 385 ? 19.108 -9.194 -3.362 1.00 95.88 385 HIS A N 1
ATOM 2816 C CA . HIS A 1 385 ? 20.045 -10.313 -3.229 1.00 95.88 385 HIS A CA 1
ATOM 2817 C C . HIS A 1 385 ? 19.459 -11.576 -2.577 1.00 95.88 385 HIS A C 1
ATOM 2819 O O . HIS A 1 385 ? 20.055 -12.643 -2.717 1.00 95.88 385 HIS A O 1
ATOM 2825 N N . GLU A 1 386 ? 18.274 -11.489 -1.978 1.00 94.56 386 GLU A N 1
ATOM 2826 C CA . GLU A 1 386 ? 17.543 -12.598 -1.372 1.00 94.56 386 GLU A CA 1
ATOM 2827 C C . GLU A 1 386 ? 16.124 -12.709 -1.940 1.00 94.56 386 GLU A C 1
ATOM 2829 O O . GLU A 1 386 ? 15.515 -11.728 -2.374 1.00 94.56 386 GLU A O 1
ATOM 2834 N N . ARG A 1 387 ? 15.600 -13.939 -1.978 1.00 93.38 387 ARG A N 1
ATOM 2835 C CA . ARG A 1 387 ? 14.213 -14.204 -2.383 1.00 93.38 387 ARG A CA 1
ATOM 2836 C C . ARG A 1 387 ? 13.261 -13.810 -1.244 1.00 93.38 387 ARG A C 1
ATOM 2838 O O . ARG A 1 387 ? 13.628 -14.024 -0.091 1.00 93.38 387 ARG A O 1
ATOM 2845 N N . PRO A 1 388 ? 12.049 -13.316 -1.541 1.00 91.25 388 PRO A N 1
ATOM 2846 C CA . PRO A 1 388 ? 11.085 -12.982 -0.498 1.00 91.25 388 PRO A CA 1
ATOM 2847 C C . PRO A 1 388 ? 10.620 -14.251 0.223 1.00 91.25 388 PRO A C 1
ATOM 2849 O O . PRO A 1 388 ? 10.510 -15.319 -0.394 1.00 91.25 388 PRO A O 1
ATOM 2852 N N . ASP A 1 389 ? 10.327 -14.123 1.515 1.00 89.19 389 ASP A N 1
ATOM 2853 C CA . ASP A 1 389 ? 9.619 -15.156 2.261 1.00 89.19 389 ASP A CA 1
ATOM 2854 C C . ASP A 1 389 ? 8.111 -14.964 2.084 1.00 89.19 389 ASP A C 1
ATOM 2856 O O . ASP A 1 389 ? 7.549 -13.938 2.452 1.00 89.19 389 ASP A O 1
ATOM 2860 N N . LEU A 1 390 ? 7.469 -15.955 1.472 1.00 89.44 390 LEU A N 1
ATOM 2861 C CA . LEU A 1 390 ? 6.034 -15.969 1.193 1.00 89.44 390 LEU A CA 1
ATOM 2862 C C . LEU A 1 390 ? 5.363 -17.187 1.832 1.00 89.44 390 LEU A C 1
ATOM 2864 O O . LEU A 1 390 ? 4.293 -17.593 1.388 1.00 89.44 390 LEU A O 1
ATOM 2868 N N . THR A 1 391 ? 6.007 -17.805 2.827 1.00 86.38 391 THR A N 1
ATOM 2869 C CA . THR A 1 391 ? 5.542 -19.058 3.442 1.00 86.38 391 THR A CA 1
ATOM 2870 C C . THR A 1 391 ? 4.119 -18.932 3.990 1.00 86.38 391 THR A C 1
ATOM 2872 O O . THR A 1 391 ? 3.308 -19.832 3.781 1.00 86.38 391 THR A O 1
ATOM 2875 N N . ASP A 1 392 ? 3.801 -17.790 4.600 1.00 82.75 392 ASP A N 1
ATOM 2876 C CA . ASP A 1 392 ? 2.490 -17.512 5.199 1.00 82.75 392 ASP A CA 1
ATOM 2877 C C . ASP A 1 392 ? 1.550 -16.715 4.272 1.00 82.75 392 ASP A C 1
ATOM 2879 O O . ASP A 1 392 ? 0.439 -16.352 4.661 1.00 82.75 392 ASP A O 1
ATOM 2883 N N . ALA A 1 393 ? 1.966 -16.433 3.031 1.00 91.69 393 ALA A N 1
ATOM 2884 C CA . ALA A 1 393 ? 1.142 -15.706 2.072 1.00 91.69 393 ALA A CA 1
ATOM 2885 C C . ALA A 1 393 ? 0.171 -16.644 1.340 1.00 91.69 393 ALA A C 1
ATOM 2887 O O . ALA A 1 393 ? 0.548 -17.705 0.836 1.00 91.69 393 ALA A O 1
ATOM 2888 N N . ARG A 1 394 ? -1.090 -16.221 1.193 1.00 94.00 394 ARG A N 1
ATOM 2889 C CA . ARG A 1 394 ? -2.046 -16.914 0.327 1.00 94.00 394 ARG A CA 1
ATOM 2890 C C . ARG A 1 394 ? -1.658 -16.717 -1.134 1.00 94.00 394 ARG A C 1
ATOM 2892 O O . ARG A 1 394 ? -1.422 -15.595 -1.584 1.00 94.00 394 ARG A O 1
ATOM 2899 N N . VAL A 1 395 ? -1.632 -17.811 -1.889 1.00 96.12 395 VAL A N 1
ATOM 2900 C CA . VAL A 1 395 ? -1.406 -17.763 -3.337 1.00 96.12 395 VAL A CA 1
ATOM 2901 C C . VAL A 1 395 ? -2.699 -17.342 -4.026 1.00 96.12 395 VAL A C 1
ATOM 2903 O O . VAL A 1 395 ? -3.557 -18.166 -4.327 1.00 96.12 395 VAL A O 1
ATOM 2906 N N . ASP A 1 396 ? -2.841 -16.041 -4.239 1.00 95.56 396 ASP A N 1
ATOM 2907 C CA . ASP A 1 396 ? -4.004 -15.407 -4.859 1.00 95.56 396 ASP A CA 1
ATOM 2908 C C . ASP A 1 396 ? -3.829 -15.201 -6.376 1.00 95.56 396 ASP A C 1
ATOM 2910 O O . ASP A 1 396 ? -4.806 -15.081 -7.106 1.00 95.56 396 ASP A O 1
ATOM 2914 N N . ALA A 1 397 ? -2.594 -15.188 -6.881 1.00 96.75 397 ALA A N 1
ATOM 2915 C CA . ALA A 1 397 ? -2.296 -15.027 -8.302 1.00 96.75 397 ALA A CA 1
ATOM 2916 C C . ALA A 1 397 ? -1.016 -15.798 -8.690 1.00 96.75 397 ALA A C 1
ATOM 2918 O O . ALA A 1 397 ? -0.281 -16.270 -7.819 1.00 96.75 397 ALA A O 1
ATOM 2919 N N . PRO A 1 398 ? -0.705 -15.954 -9.994 1.00 97.06 398 PRO A N 1
ATOM 2920 C CA . PRO A 1 398 ? 0.566 -16.529 -10.427 1.00 97.06 398 PRO A CA 1
ATOM 2921 C C . PRO A 1 398 ? 1.778 -15.799 -9.826 1.00 97.06 398 PRO A C 1
ATOM 2923 O O . PRO A 1 398 ? 1.967 -14.606 -10.049 1.00 97.06 398 PRO A O 1
ATOM 2926 N N . VAL A 1 399 ? 2.636 -16.544 -9.129 1.00 96.88 399 VAL A N 1
ATOM 2927 C CA . VAL A 1 399 ? 3.814 -16.005 -8.432 1.00 96.88 399 VAL A CA 1
ATOM 2928 C C . VAL A 1 399 ? 5.021 -15.937 -9.377 1.00 96.88 399 VAL A C 1
ATOM 2930 O O . VAL A 1 399 ? 5.385 -16.962 -9.969 1.00 96.88 399 VAL A O 1
ATOM 2933 N N . PRO A 1 400 ? 5.649 -14.762 -9.576 1.00 96.00 400 PRO A N 1
ATOM 2934 C CA . PRO A 1 400 ? 6.804 -14.639 -10.453 1.00 96.00 400 PRO A CA 1
ATOM 2935 C C . PRO A 1 400 ? 8.042 -15.299 -9.833 1.00 96.00 400 PRO A C 1
ATOM 2937 O O . PRO A 1 400 ? 8.231 -15.303 -8.619 1.00 96.00 400 PRO A O 1
ATOM 2940 N N . ALA A 1 401 ? 8.929 -15.829 -10.679 1.00 95.00 401 ALA A N 1
ATOM 2941 C CA . ALA A 1 401 ? 10.239 -16.278 -10.222 1.00 95.00 401 ALA A CA 1
ATOM 2942 C C . ALA A 1 401 ? 11.063 -15.077 -9.735 1.00 95.00 401 ALA A C 1
ATOM 2944 O O . ALA A 1 401 ? 11.085 -14.027 -10.383 1.00 95.00 401 ALA A O 1
ATOM 2945 N N . TRP A 1 402 ? 11.779 -15.250 -8.625 1.00 96.69 402 TRP A N 1
ATOM 2946 C CA . TRP A 1 402 ? 12.690 -14.227 -8.131 1.00 96.69 402 TRP A CA 1
ATOM 2947 C C . TRP A 1 402 ? 13.929 -14.118 -9.028 1.00 96.69 402 TRP A C 1
ATOM 2949 O O . TRP A 1 402 ? 14.599 -15.111 -9.320 1.00 96.69 402 TRP A O 1
ATOM 2959 N N . ILE A 1 403 ? 14.228 -12.896 -9.463 1.00 96.25 403 ILE A N 1
ATOM 2960 C CA . ILE A 1 403 ? 15.404 -12.545 -10.253 1.00 96.25 403 ILE A CA 1
ATOM 2961 C C . ILE A 1 403 ? 16.132 -11.425 -9.494 1.00 96.25 403 ILE A C 1
ATOM 2963 O O . ILE A 1 403 ? 15.558 -10.339 -9.362 1.00 96.25 403 ILE A O 1
ATOM 2967 N N . PRO A 1 404 ? 17.382 -11.636 -9.033 1.00 95.56 404 PRO A N 1
ATOM 2968 C CA . PRO A 1 404 ? 18.142 -10.626 -8.297 1.00 95.56 404 PRO A CA 1
ATOM 2969 C C . PRO A 1 404 ? 18.143 -9.276 -9.016 1.00 95.56 404 PRO A C 1
ATOM 2971 O O . PRO A 1 404 ? 18.289 -9.227 -10.242 1.00 95.56 404 PRO A O 1
ATOM 2974 N N . VAL A 1 405 ? 18.000 -8.183 -8.264 1.00 95.12 405 VAL A N 1
ATOM 2975 C CA . VAL A 1 405 ? 17.844 -6.795 -8.754 1.00 95.12 405 VAL A CA 1
ATOM 2976 C C . VAL A 1 405 ? 16.562 -6.548 -9.565 1.00 95.12 405 VAL A C 1
ATOM 2978 O O . VAL A 1 405 ? 15.882 -5.550 -9.337 1.00 95.12 405 VAL A O 1
ATOM 2981 N N . VAL A 1 406 ? 16.208 -7.421 -10.512 1.00 95.44 406 VAL A N 1
ATOM 2982 C CA . VAL A 1 406 ? 15.033 -7.253 -11.376 1.00 95.44 406 VAL A CA 1
ATOM 2983 C C . VAL A 1 406 ? 13.757 -7.322 -10.548 1.00 95.44 406 VAL A C 1
ATOM 2985 O O . VAL A 1 406 ? 12.956 -6.405 -10.655 1.00 95.44 406 VAL A O 1
ATOM 2988 N N . SER A 1 407 ? 13.588 -8.322 -9.681 1.00 95.81 407 SER A N 1
ATOM 2989 C CA . SER A 1 407 ? 12.421 -8.413 -8.796 1.00 95.81 407 SER A CA 1
ATOM 2990 C C . SER A 1 407 ? 12.292 -7.183 -7.900 1.00 95.81 407 SER A C 1
ATOM 2992 O O . SER A 1 407 ? 11.210 -6.623 -7.832 1.00 95.81 407 SER A O 1
ATOM 2994 N N . TYR A 1 408 ? 13.389 -6.673 -7.327 1.00 94.69 408 TYR A N 1
ATOM 2995 C CA . TYR A 1 408 ? 13.366 -5.419 -6.563 1.00 94.69 408 TYR A CA 1
ATOM 2996 C C . TYR A 1 408 ? 12.829 -4.235 -7.382 1.00 94.69 408 TYR A C 1
ATOM 2998 O O . TYR A 1 408 ? 11.936 -3.512 -6.934 1.00 94.69 408 TYR A O 1
ATOM 3006 N N . LEU A 1 409 ? 13.327 -4.052 -8.609 1.00 92.25 409 LEU A N 1
ATOM 3007 C CA . LEU A 1 409 ? 12.868 -2.978 -9.494 1.00 92.25 409 LEU A CA 1
ATOM 3008 C C . LEU A 1 409 ? 11.407 -3.172 -9.924 1.00 92.25 409 LEU A C 1
ATOM 3010 O O . LEU A 1 409 ? 10.654 -2.202 -9.961 1.00 92.25 409 LEU A O 1
ATOM 3014 N N . GLN A 1 410 ? 11.003 -4.406 -10.233 1.00 94.00 410 GLN A N 1
ATOM 3015 C CA . GLN A 1 410 ? 9.638 -4.737 -10.643 1.00 94.00 410 GLN A CA 1
ATOM 3016 C C . GLN A 1 410 ? 8.644 -4.517 -9.490 1.00 94.00 410 GLN A C 1
ATOM 3018 O O . GLN A 1 410 ? 7.662 -3.803 -9.675 1.00 94.00 410 GLN A O 1
ATOM 3023 N N . THR A 1 411 ? 8.938 -5.022 -8.290 1.00 93.00 411 THR A N 1
ATOM 3024 C CA . THR A 1 411 ? 8.122 -4.816 -7.084 1.00 93.00 411 THR A CA 1
ATOM 3025 C C . THR A 1 411 ? 8.031 -3.335 -6.713 1.00 93.00 411 THR A C 1
ATOM 3027 O O . THR A 1 411 ? 6.953 -2.855 -6.378 1.00 93.00 411 THR A O 1
ATOM 3030 N N . THR A 1 412 ? 9.125 -2.572 -6.845 1.00 87.31 412 THR A N 1
ATOM 3031 C CA . THR A 1 412 ? 9.119 -1.116 -6.593 1.00 87.31 412 THR A CA 1
ATOM 3032 C C . THR A 1 412 ? 8.156 -0.371 -7.521 1.00 87.31 412 THR A C 1
ATOM 3034 O O . THR A 1 412 ? 7.504 0.582 -7.101 1.00 87.31 412 THR A O 1
ATOM 3037 N N . VAL A 1 413 ? 8.047 -0.794 -8.782 1.00 86.75 413 VAL A N 1
ATOM 3038 C CA . VAL A 1 413 ? 7.052 -0.24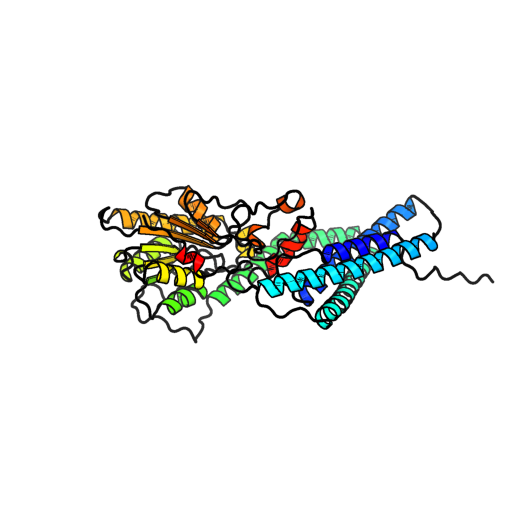0 -9.712 1.00 86.75 413 VAL A CA 1
ATOM 3039 C C . VAL A 1 413 ? 5.643 -0.636 -9.280 1.00 86.75 413 VAL A C 1
ATOM 3041 O O . VAL A 1 413 ? 4.755 0.214 -9.259 1.00 86.75 413 VAL A O 1
ATOM 3044 N N . ASP A 1 414 ? 5.440 -1.906 -8.932 1.00 89.38 414 ASP A N 1
ATOM 3045 C CA . ASP A 1 414 ? 4.113 -2.441 -8.618 1.00 89.38 414 ASP A CA 1
ATOM 3046 C C . ASP A 1 414 ? 3.525 -1.837 -7.331 1.00 89.38 414 ASP A C 1
ATOM 3048 O O . ASP A 1 414 ? 2.305 -1.686 -7.250 1.00 89.38 414 ASP A O 1
ATOM 3052 N N . LEU A 1 415 ? 4.367 -1.382 -6.386 1.00 83.75 415 LEU A N 1
ATOM 3053 C CA . LEU A 1 415 ? 3.948 -0.613 -5.202 1.00 83.75 415 LEU A CA 1
ATOM 3054 C C . LEU A 1 415 ? 3.088 0.610 -5.554 1.00 83.75 415 LEU A C 1
ATOM 3056 O O . LEU A 1 415 ? 2.134 0.918 -4.843 1.00 83.75 415 LEU A O 1
ATOM 3060 N N . LEU A 1 416 ? 3.380 1.291 -6.668 1.00 78.12 416 LEU A N 1
ATOM 3061 C CA . LEU A 1 416 ? 2.630 2.478 -7.106 1.00 78.12 416 LEU A CA 1
ATOM 3062 C C . LEU A 1 416 ? 1.172 2.159 -7.462 1.00 78.12 416 LEU A C 1
ATOM 3064 O O . LEU A 1 416 ? 0.329 3.052 -7.511 1.00 78.12 416 LEU A O 1
ATOM 3068 N N . SER A 1 417 ? 0.887 0.887 -7.727 1.00 79.88 417 SER A N 1
ATOM 3069 C CA . SER A 1 417 ? -0.423 0.361 -8.092 1.00 79.88 417 SER A CA 1
ATOM 3070 C C . SER A 1 417 ? -0.904 -0.720 -7.126 1.00 79.88 417 SER A C 1
ATOM 3072 O O . SER A 1 417 ? -1.805 -1.470 -7.482 1.00 79.88 417 SER A O 1
ATOM 3074 N N . ALA A 1 418 ? -0.338 -0.805 -5.916 1.00 82.25 418 ALA A N 1
ATOM 3075 C CA . ALA A 1 418 ? -0.617 -1.883 -4.965 1.00 82.25 418 ALA A CA 1
ATOM 3076 C C . ALA A 1 418 ? -2.116 -2.032 -4.644 1.00 82.25 418 ALA A C 1
ATOM 3078 O O . ALA A 1 418 ? -2.618 -3.141 -4.492 1.00 82.25 418 ALA A O 1
ATOM 3079 N N . LEU A 1 419 ? -2.843 -0.910 -4.607 1.00 81.88 419 LEU A N 1
ATOM 3080 C CA . LEU A 1 419 ? -4.287 -0.850 -4.365 1.00 81.88 419 LEU A CA 1
ATOM 3081 C C . LEU A 1 419 ? -5.142 -0.956 -5.645 1.00 81.88 419 LEU A C 1
ATOM 3083 O O . LEU A 1 419 ? -6.366 -0.957 -5.559 1.00 81.88 419 LEU A O 1
ATOM 3087 N N . ASN A 1 420 ? -4.543 -1.060 -6.835 1.00 83.38 420 ASN A N 1
ATOM 3088 C CA . ASN A 1 420 ? -5.258 -1.146 -8.119 1.00 83.38 420 ASN A CA 1
ATOM 3089 C C . ASN A 1 420 ? -5.588 -2.601 -8.498 1.00 83.38 420 ASN A C 1
ATOM 3091 O O . ASN A 1 420 ? -5.452 -3.010 -9.653 1.00 83.38 420 ASN A O 1
ATOM 3095 N N . ALA A 1 421 ? -6.016 -3.383 -7.514 1.00 87.38 421 ALA A N 1
ATOM 3096 C CA . ALA A 1 421 ? -6.470 -4.757 -7.663 1.00 87.38 421 ALA A CA 1
ATOM 3097 C C . ALA A 1 421 ? -7.868 -4.902 -7.031 1.00 87.38 421 ALA A C 1
ATOM 3099 O O . ALA A 1 421 ? -8.246 -4.076 -6.194 1.00 87.38 421 ALA A O 1
ATOM 3100 N N . PRO A 1 422 ? -8.678 -5.891 -7.436 1.00 90.50 422 PRO A N 1
ATOM 3101 C CA . PRO A 1 422 ? -9.897 -6.228 -6.703 1.00 90.50 422 PRO A CA 1
ATOM 3102 C C . PRO A 1 422 ? -9.570 -6.748 -5.294 1.00 90.50 422 PRO A C 1
ATOM 3104 O O . PRO A 1 422 ? -8.452 -7.189 -5.031 1.00 90.50 422 PRO A O 1
ATOM 3107 N N . ALA A 1 423 ? -10.553 -6.700 -4.391 1.00 90.44 423 ALA A N 1
ATOM 3108 C CA . ALA A 1 423 ? -10.404 -7.253 -3.046 1.00 90.44 423 ALA A CA 1
ATOM 3109 C C . ALA A 1 423 ? -10.029 -8.744 -3.105 1.00 90.44 423 ALA A C 1
ATOM 3111 O O . ALA A 1 423 ? -10.574 -9.491 -3.916 1.00 90.44 423 ALA A O 1
ATOM 3112 N N . GLY A 1 424 ? -9.084 -9.151 -2.258 1.00 92.00 424 GLY A N 1
ATOM 3113 C CA . GLY A 1 424 ? -8.482 -10.487 -2.276 1.00 92.00 424 GLY A CA 1
ATOM 3114 C C . GLY A 1 424 ? -7.126 -10.551 -2.988 1.00 92.00 424 GLY A C 1
ATOM 3115 O O . GLY A 1 424 ? -6.423 -11.549 -2.844 1.00 92.00 424 GLY A O 1
ATOM 3116 N N . HIS A 1 425 ? -6.739 -9.484 -3.695 1.00 94.62 425 HIS A N 1
ATOM 3117 C CA . HIS A 1 425 ? -5.506 -9.393 -4.475 1.00 94.62 425 HIS A CA 1
ATOM 3118 C C . HIS A 1 425 ? -4.754 -8.085 -4.218 1.00 94.62 425 HIS A C 1
ATOM 3120 O O . HIS A 1 425 ? -5.321 -7.075 -3.794 1.00 94.62 425 HIS A O 1
ATOM 3126 N N . GLY A 1 426 ? -3.459 -8.077 -4.532 1.00 92.56 426 GLY A N 1
ATOM 3127 C CA . GLY A 1 426 ? -2.580 -6.942 -4.280 1.00 92.56 426 GLY A CA 1
ATOM 3128 C C . GLY A 1 426 ? -2.643 -6.526 -2.816 1.00 92.56 426 GLY A C 1
ATOM 3129 O O . GLY A 1 426 ? -2.784 -7.362 -1.931 1.00 92.56 426 GLY A O 1
ATOM 3130 N N . HIS A 1 427 ? -2.622 -5.225 -2.565 1.00 91.38 427 HIS A N 1
ATOM 3131 C CA . HIS A 1 427 ? -2.767 -4.666 -1.225 1.00 91.38 427 HIS A CA 1
ATOM 3132 C C . HIS A 1 427 ? -4.233 -4.382 -0.842 1.00 91.38 427 HIS A C 1
ATOM 3134 O O . HIS A 1 427 ? -4.496 -3.623 0.092 1.00 91.38 427 HIS A O 1
ATOM 3140 N N . ARG A 1 428 ? -5.210 -4.940 -1.580 1.00 90.19 428 ARG A N 1
ATOM 3141 C CA . ARG A 1 428 ? -6.634 -4.883 -1.220 1.00 90.19 428 ARG A CA 1
ATOM 3142 C C . ARG A 1 428 ? -7.081 -6.217 -0.654 1.00 90.19 428 ARG A C 1
ATOM 3144 O O . ARG A 1 428 ? -7.181 -7.222 -1.355 1.00 90.19 428 ARG A O 1
ATOM 3151 N N . TYR A 1 429 ? -7.416 -6.204 0.619 1.00 93.12 429 TYR A N 1
ATOM 3152 C CA . TYR A 1 429 ? -7.905 -7.370 1.332 1.00 93.12 429 TYR A CA 1
ATOM 3153 C C . TYR A 1 429 ? -9.437 -7.310 1.441 1.00 93.12 429 TYR A C 1
ATOM 3155 O O . TYR A 1 429 ? -10.056 -6.281 1.154 1.00 93.12 429 TYR A O 1
ATOM 3163 N N . GLY A 1 430 ? -10.065 -8.449 1.723 1.00 93.44 430 GLY A N 1
ATOM 3164 C CA . GLY A 1 430 ? -11.517 -8.574 1.792 1.00 93.44 430 GLY A CA 1
ATOM 3165 C C . GLY A 1 430 ? -12.033 -8.459 3.222 1.00 93.44 430 GLY A C 1
ATOM 3166 O O . GLY A 1 430 ? -11.352 -7.949 4.116 1.00 93.44 430 GLY A O 1
ATOM 3167 N N . THR A 1 431 ? -13.253 -8.955 3.431 1.00 95.50 431 THR A N 1
ATOM 3168 C CA . THR A 1 431 ? -13.862 -9.084 4.765 1.00 95.50 431 THR A CA 1
ATOM 3169 C C . THR A 1 431 ? -13.154 -10.118 5.634 1.00 95.50 431 THR A C 1
ATOM 3171 O O . THR A 1 431 ? -13.278 -10.077 6.855 1.00 95.50 431 THR A O 1
ATOM 3174 N N . ASP A 1 432 ? -12.308 -10.962 5.033 1.00 93.56 432 ASP A N 1
ATOM 3175 C CA . ASP A 1 432 ? -11.436 -11.909 5.726 1.00 93.56 432 ASP A CA 1
ATOM 3176 C C . ASP A 1 432 ? -10.524 -11.245 6.763 1.00 93.56 432 ASP A C 1
ATOM 3178 O O . ASP A 1 432 ? -10.150 -11.884 7.743 1.00 93.56 432 ASP A O 1
ATOM 3182 N N . GLN A 1 433 ? -10.231 -9.954 6.603 1.00 94.25 433 GLN A N 1
ATOM 3183 C CA . GLN A 1 433 ? -9.544 -9.136 7.606 1.00 94.25 433 GLN A CA 1
ATOM 3184 C C . GLN A 1 433 ? -10.274 -9.098 8.947 1.00 94.25 433 GLN A C 1
ATOM 3186 O O . GLN A 1 433 ? -9.645 -9.216 9.994 1.00 94.25 433 GLN A O 1
ATOM 3191 N N . GLY A 1 434 ? -11.596 -8.956 8.914 1.00 94.44 434 GLY A N 1
ATOM 3192 C CA . GLY A 1 434 ? -12.419 -8.921 10.113 1.00 94.44 434 GLY A CA 1
ATOM 3193 C C . GLY A 1 434 ? -12.907 -10.296 10.546 1.00 94.44 434 GLY A C 1
ATOM 3194 O O . GLY A 1 434 ? -12.822 -10.640 11.722 1.00 94.44 434 GLY A O 1
ATOM 3195 N N . THR A 1 435 ? -13.317 -11.143 9.599 1.00 96.25 435 THR A N 1
ATOM 3196 C CA . THR A 1 435 ? -13.838 -12.482 9.922 1.00 96.25 435 THR A CA 1
ATOM 3197 C C . THR A 1 435 ? -12.773 -13.443 10.446 1.00 96.25 435 THR A C 1
ATOM 3199 O O . THR A 1 435 ? -13.111 -14.490 10.992 1.00 96.25 435 THR A O 1
ATOM 3202 N N . SER A 1 436 ? -11.487 -13.105 10.308 1.00 94.50 436 SER A N 1
ATOM 3203 C CA . SER A 1 436 ? -10.383 -13.884 10.881 1.00 94.50 436 SER A CA 1
ATOM 3204 C C . SER A 1 436 ? -10.095 -13.575 12.354 1.00 94.50 436 SER A C 1
ATOM 3206 O O . SER A 1 436 ? -9.254 -14.257 12.947 1.00 94.50 436 SER A O 1
ATOM 3208 N N . ILE A 1 437 ? -10.753 -12.574 12.953 1.00 94.12 437 ILE A N 1
ATOM 3209 C CA . ILE A 1 437 ? -10.616 -12.293 14.387 1.00 94.12 437 ILE A CA 1
ATOM 3210 C C . ILE A 1 437 ? -11.129 -13.501 15.188 1.00 94.12 437 ILE A C 1
ATOM 3212 O O . ILE A 1 437 ? -12.182 -14.082 14.898 1.00 94.12 437 ILE A O 1
ATOM 3216 N N . ARG A 1 438 ? -10.337 -13.908 16.185 1.00 91.75 438 ARG A N 1
ATOM 3217 C CA . ARG A 1 438 ? -10.613 -15.064 17.045 1.00 91.75 438 ARG A CA 1
ATOM 3218 C C . ARG A 1 438 ? -11.159 -14.588 18.387 1.00 91.75 438 ARG A C 1
ATOM 3220 O O . ARG A 1 438 ? -10.699 -13.570 18.893 1.00 91.75 438 ARG A O 1
ATOM 3227 N N . GLU A 1 439 ? -12.101 -15.350 18.924 1.00 89.44 439 GLU A N 1
ATOM 3228 C CA . GLU A 1 439 ? -12.609 -15.198 20.294 1.00 89.44 439 GLU A CA 1
ATOM 3229 C C . GLU A 1 439 ? -11.667 -15.873 21.292 1.00 89.44 439 GLU A C 1
ATOM 3231 O O . GLU A 1 439 ? -10.924 -16.802 20.928 1.00 89.44 439 GLU A O 1
ATOM 3236 N N . CYS A 1 440 ? -11.735 -15.406 22.535 1.00 85.00 440 CYS A N 1
ATOM 3237 C CA . CYS A 1 440 ? -11.122 -15.999 23.713 1.00 85.00 440 CYS A CA 1
ATOM 3238 C C . CYS A 1 440 ? -12.200 -16.216 24.804 1.00 85.00 440 CYS A C 1
ATOM 3240 O O . CYS A 1 440 ? -11.782 -16.676 25.889 1.00 85.00 440 CYS A O 1
#

Radius of gyration: 27.27 Å; chains: 1; bounding box: 69×46×91 Å

Secondary structure (DSSP, 8-state):
-----PPPSS--HHHHHHHHHHHHHHTS--SSPPPHHHHHHHHHHHHHHHHHHHHHHHHHHHHH--PPP-HHHHHHHHHHHHHHHHHHHHHHHHHHHHHHHHTTPPPP-HHHHHHHHHHHHHHHHHHHHHHHHHHHHHHHH-HHHHHHHHHHHHHHIIIIIHHHHHHHHHHHHHHHHHPPPTTSPPPSS--SS-GGGGHHHHHHHHHHTTTSSSEEEEE-TTS-SSHHHHHHHHHHHHHHTTGGGSSEEEEEE--TTS---HHHHHHHHHHTTT-EEEEEE----S-HHHHHHH-HHHHHHHHHHHHHHHHHHHTTS-TTTSPEEEEEEETHHHHHHHHHHHH--TTEEEEEEESPPTTT---TTSEEE-BTT-HHHH--GGGGTSPPP-TTSB--SPPPPP-TTHHHHHHHHHGGGTTSS-TTBTTB--THHHHTPPP-

Foldseek 3Di:
DDDPDDPDPFDDLQLLQQLLVLLLLLLAFFLAQDFLLLSLVSNLVSNLVSNVVSVVVVVVCVVPDDDDDDPVSRVVSNVVSVVSNVVSVVVSQVNNQQNCVLQVHDGDDPVSVVSSVVSSVVSNVVSVVVVVVVVVVCVVVDVVVVVVVVVCCVVCCVVPVVVVVVVVQQVVLQVQQLDDDPVQDDQPDPQPADCSQQTDQRSVQQSVCNVALAAEEEGHPRRDPDLLVSLLSQLVRCVSSVQFVAQAEEEEQAAQLQHGDPQQVVLQCVQRVRSYYYTYYHQHNHDRVVCVVPPLVSSLSSLLSNVVSNVVVQVVDDPVRTHQYEYEYEESSLLSRQNSCVVPVPSHFEYEYELYAAPRHDCPRYHYEAALSALRNFADPCLQPDGGDCVRYDDSGDHGDRDHPSNNSSSVSCNVCQVVGPAPHRSHHGSCSNNRTDDD

Sequence (440 aa):
MDTPRRPPAVPRVTTSVLLSAATVASLAPSLLPRAPEVQAVVTALFAATALLLSAVLHRITTRLHCRGPQPTARRVAASVGIVAVAGAVVAAAHWQNRLRDAMGQPPTGAMHWVEVLCGSVSISAMLIVAGVGSARGVRAVGTARVTVAALVVVVVGSVFAVPWARHAFSTRYTLADAVVDTDLTAPNTASQIRWDDLGREGRRFVAAGADGSAIRTYVGLRSAATVDERALLAVDELGRAGGFGKEHIVIAVPTGSGWVDENAVSGIEERFADDVATVALQYSDQPSWATFLFAEDAAVDATTALLNAVRDRLRTYDPLSRPELHVYGQSLGSVAGSAAVHRDSSFVCSTVWAGPPSGEVTAGGGVVLANSSDPVVWWSADLIHERPDLTDARVDAPVPAWIPVVSYLQTTVDLLSALNAPAGHGHRYGTDQGTSIREC